Protein AF-A0A3Q4IE26-F1 (afdb_monomer)

Nearest PDB structures (foldseek):
  6w9g-assembly1_C  TM=3.837E-01  e=2.271E-01  Homo sapiens
  1gui-assembly1_A  TM=4.340E-01  e=6.206E-01  Thermotoga maritima
  5vqp-assembly1_A-2  TM=4.344E-01  e=6.899E-01  Homo sapiens
  7sgm-assembly1_A  TM=3.391E-01  e=2.958E-01  Homo sapiens
  5ffo-assembly1_H  TM=2.724E-01  e=6.899E-01  Homo sapiens

Sequence (524 aa):
QTGAGREEFGRITFEFETSCTADCELYFMMDVNRKSTKIVESWEKNKTRQTYTHIMTKNASVSYTWAFQRTNQASDVSRNVARIYSITVSNAVDGVSSSCRVCALGAQPSSSACVPCPPGHYIDASTSQCTECPPNTYLMPHAAPGPDACKSCGPSSKSDKHSLCYSDCHFTYTEGNATLTFDFSSLGPVGSLMNGPSFTSKGTKYFHHFNISICGGKLAVCTDNVTDLSITDSQREKEGPNAITTFICQSTIIPASGRGFHTALSSQSINLADTFVGATVDNNLEGISVTSDLFPKTSKKVPDVNFYYRSLETTSSCESGRSVVVTLRCNPDKSTTGELSVPSQCPAGTCDGCTFQFLWESSGACPTCTERDYHQIEGVCKGRNQDLLYVWNEPKLCMGGVPLPAKKTQTCEGIEFWIHLGAGLGAFTAVLLVSLTCYFWKKNKRLEYKYSRLVMSANKECEMPVADSCAVMEGENEADMDDEVVYTKPSLLGKLKAIASKRNGDNYENVQLNSAHSKTLVWS

Solvent-accessible surface area (backbone atoms only — not comparable to full-atom values): 31933 Å² total; per-residue (Å²): 133,83,80,82,74,77,62,74,46,26,38,42,35,38,30,36,31,29,44,42,83,56,64,29,37,40,35,38,30,38,23,54,71,86,74,50,81,41,79,75,49,73,45,69,41,61,38,73,80,44,75,51,74,50,75,32,74,60,92,68,60,70,49,78,44,78,47,78,45,71,58,96,67,94,81,62,97,63,73,64,42,77,47,74,81,46,78,48,78,42,71,55,99,76,78,64,72,98,66,86,77,76,52,21,58,43,95,51,96,87,46,97,45,74,42,85,61,61,86,31,34,37,34,33,66,89,76,30,40,67,41,76,51,64,88,46,16,24,53,50,87,90,48,63,64,27,74,84,20,43,42,71,48,39,51,69,42,43,41,57,70,23,61,46,42,30,28,86,37,60,46,77,50,74,59,92,95,44,76,46,41,32,53,40,70,57,36,55,59,58,47,73,38,70,46,70,84,44,66,47,101,86,65,52,60,32,29,48,36,36,30,40,21,79,34,68,86,40,67,14,69,26,60,34,65,68,79,66,90,84,65,74,90,85,64,85,86,78,73,75,73,61,59,50,77,27,34,25,27,32,27,37,36,32,66,49,49,98,85,83,45,95,55,64,38,27,37,71,56,41,88,44,18,69,41,57,48,31,42,41,69,61,55,62,57,99,89,50,69,61,68,84,81,52,54,87,85,70,88,79,85,66,82,48,41,31,37,37,30,32,22,79,66,60,45,102,88,23,80,82,16,27,35,35,37,43,35,34,29,59,31,69,92,40,52,46,60,37,51,64,46,52,28,81,91,22,68,83,26,32,82,82,81,32,52,34,44,36,42,37,39,7,22,21,50,17,31,44,29,52,81,86,49,42,46,79,45,81,50,72,62,52,93,47,37,20,42,39,42,64,45,71,42,88,80,66,72,49,39,68,68,62,74,84,64,76,76,43,79,44,83,40,86,64,65,64,63,59,52,54,52,50,52,51,52,53,53,52,52,51,52,49,52,53,52,50,53,52,48,51,52,56,52,49,55,56,48,54,63,54,54,58,63,59,64,71,74,73,80,83,81,88,84,85,87,86,90,83,86,92,84,94,84,92,83,85,84,87,81,92,84,83,88,82,92,84,91,84,90,87,90,90,83,81,92,84,85,86,90,84,89,85,85,91,84,87,82,89,83,88,87,82,90,81,86,80,88,80,82,88,82,87,89,136

Mean predicted aligned error: 19.29 Å

Structure (mmCIF, N/CA/C/O backbone):
data_AF-A0A3Q4IE26-F1
#
_entry.id   AF-A0A3Q4IE26-F1
#
loop_
_atom_site.group_PDB
_atom_site.id
_atom_site.type_symbol
_atom_site.label_atom_id
_atom_site.label_alt_id
_atom_site.label_comp_id
_atom_site.label_asym_id
_atom_site.label_entity_id
_atom_site.label_seq_id
_atom_site.pdbx_PDB_ins_code
_atom_site.Cartn_x
_atom_site.Cartn_y
_atom_site.Cartn_z
_atom_site.occupancy
_atom_site.B_iso_or_equiv
_atom_site.auth_seq_id
_atom_site.auth_comp_id
_atom_site.auth_asym_id
_atom_site.auth_atom_id
_atom_site.pdbx_PDB_model_num
ATOM 1 N N . GLN A 1 1 ? 34.043 -11.323 -68.002 1.00 34.53 1 GLN A N 1
ATOM 2 C CA . GLN A 1 1 ? 34.625 -12.065 -66.867 1.00 34.53 1 GLN A CA 1
ATOM 3 C C . GLN A 1 1 ? 33.826 -11.724 -65.623 1.00 34.53 1 GLN A C 1
ATOM 5 O O . GLN A 1 1 ? 33.561 -10.560 -65.366 1.00 34.53 1 GLN A O 1
ATOM 10 N N . THR A 1 2 ? 33.352 -12.785 -64.984 1.00 40.16 2 THR A N 1
ATOM 11 C CA . THR A 1 2 ? 32.519 -12.929 -63.784 1.00 40.16 2 THR A CA 1
ATOM 12 C C . THR A 1 2 ? 32.720 -11.877 -62.690 1.00 40.16 2 THR A C 1
ATOM 14 O O . THR A 1 2 ? 33.826 -11.711 -62.179 1.00 40.16 2 THR A O 1
ATOM 17 N N . GLY A 1 3 ? 31.622 -11.231 -62.284 1.00 38.12 3 GLY A N 1
ATOM 18 C CA . GLY A 1 3 ? 31.544 -10.482 -61.034 1.00 38.12 3 GLY A CA 1
ATOM 19 C C . GLY A 1 3 ? 31.750 -11.430 -59.857 1.00 38.12 3 GLY A C 1
ATOM 20 O O . GLY A 1 3 ? 31.039 -12.425 -59.726 1.00 38.12 3 GLY A O 1
ATOM 21 N N . ALA A 1 4 ? 32.759 -11.143 -59.039 1.00 42.03 4 ALA A N 1
ATOM 22 C CA . ALA A 1 4 ? 33.041 -11.879 -57.820 1.00 42.03 4 ALA A CA 1
ATOM 23 C C . ALA A 1 4 ? 31.863 -11.707 -56.852 1.00 42.03 4 ALA A C 1
ATOM 25 O O . ALA A 1 4 ? 31.708 -10.657 -56.224 1.00 42.03 4 ALA A O 1
ATOM 26 N N . GLY A 1 5 ? 31.012 -12.729 -56.752 1.00 47.00 5 GLY A N 1
ATOM 27 C CA . GLY A 1 5 ? 30.095 -12.852 -55.629 1.00 47.00 5 GLY A CA 1
ATOM 28 C C . GLY A 1 5 ? 30.935 -12.900 -54.359 1.00 47.00 5 GLY A C 1
ATOM 29 O O . GLY A 1 5 ? 31.788 -13.774 -54.222 1.00 47.00 5 GLY A O 1
ATOM 30 N N . ARG A 1 6 ? 30.760 -11.928 -53.459 1.00 60.75 6 ARG A N 1
ATOM 31 C CA . ARG A 1 6 ? 31.302 -12.043 -52.101 1.00 60.75 6 ARG A CA 1
ATOM 32 C C . ARG A 1 6 ? 30.745 -13.335 -51.510 1.00 60.75 6 ARG A C 1
ATOM 34 O O . ARG A 1 6 ? 29.528 -13.464 -51.419 1.00 60.75 6 ARG A O 1
ATOM 41 N N . GLU A 1 7 ? 31.623 -14.263 -51.142 1.00 71.56 7 GLU A N 1
ATOM 42 C CA . GLU A 1 7 ? 31.220 -15.477 -50.436 1.00 71.56 7 GLU A CA 1
ATOM 43 C C . GLU A 1 7 ? 30.521 -15.091 -49.126 1.00 71.56 7 GLU A C 1
ATOM 45 O O . GLU A 1 7 ? 31.064 -14.365 -48.287 1.00 71.56 7 GLU A O 1
ATOM 50 N N . GLU A 1 8 ? 29.274 -15.535 -48.998 1.00 82.56 8 GLU A N 1
ATOM 51 C CA . GLU A 1 8 ? 28.448 -15.376 -47.810 1.00 82.56 8 GLU A CA 1
ATOM 52 C C . GLU A 1 8 ? 28.707 -16.560 -46.879 1.00 82.56 8 GLU A C 1
ATOM 54 O O . GLU A 1 8 ? 28.316 -17.690 -47.163 1.00 82.56 8 GLU A O 1
ATOM 59 N N . PHE A 1 9 ? 29.361 -16.291 -45.751 1.00 83.75 9 PHE A N 1
ATOM 60 C CA . PHE A 1 9 ? 29.634 -17.297 -44.723 1.00 83.75 9 PHE A CA 1
ATOM 61 C C . PHE A 1 9 ? 28.493 -17.421 -43.711 1.00 83.75 9 PHE A C 1
ATOM 63 O O . PHE A 1 9 ? 28.396 -18.425 -43.018 1.00 83.75 9 PHE A O 1
ATOM 70 N N . GLY A 1 10 ? 27.623 -16.415 -43.626 1.00 85.94 10 GLY A N 1
ATOM 71 C CA . GLY A 1 10 ? 26.480 -16.402 -42.724 1.00 85.94 10 GLY A CA 1
ATOM 72 C C . GLY A 1 10 ? 25.710 -15.101 -42.782 1.00 85.94 10 GLY A C 1
ATOM 73 O O . GLY A 1 10 ? 26.176 -14.108 -43.342 1.00 85.94 10 GLY A O 1
ATOM 74 N N . ARG A 1 11 ? 24.516 -15.100 -42.201 1.00 89.00 11 ARG A N 1
ATOM 75 C CA . ARG A 1 11 ? 23.640 -13.927 -42.206 1.00 89.00 11 ARG A CA 1
ATOM 76 C C . ARG A 1 11 ? 22.827 -13.866 -40.934 1.00 89.00 11 ARG A C 1
ATOM 78 O O . ARG A 1 11 ? 22.213 -14.858 -40.543 1.00 89.00 11 ARG A O 1
ATOM 85 N N . ILE A 1 12 ? 22.791 -12.677 -40.344 1.00 90.00 12 ILE A N 1
ATOM 86 C CA . ILE A 1 12 ? 21.922 -12.331 -39.225 1.00 90.00 12 ILE A CA 1
ATOM 87 C C . ILE A 1 12 ? 20.862 -11.342 -39.699 1.00 90.00 12 ILE A C 1
ATOM 89 O O . ILE A 1 12 ? 21.171 -10.339 -40.337 1.00 90.00 12 ILE A O 1
ATOM 93 N N . THR A 1 13 ? 19.609 -11.644 -39.393 1.00 91.44 13 THR A N 1
ATOM 94 C CA . THR A 1 13 ? 18.447 -10.813 -39.699 1.00 91.44 13 THR A CA 1
ATOM 95 C C . THR A 1 13 ? 17.675 -10.594 -38.416 1.00 91.44 13 THR A C 1
ATOM 97 O O . THR A 1 13 ? 17.375 -11.565 -37.728 1.00 91.44 13 THR A O 1
ATOM 100 N N . PHE A 1 14 ? 17.352 -9.355 -38.071 1.00 92.56 14 PHE A N 1
ATOM 101 C CA . PHE A 1 14 ? 16.514 -9.083 -36.911 1.00 92.56 14 PHE A CA 1
ATOM 102 C C . PHE A 1 14 ? 15.478 -8.010 -37.206 1.00 92.56 14 PHE A C 1
ATOM 104 O O . PHE A 1 14 ? 15.697 -7.098 -38.005 1.00 92.56 14 PHE A O 1
ATOM 111 N N . GLU A 1 15 ? 14.333 -8.150 -36.554 1.00 93.25 15 GLU A N 1
ATOM 112 C CA . GLU A 1 15 ? 13.219 -7.221 -36.651 1.00 93.25 15 GLU A CA 1
ATOM 113 C C . GLU A 1 15 ? 13.096 -6.439 -35.352 1.00 93.25 15 GLU A C 1
ATOM 115 O O . GLU A 1 15 ? 13.061 -7.030 -34.272 1.00 93.25 15 GLU A O 1
ATOM 120 N N . PHE A 1 16 ? 13.025 -5.116 -35.450 1.00 93.25 16 PHE A N 1
ATOM 121 C CA . PHE A 1 16 ? 13.003 -4.256 -34.280 1.00 93.25 16 PHE A CA 1
ATOM 122 C C . PHE A 1 16 ? 12.160 -3.002 -34.488 1.00 93.25 16 PHE A C 1
ATOM 124 O O . PHE A 1 16 ? 11.918 -2.564 -35.612 1.00 93.25 16 PHE A O 1
ATOM 131 N N . GLU A 1 17 ? 11.747 -2.411 -33.375 1.00 93.19 17 GLU A N 1
ATOM 132 C CA . GLU A 1 17 ? 11.251 -1.042 -33.294 1.00 93.19 17 GLU A CA 1
ATOM 133 C C . GLU A 1 17 ? 11.970 -0.315 -32.155 1.00 93.19 17 GLU A C 1
ATOM 135 O O . GLU A 1 17 ? 12.352 -0.923 -31.149 1.00 93.19 17 GLU A O 1
ATOM 140 N N . THR A 1 18 ? 12.140 0.992 -32.296 1.00 88.88 18 THR A N 1
ATOM 141 C CA . THR A 1 18 ? 12.604 1.854 -31.208 1.00 88.88 18 THR A CA 1
ATOM 142 C C . THR A 1 18 ? 11.522 2.877 -30.956 1.00 88.88 18 THR A C 1
ATOM 144 O O . THR A 1 18 ? 11.196 3.648 -31.839 1.00 88.88 18 THR A O 1
ATOM 147 N N . SER A 1 19 ? 10.941 2.892 -29.765 1.00 86.94 19 SER A N 1
ATOM 148 C CA . SER A 1 19 ? 10.005 3.930 -29.344 1.00 86.94 19 SER A CA 1
ATOM 149 C C . SER A 1 19 ? 10.753 4.856 -28.413 1.00 86.94 19 SER A C 1
ATOM 151 O O . SER A 1 19 ? 11.085 4.445 -27.301 1.00 86.94 19 SER A O 1
ATOM 153 N N . CYS A 1 20 ? 11.017 6.081 -28.859 1.00 80.00 20 CYS A N 1
ATOM 154 C CA . CYS A 1 20 ? 11.777 7.044 -28.078 1.00 80.00 20 CYS A CA 1
ATOM 155 C C . CYS A 1 20 ? 11.027 8.358 -27.919 1.00 80.00 20 CYS A C 1
ATOM 157 O O . CYS A 1 20 ? 10.490 8.892 -28.891 1.00 80.00 20 CYS A O 1
ATOM 159 N N . THR A 1 21 ? 10.979 8.828 -26.678 1.00 71.94 21 THR A N 1
ATOM 160 C CA . THR A 1 21 ? 10.440 10.130 -26.266 1.00 71.94 21 THR A CA 1
ATOM 161 C C . THR A 1 21 ? 11.531 11.199 -26.269 1.00 71.94 21 THR A C 1
ATOM 163 O O . THR A 1 21 ? 11.248 12.348 -26.591 1.00 71.94 21 THR A O 1
ATOM 166 N N . ALA A 1 22 ? 12.779 10.802 -26.003 1.00 70.06 22 ALA A N 1
ATOM 167 C CA . ALA A 1 22 ? 13.970 11.649 -26.043 1.00 70.06 22 ALA A CA 1
ATOM 168 C C . ALA A 1 22 ? 14.983 11.140 -27.086 1.00 70.06 22 ALA A C 1
ATOM 170 O O . ALA A 1 22 ? 14.735 10.145 -27.779 1.00 70.06 22 ALA A O 1
ATOM 171 N N . ASP A 1 23 ? 16.135 11.808 -27.195 1.00 77.19 23 ASP A N 1
ATOM 172 C CA . ASP A 1 23 ? 17.239 11.313 -28.016 1.00 77.19 23 ASP A CA 1
ATOM 173 C C . ASP A 1 23 ? 17.704 9.949 -27.481 1.00 77.19 23 ASP A C 1
ATOM 175 O O . ASP A 1 23 ? 18.095 9.778 -26.323 1.00 77.19 23 ASP A O 1
ATOM 179 N N . CYS A 1 24 ? 17.595 8.950 -28.346 1.00 83.50 24 CYS A N 1
ATOM 180 C CA . CYS A 1 24 ? 17.959 7.573 -28.083 1.00 83.50 24 CYS A CA 1
ATOM 181 C C . CYS A 1 24 ? 18.715 7.040 -29.293 1.00 83.50 24 CYS A C 1
ATOM 183 O O . CYS A 1 24 ? 18.466 7.464 -30.429 1.00 83.50 24 CYS A O 1
ATOM 185 N N . GLU A 1 25 ? 19.577 6.065 -29.057 1.00 89.25 25 GLU A N 1
ATOM 186 C CA . GLU A 1 25 ? 20.288 5.392 -30.125 1.00 89.25 25 GLU A CA 1
ATOM 187 C C . GLU A 1 25 ? 20.370 3.894 -29.841 1.00 89.25 25 GLU A C 1
ATOM 189 O O . GLU A 1 25 ? 20.754 3.456 -28.755 1.00 89.25 25 GLU A O 1
ATOM 194 N N . LEU A 1 26 ? 19.963 3.090 -30.821 1.00 90.06 26 LEU A N 1
ATOM 195 C CA . LEU A 1 26 ? 20.179 1.650 -30.819 1.00 90.06 26 LEU A CA 1
ATOM 196 C C . LEU A 1 26 ? 21.419 1.349 -31.655 1.00 90.06 26 LEU A C 1
ATOM 198 O O . LEU A 1 26 ? 21.428 1.613 -32.851 1.00 90.06 26 LEU A O 1
ATOM 202 N N . TYR A 1 27 ? 22.430 0.741 -31.053 1.00 91.56 27 TYR A N 1
ATOM 203 C CA . TYR A 1 27 ? 23.620 0.249 -31.733 1.00 91.56 27 TYR A CA 1
ATOM 204 C C . TYR A 1 27 ? 23.508 -1.249 -31.976 1.00 91.56 27 TYR A C 1
ATOM 206 O O . TYR A 1 27 ? 23.195 -2.018 -31.064 1.00 91.56 27 TYR A O 1
ATOM 214 N N . PHE A 1 28 ? 23.846 -1.675 -33.188 1.00 92.62 28 PHE A N 1
ATOM 215 C CA . PHE A 1 28 ? 24.142 -3.063 -33.500 1.00 92.62 28 PHE A CA 1
ATOM 216 C C . PHE A 1 28 ? 25.647 -3.213 -33.687 1.00 92.62 28 PHE A C 1
ATOM 218 O O . PHE A 1 28 ? 26.255 -2.606 -34.567 1.00 92.62 28 PHE A O 1
ATOM 225 N N . MET A 1 29 ? 26.260 -4.010 -32.823 1.00 89.88 29 MET A N 1
ATOM 226 C CA . MET A 1 29 ? 27.699 -4.214 -32.761 1.00 89.88 29 MET A CA 1
ATOM 227 C C . MET A 1 29 ? 28.040 -5.673 -33.023 1.00 89.88 29 MET A C 1
ATOM 229 O O . MET A 1 29 ? 27.265 -6.579 -32.717 1.00 89.88 29 MET A O 1
ATOM 233 N N . MET A 1 30 ? 29.235 -5.897 -33.555 1.00 87.38 30 MET A N 1
ATOM 234 C CA . MET A 1 30 ? 29.801 -7.226 -33.737 1.00 87.38 30 MET A CA 1
ATOM 235 C C . MET A 1 30 ? 31.218 -7.287 -33.169 1.00 87.38 30 MET A C 1
ATOM 237 O O . MET A 1 30 ? 32.000 -6.355 -33.352 1.00 87.38 30 MET A O 1
ATOM 241 N N . ASP A 1 31 ? 31.569 -8.395 -32.529 1.00 83.31 31 ASP A N 1
ATOM 242 C CA . ASP A 1 31 ? 32.940 -8.722 -32.136 1.00 83.31 31 ASP A CA 1
ATOM 243 C C . ASP A 1 31 ? 33.376 -10.007 -32.838 1.00 83.31 31 ASP A C 1
ATOM 245 O O . ASP A 1 31 ? 32.725 -11.045 -32.720 1.00 83.31 31 ASP A O 1
ATOM 249 N N . VAL A 1 32 ? 34.473 -9.929 -33.589 1.00 81.50 32 VAL A N 1
ATOM 250 C CA . VAL A 1 32 ? 35.039 -11.059 -34.328 1.00 81.50 32 VAL A CA 1
ATOM 251 C C . VAL A 1 32 ? 36.196 -11.647 -33.529 1.00 81.50 32 VAL A C 1
ATOM 253 O O . VAL A 1 32 ? 37.192 -10.973 -33.271 1.00 81.50 32 VAL A O 1
ATOM 256 N N . ASN A 1 33 ? 36.102 -12.932 -33.186 1.00 77.56 33 ASN A N 1
ATOM 257 C CA . ASN A 1 33 ? 37.109 -13.674 -32.421 1.00 77.56 33 ASN A CA 1
ATOM 258 C C . ASN A 1 33 ? 37.447 -13.073 -31.038 1.00 77.56 33 ASN A C 1
ATOM 260 O O . ASN A 1 33 ? 38.544 -13.323 -30.536 1.00 77.56 33 ASN A O 1
ATOM 264 N N . ARG A 1 34 ? 36.528 -12.312 -30.417 1.00 64.94 34 ARG A N 1
ATOM 265 C CA . ARG A 1 34 ? 36.700 -11.673 -29.092 1.00 64.94 34 ARG A CA 1
ATOM 266 C C . ARG A 1 34 ? 37.879 -10.694 -29.014 1.00 64.94 34 ARG A C 1
ATOM 268 O O . ARG A 1 34 ? 38.552 -10.607 -27.987 1.00 64.94 34 ARG A O 1
ATOM 275 N N . LYS A 1 35 ? 38.207 -10.033 -30.126 1.00 64.19 35 LYS A N 1
ATOM 276 C CA . LYS A 1 35 ? 39.397 -9.170 -30.254 1.00 64.19 35 LYS A CA 1
ATOM 277 C C . LYS A 1 35 ? 39.061 -7.724 -30.597 1.00 64.19 35 LYS A C 1
ATOM 279 O O . LYS A 1 35 ? 39.891 -6.856 -30.339 1.00 64.19 35 LYS A O 1
ATOM 284 N N . SER A 1 36 ? 37.902 -7.449 -31.197 1.00 69.12 36 SER A N 1
ATOM 285 C CA . SER A 1 36 ? 37.546 -6.090 -31.615 1.00 69.12 36 SER A CA 1
ATOM 286 C C . SER A 1 36 ? 36.038 -5.934 -31.791 1.00 69.12 36 SER A C 1
ATOM 288 O O . SER A 1 36 ? 35.474 -6.459 -32.755 1.00 69.12 36 SER A O 1
ATOM 290 N N . THR A 1 37 ? 35.412 -5.144 -30.921 1.00 77.31 37 THR A N 1
ATOM 291 C CA . THR A 1 37 ? 34.021 -4.706 -31.076 1.00 77.31 37 THR A CA 1
ATOM 292 C C . THR A 1 37 ? 33.942 -3.596 -32.117 1.00 77.31 37 THR A C 1
ATOM 294 O O . THR A 1 37 ? 34.593 -2.559 -31.986 1.00 77.31 37 THR A O 1
ATOM 297 N N . LYS A 1 38 ? 33.134 -3.796 -33.155 1.00 83.62 38 LYS A N 1
ATOM 298 C CA . LYS A 1 38 ? 32.853 -2.805 -34.192 1.00 83.62 38 LYS A CA 1
ATOM 299 C C . LYS A 1 38 ? 31.357 -2.513 -34.230 1.00 83.62 38 LYS A C 1
ATOM 301 O O . LYS A 1 38 ? 30.551 -3.441 -34.255 1.00 83.62 38 LYS A O 1
ATOM 306 N N . ILE A 1 39 ? 30.996 -1.233 -34.291 1.00 86.19 39 ILE A N 1
ATOM 307 C CA . ILE A 1 39 ? 29.626 -0.807 -34.592 1.00 86.19 39 ILE A CA 1
ATOM 308 C C . ILE A 1 39 ? 29.355 -1.121 -36.065 1.00 86.19 39 ILE A C 1
ATOM 310 O O . ILE A 1 39 ? 30.087 -0.678 -36.954 1.00 86.19 39 ILE A O 1
ATOM 314 N N . VAL A 1 40 ? 28.350 -1.956 -36.302 1.00 90.38 40 VAL A N 1
ATOM 315 C CA . VAL A 1 40 ? 27.900 -2.343 -37.639 1.00 90.38 40 VAL A CA 1
ATOM 316 C C . VAL A 1 40 ? 26.931 -1.302 -38.174 1.00 90.38 40 VAL A C 1
ATOM 318 O O . VAL A 1 40 ? 27.079 -0.880 -39.314 1.00 90.38 40 VAL A O 1
ATOM 321 N N . GLU A 1 41 ? 25.971 -0.904 -37.344 1.00 92.25 41 GLU A N 1
ATOM 322 C CA . GLU A 1 41 ? 24.918 0.046 -37.689 1.00 92.25 41 GLU A CA 1
ATOM 323 C C . GLU A 1 41 ? 24.386 0.711 -36.416 1.00 92.25 41 GLU A C 1
ATOM 325 O O . GLU A 1 41 ? 24.472 0.124 -35.329 1.00 92.25 41 GLU A O 1
ATOM 330 N N . SER A 1 42 ? 23.815 1.907 -36.548 1.00 90.88 42 SER A N 1
ATOM 331 C CA . SER A 1 42 ? 23.073 2.553 -35.470 1.00 90.88 42 SER A CA 1
ATOM 332 C C . SER A 1 42 ? 21.769 3.182 -35.956 1.00 90.88 42 SER A C 1
ATOM 334 O O . SER A 1 42 ? 21.618 3.564 -37.118 1.00 90.88 42 SER A O 1
ATOM 336 N N . TRP A 1 43 ? 20.785 3.246 -35.060 1.00 91.75 43 TRP A N 1
ATOM 337 C CA . TRP A 1 43 ? 19.485 3.850 -35.325 1.00 91.75 43 TRP A CA 1
ATOM 338 C C . TRP A 1 43 ? 19.150 4.866 -34.254 1.00 91.75 43 TRP A C 1
ATOM 340 O O . TRP A 1 43 ? 18.890 4.518 -33.104 1.00 91.75 43 TRP A O 1
ATOM 350 N N . GLU A 1 44 ? 19.095 6.118 -34.679 1.00 88.44 44 GLU A N 1
ATOM 351 C CA . GLU A 1 44 ? 18.693 7.231 -33.836 1.00 88.44 44 GLU A CA 1
ATOM 352 C C . GLU A 1 44 ? 17.171 7.416 -33.837 1.00 88.44 44 GLU A C 1
ATOM 354 O O . GLU A 1 44 ? 16.503 7.268 -34.874 1.00 88.44 44 GLU A O 1
ATOM 359 N N . LYS A 1 45 ? 16.647 7.841 -32.683 1.00 85.19 45 LYS A N 1
ATOM 360 C CA . LYS A 1 45 ? 15.247 8.236 -32.459 1.00 85.19 45 LYS A CA 1
ATOM 361 C C . LYS A 1 45 ? 14.251 7.090 -32.677 1.00 85.19 45 LYS A C 1
ATOM 363 O O . LYS A 1 45 ? 14.590 5.905 -32.686 1.00 85.19 45 LYS A O 1
ATOM 368 N N . ASN A 1 46 ? 12.977 7.458 -32.783 1.00 87.50 46 ASN A N 1
ATOM 369 C CA . ASN A 1 46 ? 11.875 6.528 -32.956 1.00 87.50 46 ASN A CA 1
ATOM 370 C C . ASN A 1 46 ? 11.921 5.885 -34.358 1.00 87.50 46 ASN A C 1
ATOM 372 O O . ASN A 1 46 ? 11.950 6.590 -35.372 1.00 87.50 46 ASN A O 1
ATOM 376 N N . LYS A 1 47 ? 11.936 4.553 -34.417 1.00 89.88 47 LYS A N 1
ATOM 377 C CA . LYS A 1 47 ? 11.863 3.752 -35.640 1.00 89.88 47 LYS A CA 1
ATOM 378 C C . LYS A 1 47 ? 10.657 2.837 -35.551 1.00 89.88 47 LYS A C 1
ATOM 380 O O . LYS A 1 47 ? 10.550 2.025 -34.632 1.00 89.88 47 LYS A O 1
ATOM 385 N N . THR A 1 48 ? 9.788 2.927 -36.553 1.00 90.44 48 THR A N 1
ATOM 386 C CA . THR A 1 48 ? 8.721 1.946 -36.742 1.00 90.44 48 THR A CA 1
ATOM 387 C C . THR A 1 48 ? 9.319 0.569 -36.996 1.00 90.44 48 THR A C 1
ATOM 389 O O . THR A 1 48 ? 10.453 0.453 -37.464 1.00 90.44 48 THR A O 1
ATOM 392 N N . ARG A 1 49 ? 8.528 -0.467 -36.722 1.00 91.75 49 ARG A N 1
ATOM 393 C CA . ARG A 1 49 ? 8.896 -1.866 -36.926 1.00 91.75 49 ARG A CA 1
ATOM 394 C C . ARG A 1 49 ? 9.535 -2.090 -38.304 1.00 91.75 49 ARG A C 1
ATOM 396 O O . ARG A 1 49 ? 8.888 -1.888 -39.330 1.00 91.75 49 ARG A O 1
ATOM 403 N N . GLN A 1 50 ? 10.808 -2.475 -38.308 1.00 90.44 50 GLN A N 1
ATOM 404 C CA . GLN A 1 50 ? 11.615 -2.677 -39.510 1.00 90.44 50 GLN A CA 1
ATOM 405 C C . GLN A 1 50 ? 12.566 -3.862 -39.346 1.00 90.44 50 GLN A C 1
ATOM 407 O O . GLN A 1 50 ? 12.893 -4.278 -38.233 1.00 90.44 50 GLN A O 1
ATOM 412 N N . THR A 1 51 ? 13.034 -4.398 -40.470 1.00 93.69 51 THR A N 1
ATOM 413 C CA . THR A 1 51 ? 13.931 -5.554 -40.511 1.00 93.69 51 THR A CA 1
ATOM 414 C C . THR A 1 51 ? 15.301 -5.136 -41.030 1.00 93.69 51 THR A C 1
ATOM 416 O O . THR A 1 51 ? 15.406 -4.560 -42.111 1.00 93.69 51 THR A O 1
ATOM 419 N N . TYR A 1 52 ? 16.357 -5.454 -40.283 1.00 94.31 52 TYR A N 1
ATOM 420 C CA . TYR A 1 52 ? 17.742 -5.242 -40.699 1.00 94.31 52 TYR A CA 1
ATOM 421 C C . TYR A 1 52 ? 18.445 -6.579 -40.926 1.00 94.31 52 TYR A C 1
ATOM 423 O O . TYR A 1 52 ? 18.245 -7.532 -40.175 1.00 94.31 52 TYR A O 1
ATOM 431 N N . THR A 1 53 ? 19.267 -6.652 -41.974 1.00 92.81 53 THR A N 1
ATOM 432 C CA . THR A 1 53 ? 20.007 -7.862 -42.354 1.00 92.81 53 THR A CA 1
ATOM 433 C C . THR A 1 53 ? 21.481 -7.544 -42.546 1.00 92.81 53 THR A C 1
ATOM 435 O O . THR A 1 53 ? 21.833 -6.680 -43.346 1.00 92.81 53 THR A O 1
ATOM 438 N N . HIS A 1 54 ? 22.347 -8.293 -41.869 1.00 91.56 54 HIS A N 1
ATOM 439 C CA . HIS A 1 54 ? 23.792 -8.175 -41.981 1.00 91.56 54 HIS A CA 1
ATOM 440 C C . HIS A 1 54 ? 24.422 -9.488 -42.459 1.00 91.56 54 HIS A C 1
ATOM 442 O O . HIS A 1 54 ? 24.134 -10.563 -41.928 1.00 91.56 54 HIS A O 1
ATOM 448 N N . ILE A 1 55 ? 25.288 -9.392 -43.471 1.00 89.81 55 ILE A N 1
ATOM 449 C CA . ILE A 1 55 ? 25.931 -10.534 -44.134 1.00 89.81 55 ILE A CA 1
ATOM 450 C C . ILE A 1 55 ? 27.383 -10.658 -43.663 1.00 89.81 55 ILE A C 1
ATOM 452 O O . ILE A 1 55 ? 28.165 -9.709 -43.747 1.00 89.81 55 ILE A O 1
ATOM 456 N N . MET A 1 56 ? 27.758 -11.856 -43.221 1.00 86.62 56 MET A N 1
ATOM 457 C CA . MET A 1 56 ? 29.126 -12.231 -42.885 1.00 86.62 56 MET A CA 1
ATOM 458 C C . MET A 1 56 ? 29.908 -12.621 -44.132 1.00 86.62 56 MET A C 1
ATOM 460 O O . MET A 1 56 ? 29.563 -13.558 -44.845 1.00 86.62 56 MET A O 1
ATOM 464 N N . THR A 1 57 ? 31.015 -11.918 -44.350 1.00 84.62 57 THR A N 1
ATOM 465 C CA . THR A 1 57 ? 31.951 -12.150 -45.462 1.00 84.62 57 THR A CA 1
ATOM 466 C C . THR A 1 57 ? 33.217 -12.890 -45.033 1.00 84.62 57 THR A C 1
ATOM 468 O O . THR A 1 57 ? 34.123 -13.083 -45.838 1.00 84.62 57 THR A O 1
ATOM 471 N N . LYS A 1 58 ? 33.311 -13.284 -43.758 1.00 82.56 58 LYS A N 1
ATOM 472 C CA . LYS A 1 58 ? 34.453 -14.010 -43.197 1.00 82.56 58 LYS A CA 1
ATOM 473 C C . LYS A 1 58 ? 33.965 -15.191 -42.370 1.00 82.56 58 LYS A C 1
ATOM 475 O O . LYS A 1 58 ? 33.048 -15.031 -41.569 1.00 82.56 58 LYS A O 1
ATOM 480 N N . ASN A 1 59 ? 34.634 -16.331 -42.514 1.00 84.00 59 ASN A N 1
ATOM 481 C CA . ASN A 1 59 ? 34.465 -17.476 -41.627 1.00 84.00 59 ASN A CA 1
ATOM 482 C C . ASN A 1 59 ? 35.175 -17.205 -40.290 1.00 84.00 59 ASN A C 1
ATOM 484 O O . ASN A 1 59 ? 36.402 -17.288 -40.208 1.00 84.00 59 ASN A O 1
ATOM 488 N N . ALA A 1 60 ? 34.424 -16.805 -39.266 1.00 81.69 60 ALA A N 1
ATOM 489 C CA . ALA A 1 60 ? 34.950 -16.532 -37.932 1.00 81.69 60 ALA A CA 1
ATOM 490 C C . ALA A 1 60 ? 33.861 -16.694 -36.865 1.00 81.69 60 ALA A C 1
ATOM 492 O O . ALA A 1 60 ? 32.671 -16.607 -37.163 1.00 81.69 60 ALA A O 1
ATOM 493 N N . SER A 1 61 ? 34.272 -16.874 -35.607 1.00 81.38 61 SER A N 1
ATOM 494 C CA . SER A 1 61 ? 33.350 -16.787 -34.473 1.00 81.38 61 SER A CA 1
ATOM 495 C C . SER A 1 61 ? 32.993 -15.321 -34.234 1.00 81.38 61 SER A C 1
ATOM 497 O O . SER A 1 61 ? 33.885 -14.480 -34.092 1.00 81.38 61 SER A O 1
ATOM 499 N N . VAL A 1 62 ? 31.697 -15.011 -34.218 1.00 83.12 62 VAL A N 1
ATOM 500 C CA . VAL A 1 62 ? 31.189 -13.643 -34.081 1.00 83.12 62 VAL A CA 1
ATOM 501 C C . VAL A 1 62 ? 30.211 -13.569 -32.916 1.00 83.12 62 VAL A C 1
ATOM 503 O O . VAL A 1 62 ? 29.334 -14.418 -32.785 1.00 83.12 62 VAL A O 1
ATOM 506 N N . SER A 1 63 ? 30.353 -12.539 -32.084 1.00 83.50 63 SER A N 1
ATOM 507 C CA . SER A 1 63 ? 29.365 -12.158 -31.076 1.00 83.50 63 SER A CA 1
ATOM 508 C C . SER A 1 63 ? 28.633 -10.912 -31.551 1.00 83.50 63 SER A C 1
ATOM 510 O O . SER A 1 63 ? 29.274 -9.907 -31.848 1.00 83.50 63 SER A O 1
ATOM 512 N N . TYR A 1 64 ? 27.306 -10.969 -31.617 1.00 87.00 64 TYR A N 1
ATOM 513 C CA . TYR A 1 64 ? 26.471 -9.813 -31.930 1.00 87.00 64 TYR A CA 1
ATOM 514 C C . TYR A 1 64 ? 25.908 -9.214 -30.646 1.00 87.00 64 TYR A C 1
ATOM 516 O O . TYR A 1 64 ? 25.430 -9.946 -29.780 1.00 87.00 64 TYR A O 1
ATOM 524 N N . THR A 1 65 ? 25.941 -7.891 -30.542 1.00 85.88 65 THR A N 1
ATOM 525 C CA . THR A 1 65 ? 25.478 -7.162 -29.362 1.00 85.88 65 THR A CA 1
ATOM 526 C C . THR A 1 65 ? 24.580 -6.018 -29.800 1.00 85.88 65 THR A C 1
ATOM 528 O O . THR A 1 65 ? 24.979 -5.191 -30.617 1.00 85.88 65 THR A O 1
ATOM 531 N N . TRP A 1 66 ? 23.386 -5.944 -29.222 1.00 91.75 66 TRP A N 1
ATOM 532 C CA . TRP A 1 66 ? 22.521 -4.774 -29.323 1.00 91.75 66 TRP A CA 1
ATOM 533 C C . TRP A 1 66 ? 22.717 -3.929 -28.071 1.00 91.75 66 TRP A C 1
ATOM 535 O O . TRP A 1 66 ? 22.605 -4.445 -26.960 1.00 91.75 66 TRP A O 1
ATOM 545 N N . ALA A 1 67 ? 23.013 -2.646 -28.236 1.00 87.06 67 ALA A N 1
ATOM 546 C CA . ALA A 1 67 ? 23.110 -1.706 -27.127 1.00 87.06 67 ALA A CA 1
ATOM 547 C C . ALA A 1 67 ? 22.148 -0.554 -27.373 1.00 87.06 67 ALA A C 1
ATOM 549 O O . ALA A 1 67 ? 22.255 0.139 -28.375 1.00 87.06 67 ALA A O 1
ATOM 550 N N . PHE A 1 68 ? 21.199 -0.356 -26.467 1.00 87.81 68 PHE A N 1
ATOM 551 C CA . PHE A 1 68 ? 20.287 0.777 -26.523 1.00 87.81 68 PHE A CA 1
ATOM 552 C C . PHE A 1 68 ? 20.748 1.827 -25.519 1.00 87.81 68 PHE A C 1
ATOM 554 O O . PHE A 1 68 ? 20.700 1.596 -24.310 1.00 87.81 68 PHE A O 1
ATOM 561 N N . GLN A 1 69 ? 21.225 2.961 -26.021 1.00 81.94 69 GLN A N 1
ATOM 562 C CA . GLN A 1 69 ? 21.685 4.079 -25.215 1.00 81.94 69 GLN A CA 1
ATOM 563 C C . GLN A 1 69 ? 20.643 5.194 -25.227 1.00 81.94 69 GLN A C 1
ATOM 565 O O . GLN A 1 69 ? 20.110 5.572 -26.268 1.00 81.94 69 GLN A O 1
ATOM 570 N N . ARG A 1 70 ? 20.368 5.740 -24.042 1.00 77.00 70 ARG A N 1
ATOM 571 C CA . ARG A 1 70 ? 19.597 6.973 -23.874 1.00 77.00 70 ARG A CA 1
ATOM 572 C C . ARG A 1 70 ? 20.587 8.123 -23.747 1.00 77.00 70 ARG A C 1
ATOM 574 O O . ARG A 1 70 ? 21.538 8.016 -22.971 1.00 77.00 70 ARG A O 1
ATOM 581 N N . THR A 1 71 ? 20.395 9.201 -24.495 1.00 64.12 71 THR A N 1
ATOM 582 C CA . THR A 1 71 ? 21.253 10.382 -24.376 1.00 64.12 71 THR A CA 1
ATOM 583 C C . THR A 1 71 ? 20.840 11.155 -23.118 1.00 64.12 71 THR A C 1
ATOM 585 O O . THR A 1 71 ? 19.656 11.296 -22.831 1.00 64.12 71 THR A O 1
ATOM 588 N N . ASN A 1 72 ? 21.822 11.566 -22.309 1.00 53.03 72 ASN A N 1
ATOM 589 C CA . ASN A 1 72 ? 21.685 11.992 -20.907 1.00 53.03 72 ASN A CA 1
ATOM 590 C C . ASN A 1 72 ? 20.683 13.142 -20.644 1.00 53.03 72 ASN A C 1
ATOM 592 O O . ASN A 1 72 ? 21.092 14.287 -20.457 1.00 53.03 72 ASN A O 1
ATOM 596 N N . GLN A 1 73 ? 19.397 12.828 -20.496 1.00 50.44 73 GLN A N 1
ATOM 597 C CA . GLN A 1 73 ? 18.473 13.583 -19.647 1.00 50.44 73 GLN A CA 1
ATOM 598 C C . GLN A 1 73 ? 17.787 12.606 -18.691 1.00 50.44 73 GLN A C 1
ATOM 600 O O . GLN A 1 73 ? 16.992 11.754 -19.077 1.00 50.44 73 GLN A O 1
ATOM 605 N N . ALA A 1 74 ? 18.202 12.677 -17.428 1.00 47.03 74 ALA A N 1
ATOM 606 C CA . ALA A 1 74 ? 17.900 11.714 -16.374 1.00 47.03 74 ALA A CA 1
ATOM 607 C C . ALA A 1 74 ? 16.557 11.973 -15.662 1.00 47.03 74 ALA A C 1
ATOM 609 O O . ALA A 1 74 ? 16.411 11.601 -14.501 1.00 47.03 74 ALA A O 1
ATOM 610 N N . SER A 1 75 ? 15.596 12.635 -16.307 1.00 48.69 75 SER A N 1
ATOM 611 C CA . SER A 1 75 ? 14.397 13.147 -15.628 1.00 48.69 75 SER A CA 1
ATOM 612 C C . SER A 1 75 ? 13.079 12.530 -16.076 1.00 48.69 75 SER A C 1
ATOM 614 O O . SER A 1 75 ? 12.038 12.957 -15.587 1.00 48.69 75 SER A O 1
ATOM 616 N N . ASP A 1 76 ? 13.091 11.494 -16.918 1.00 46.31 76 ASP A N 1
ATOM 617 C CA . ASP A 1 76 ? 11.837 10.917 -17.383 1.00 46.31 76 ASP A CA 1
ATOM 618 C C . ASP A 1 76 ? 11.853 9.383 -17.376 1.00 46.31 76 ASP A C 1
ATOM 620 O O . ASP A 1 76 ? 12.571 8.721 -18.130 1.00 46.31 76 ASP A O 1
ATOM 624 N N . VAL A 1 77 ? 10.996 8.795 -16.536 1.00 51.62 77 VAL A N 1
ATOM 625 C CA . VAL A 1 77 ? 10.657 7.356 -16.530 1.00 51.62 77 VAL A CA 1
ATOM 626 C C . VAL A 1 77 ? 9.806 7.007 -17.778 1.00 51.62 77 VAL A C 1
ATOM 628 O O . VAL A 1 77 ? 9.152 5.966 -17.866 1.00 51.62 77 VAL A O 1
ATOM 631 N N . SER A 1 78 ? 9.820 7.854 -18.813 1.00 53.62 78 SER A N 1
ATOM 632 C CA . SER A 1 78 ? 9.088 7.653 -20.054 1.00 53.62 78 SER A CA 1
ATOM 633 C C . SER A 1 78 ? 9.830 6.684 -20.985 1.00 53.62 78 SER A C 1
ATOM 635 O O . SER A 1 78 ? 10.895 6.954 -21.530 1.00 53.62 78 SER A O 1
ATOM 637 N N . ARG A 1 79 ? 9.262 5.476 -21.095 1.00 62.03 79 ARG A N 1
ATOM 638 C CA . ARG A 1 79 ? 8.932 4.710 -22.323 1.00 62.03 79 ARG A CA 1
ATOM 639 C C . ARG A 1 79 ? 9.930 4.666 -23.501 1.00 62.03 79 ARG A C 1
ATOM 641 O O . ARG A 1 79 ? 9.527 4.286 -24.598 1.00 62.03 79 ARG A O 1
ATOM 648 N N . ASN A 1 80 ? 11.211 4.957 -23.289 1.00 69.56 80 ASN A N 1
ATOM 649 C CA . ASN A 1 80 ? 12.280 4.719 -24.256 1.00 69.56 80 ASN A CA 1
ATOM 650 C C . ASN A 1 80 ? 12.584 3.219 -24.281 1.00 69.56 80 ASN A C 1
ATOM 652 O O . ASN A 1 80 ? 13.278 2.696 -23.398 1.00 69.56 80 ASN A O 1
ATOM 656 N N . VAL A 1 81 ? 12.005 2.529 -25.260 1.00 81.44 81 VAL A N 1
ATOM 657 C CA . VAL A 1 81 ? 12.046 1.072 -25.387 1.00 81.44 81 VAL A CA 1
ATOM 658 C C . VAL A 1 81 ? 12.504 0.711 -26.791 1.00 81.44 81 VAL A C 1
ATOM 660 O O . VAL A 1 81 ? 11.887 1.116 -27.773 1.00 81.44 81 VAL A O 1
ATOM 663 N N . ALA A 1 82 ? 13.546 -0.110 -26.878 1.00 85.62 82 ALA A N 1
ATOM 664 C CA . ALA A 1 82 ? 13.846 -0.880 -28.075 1.00 85.62 82 ALA A CA 1
ATOM 665 C C . ALA A 1 82 ? 13.221 -2.271 -27.922 1.00 85.62 82 ALA A C 1
ATOM 667 O O . ALA A 1 82 ? 13.488 -2.962 -26.937 1.00 85.62 82 ALA A O 1
ATOM 668 N N . ARG A 1 83 ? 12.377 -2.681 -28.871 1.00 87.56 83 ARG A N 1
ATOM 669 C CA . ARG A 1 83 ? 11.823 -4.040 -28.918 1.00 87.56 83 ARG A CA 1
ATOM 670 C C . ARG A 1 83 ? 12.437 -4.767 -30.096 1.00 87.56 83 ARG A C 1
ATOM 672 O O . ARG A 1 83 ? 12.370 -4.275 -31.216 1.00 87.56 83 ARG A O 1
ATOM 679 N N . ILE A 1 84 ? 13.009 -5.937 -29.841 1.00 88.12 84 ILE A N 1
ATOM 680 C CA . ILE A 1 84 ? 13.466 -6.855 -30.883 1.00 88.12 84 ILE A CA 1
ATOM 681 C C . ILE A 1 84 ? 12.458 -7.998 -30.923 1.00 88.12 84 ILE A C 1
ATOM 683 O O . ILE A 1 84 ? 12.271 -8.698 -29.931 1.00 88.12 84 ILE A O 1
ATOM 687 N N . TYR A 1 85 ? 11.776 -8.149 -32.052 1.00 82.69 85 TYR A N 1
ATOM 688 C CA . TYR A 1 85 ? 10.712 -9.133 -32.238 1.00 82.69 85 TYR A CA 1
ATOM 689 C C . TYR A 1 85 ? 11.247 -10.498 -32.643 1.00 82.69 85 TYR A C 1
ATOM 691 O O . TYR A 1 85 ? 10.720 -11.526 -32.226 1.00 82.69 85 TYR A O 1
ATOM 699 N N . SER A 1 86 ? 12.282 -10.514 -33.479 1.00 84.75 86 SER A N 1
ATOM 700 C CA . SER A 1 86 ? 12.866 -11.746 -33.990 1.00 84.75 86 SER A CA 1
ATOM 701 C C . SER A 1 86 ? 14.340 -11.552 -34.307 1.00 84.75 86 SER A C 1
ATOM 703 O O . SER A 1 86 ? 14.765 -10.466 -34.701 1.00 84.75 86 SER A O 1
ATOM 705 N N . ILE A 1 87 ? 15.117 -12.619 -34.129 1.00 87.25 87 ILE A N 1
ATOM 706 C CA . ILE A 1 87 ? 16.521 -12.709 -34.525 1.00 87.25 87 ILE A CA 1
ATOM 707 C C . ILE A 1 87 ? 16.677 -14.045 -35.245 1.00 87.25 87 ILE A C 1
ATOM 709 O O . ILE A 1 87 ? 16.391 -15.098 -34.684 1.00 87.25 87 ILE A O 1
ATOM 713 N N . THR A 1 88 ? 17.122 -13.997 -36.492 1.00 85.88 88 THR A N 1
ATOM 714 C CA . THR A 1 88 ? 17.348 -15.159 -37.349 1.00 85.88 88 THR A CA 1
ATOM 715 C C . THR A 1 88 ? 18.809 -15.170 -37.763 1.00 85.88 88 THR A C 1
ATOM 717 O O . THR A 1 88 ? 19.280 -14.221 -38.388 1.00 85.88 88 THR A O 1
ATOM 720 N N . VAL A 1 89 ? 19.528 -16.239 -37.431 1.00 86.62 89 VAL A N 1
ATOM 721 C CA . VAL A 1 89 ? 20.925 -16.446 -37.836 1.00 86.62 89 VAL A CA 1
ATOM 722 C C . VAL A 1 89 ? 20.986 -17.676 -38.736 1.00 86.62 89 VAL A C 1
ATOM 724 O O . VAL A 1 89 ? 20.410 -18.708 -38.411 1.00 86.62 89 VAL A O 1
ATOM 727 N N . SER A 1 90 ? 21.667 -17.564 -39.873 1.00 83.88 90 SER A N 1
ATOM 728 C CA . SER A 1 90 ? 21.803 -18.626 -40.881 1.00 83.88 90 SER A CA 1
ATOM 729 C C . SER A 1 90 ? 23.273 -18.945 -41.171 1.00 83.88 90 SER A C 1
ATOM 731 O O . SER A 1 90 ? 24.143 -18.096 -40.964 1.00 83.88 90 SER A O 1
ATOM 733 N N . ASN A 1 91 ? 23.532 -20.176 -41.634 1.00 80.75 91 ASN A N 1
ATOM 734 C CA . ASN A 1 91 ? 24.861 -20.768 -41.867 1.00 80.75 91 ASN A CA 1
ATOM 735 C C . ASN A 1 91 ? 25.804 -20.737 -40.643 1.00 80.75 91 ASN A C 1
ATOM 737 O O . ASN A 1 91 ? 27.009 -20.544 -40.777 1.00 80.75 91 ASN A O 1
ATOM 741 N N . ALA A 1 92 ? 25.271 -20.949 -39.436 1.00 72.75 92 ALA A N 1
ATOM 742 C CA . ALA A 1 92 ? 26.092 -21.214 -38.253 1.00 72.75 92 ALA A CA 1
ATOM 743 C C . ALA A 1 92 ? 26.512 -22.696 -38.217 1.00 72.75 92 ALA A C 1
ATOM 745 O O . ALA A 1 92 ? 25.678 -23.568 -38.453 1.00 72.75 92 ALA A O 1
ATOM 746 N N . VAL A 1 93 ? 27.784 -22.971 -37.897 1.00 67.12 93 VAL A N 1
ATOM 747 C CA . VAL A 1 93 ? 28.396 -24.317 -37.984 1.00 67.12 93 VAL A CA 1
ATOM 748 C C . VAL A 1 93 ? 27.756 -25.339 -37.027 1.00 67.12 93 VAL A C 1
ATOM 750 O O . VAL A 1 93 ? 27.808 -26.520 -37.324 1.00 67.12 93 VAL A O 1
ATOM 753 N N . ASP A 1 94 ? 27.053 -24.892 -35.978 1.00 63.06 94 ASP A N 1
ATOM 754 C CA . ASP A 1 94 ? 26.297 -25.735 -35.032 1.00 63.06 94 ASP A CA 1
ATOM 755 C C . ASP A 1 94 ? 25.080 -24.970 -34.458 1.00 63.06 94 ASP A C 1
ATOM 757 O O . ASP A 1 94 ? 24.914 -24.817 -33.248 1.00 63.06 94 ASP A O 1
ATOM 761 N N . GLY A 1 95 ? 24.263 -24.374 -35.335 1.00 55.12 95 GLY A N 1
ATOM 762 C CA . GLY A 1 95 ? 23.195 -23.435 -34.965 1.00 55.12 95 GLY A CA 1
ATOM 763 C C . GLY A 1 95 ? 22.004 -24.055 -34.225 1.00 55.12 95 GLY A C 1
ATOM 764 O O . GLY A 1 95 ? 20.932 -24.200 -34.804 1.00 55.12 95 GLY A O 1
ATOM 765 N N . VAL A 1 96 ? 22.160 -24.362 -32.938 1.00 53.84 96 VAL A N 1
ATOM 766 C CA . VAL A 1 96 ? 21.047 -24.665 -32.027 1.00 53.84 96 VAL A CA 1
ATOM 767 C C . VAL A 1 96 ? 20.893 -23.504 -31.045 1.00 53.84 96 VAL A C 1
ATOM 769 O O . VAL A 1 96 ? 21.879 -22.978 -30.529 1.00 53.84 96 VAL A O 1
ATOM 772 N N . SER A 1 97 ? 19.655 -23.085 -30.771 1.00 54.16 97 SER A N 1
ATOM 773 C CA . SER A 1 97 ? 19.387 -22.246 -29.597 1.00 54.16 97 SER A CA 1
ATOM 774 C C . SER A 1 97 ? 19.872 -22.983 -28.344 1.00 54.16 97 SER A C 1
ATOM 776 O O . SER A 1 97 ? 19.662 -24.189 -28.235 1.00 54.16 97 SER A O 1
ATOM 778 N N . SER A 1 98 ? 20.460 -22.283 -27.367 1.00 57.16 98 SER A N 1
ATOM 779 C CA . SER A 1 98 ? 20.827 -22.894 -26.075 1.00 57.16 98 SER A CA 1
ATOM 780 C C . SER A 1 98 ? 19.625 -23.548 -25.378 1.00 57.16 98 SER A C 1
ATOM 782 O O . SER A 1 98 ? 19.787 -24.490 -24.609 1.00 57.16 98 SER A O 1
ATOM 784 N N . SER A 1 99 ? 18.415 -23.058 -25.667 1.00 57.69 99 SER A N 1
ATOM 785 C CA . SER A 1 99 ? 17.135 -23.690 -25.341 1.00 57.69 99 SER A CA 1
ATOM 786 C C . SER A 1 99 ? 16.020 -23.107 -26.219 1.00 57.69 99 SER A C 1
ATOM 788 O O . SER A 1 99 ? 15.979 -21.900 -26.465 1.00 57.69 99 SER A O 1
ATOM 790 N N . CYS A 1 100 ? 15.095 -23.930 -26.709 1.00 65.38 100 CYS A N 1
ATOM 791 C CA . CYS A 1 100 ? 13.853 -23.435 -27.305 1.00 65.38 100 CYS A CA 1
ATOM 792 C C . CYS A 1 100 ? 12.819 -23.278 -26.189 1.00 65.38 100 CYS A C 1
ATOM 794 O O . CYS A 1 100 ? 12.476 -24.254 -25.524 1.00 65.38 100 CYS A O 1
ATOM 796 N N . ARG A 1 101 ? 12.334 -22.053 -25.964 1.00 68.62 101 ARG A N 1
ATOM 797 C CA . ARG A 1 101 ? 11.203 -21.822 -25.058 1.00 68.62 101 ARG A CA 1
ATOM 798 C C . ARG A 1 101 ? 9.906 -22.019 -25.825 1.00 68.62 101 ARG A C 1
ATOM 800 O O . ARG A 1 101 ? 9.766 -21.518 -26.938 1.00 68.62 101 ARG A O 1
ATOM 807 N N . VAL A 1 102 ? 8.970 -22.730 -25.209 1.00 75.50 102 VAL A N 1
ATOM 808 C CA . VAL A 1 102 ? 7.608 -22.864 -25.728 1.00 75.50 102 VAL A CA 1
ATOM 809 C C . VAL A 1 102 ? 6.947 -21.484 -25.722 1.00 75.50 102 VAL A C 1
ATOM 811 O O . VAL A 1 102 ? 7.114 -20.715 -24.773 1.00 75.50 102 VAL A O 1
ATOM 814 N N . CYS A 1 103 ? 6.228 -21.157 -26.790 1.00 78.94 103 CYS A N 1
ATOM 815 C CA . CYS A 1 103 ? 5.485 -19.912 -26.941 1.00 78.94 103 CYS A CA 1
ATOM 816 C C . CYS A 1 103 ? 4.039 -20.219 -27.336 1.00 78.94 103 CYS A C 1
ATOM 818 O O . CYS A 1 103 ? 3.763 -21.297 -27.862 1.00 78.94 103 CYS A O 1
ATOM 820 N N . ALA A 1 104 ? 3.119 -19.284 -27.100 1.00 82.94 104 ALA A N 1
ATOM 821 C CA . ALA A 1 104 ? 1.749 -19.462 -27.558 1.00 82.94 104 ALA A CA 1
ATOM 822 C C . ALA A 1 104 ? 1.663 -19.315 -29.081 1.00 82.94 104 ALA A C 1
ATOM 824 O O . ALA A 1 104 ? 2.224 -18.376 -29.653 1.00 82.94 104 ALA A O 1
ATOM 825 N N . LEU A 1 105 ? 0.953 -20.233 -29.732 1.00 81.06 105 LEU A N 1
ATOM 826 C CA . LEU A 1 105 ? 0.720 -20.186 -31.174 1.00 81.06 105 LEU A CA 1
ATOM 827 C C . LEU A 1 105 ? -0.514 -19.336 -31.493 1.00 81.06 105 LEU A C 1
ATOM 829 O O . LEU A 1 105 ? -1.518 -19.373 -30.780 1.00 81.06 105 LEU A O 1
ATOM 833 N N . GLY A 1 106 ? -0.441 -18.557 -32.574 1.00 70.50 106 GLY A N 1
ATOM 834 C CA . GLY A 1 106 ? -1.587 -17.795 -33.063 1.00 70.50 106 GLY A CA 1
ATOM 835 C C . GLY A 1 106 ? -2.746 -18.706 -33.482 1.00 70.50 106 GLY A C 1
ATOM 836 O O . GLY A 1 106 ? -2.538 -19.792 -34.011 1.00 70.50 106 GLY A O 1
ATOM 837 N N . ALA A 1 107 ? -3.986 -18.237 -33.309 1.00 64.06 107 ALA A N 1
ATOM 838 C CA . ALA A 1 107 ? -5.193 -18.978 -33.701 1.00 64.06 107 ALA A CA 1
ATOM 839 C C . ALA A 1 107 ? -5.321 -19.213 -35.224 1.00 64.06 107 ALA A C 1
ATOM 841 O O . ALA A 1 107 ? -6.215 -19.937 -35.661 1.00 64.06 107 ALA A O 1
ATOM 842 N N . GLN A 1 108 ? -4.457 -18.601 -36.046 1.00 62.72 108 GLN A N 1
ATOM 843 C CA . GLN A 1 108 ? -4.421 -18.855 -37.483 1.00 62.72 108 GLN A CA 1
ATOM 844 C C . GLN A 1 108 ? -3.527 -20.063 -37.811 1.00 62.72 108 GLN A C 1
ATOM 846 O O . GLN A 1 108 ? -2.334 -20.034 -37.516 1.00 62.72 108 GLN A O 1
ATOM 851 N N . PRO A 1 109 ? -4.052 -21.087 -38.508 1.00 54.84 109 PRO A N 1
ATOM 852 C CA . PRO A 1 109 ? -3.325 -22.325 -38.807 1.00 54.84 109 PRO A CA 1
ATOM 853 C C . PRO A 1 109 ? -2.148 -22.160 -39.790 1.00 54.84 109 PRO A C 1
ATOM 855 O O . PRO A 1 109 ? -1.428 -23.121 -40.041 1.00 54.84 109 PRO A O 1
ATOM 858 N N . SER A 1 110 ? -1.941 -20.968 -40.362 1.00 54.41 110 SER A N 1
ATOM 859 C CA . SER A 1 110 ? -0.940 -20.697 -41.403 1.00 54.41 110 SER A CA 1
ATOM 860 C C . SER A 1 110 ? 0.280 -19.895 -40.939 1.00 54.41 110 SER A C 1
ATOM 862 O O . SER A 1 110 ? 1.156 -19.617 -41.756 1.00 54.41 110 SER A O 1
ATOM 864 N N . SER A 1 111 ? 0.374 -19.514 -39.662 1.00 53.31 111 SER A N 1
ATOM 865 C CA . SER A 1 111 ? 1.572 -18.869 -39.123 1.00 53.31 111 SER A CA 1
ATOM 866 C C . SER A 1 111 ? 2.009 -19.552 -37.830 1.00 53.31 111 SER A C 1
ATOM 868 O O . SER A 1 111 ? 1.382 -19.432 -36.784 1.00 53.31 111 SER A O 1
ATOM 870 N N . SER A 1 112 ? 3.146 -20.245 -37.877 1.00 63.62 112 SER A N 1
ATOM 871 C CA . SER A 1 112 ? 3.875 -20.755 -36.706 1.00 63.62 112 SER A CA 1
ATOM 872 C C . SER A 1 112 ? 4.531 -19.616 -35.905 1.00 63.62 112 SER A C 1
ATOM 874 O O . SER A 1 112 ? 5.674 -19.724 -35.463 1.00 63.62 112 SER A O 1
ATOM 876 N N . ALA A 1 113 ? 3.851 -18.474 -35.812 1.00 69.94 113 ALA A N 1
ATOM 877 C CA . ALA A 1 113 ? 4.348 -17.265 -35.187 1.00 69.94 113 ALA A CA 1
ATOM 878 C C . ALA A 1 113 ? 3.935 -17.250 -33.713 1.00 69.94 113 ALA A C 1
ATOM 880 O O . ALA A 1 113 ? 2.758 -17.415 -33.386 1.00 69.94 113 ALA A O 1
ATOM 881 N N . CYS A 1 114 ? 4.913 -17.028 -32.835 1.00 76.94 114 CYS A N 1
ATOM 882 C CA . CYS A 1 114 ? 4.673 -16.831 -31.413 1.00 76.94 114 CYS A CA 1
ATOM 883 C C . CYS A 1 114 ? 3.858 -15.553 -31.188 1.00 76.94 114 CYS A C 1
ATOM 885 O O . CYS A 1 114 ? 4.262 -14.473 -31.628 1.00 76.94 114 CYS A O 1
ATOM 887 N N . VAL A 1 115 ? 2.742 -15.666 -30.471 1.00 82.31 115 VAL A N 1
ATOM 888 C CA . VAL A 1 115 ? 1.910 -14.529 -30.063 1.00 82.31 115 VAL A CA 1
ATOM 889 C C . VAL A 1 115 ? 1.998 -14.315 -28.548 1.00 82.31 115 VAL A C 1
ATOM 891 O O . VAL A 1 115 ? 2.153 -15.280 -27.797 1.00 82.31 115 VAL A O 1
ATOM 894 N N . PRO A 1 116 ? 1.930 -13.063 -28.062 1.00 80.50 116 PRO A N 1
ATOM 895 C CA . PRO A 1 116 ? 1.866 -12.796 -26.630 1.00 80.50 116 PRO A CA 1
ATOM 896 C C . PRO A 1 116 ? 0.511 -13.235 -26.058 1.00 80.50 116 PRO A C 1
ATOM 898 O O . PRO A 1 116 ? -0.532 -12.982 -26.664 1.00 80.50 116 PRO A O 1
ATOM 901 N N . CYS A 1 117 ? 0.523 -13.863 -24.878 1.00 83.12 117 CYS A N 1
ATOM 902 C CA . CYS A 1 117 ? -0.707 -14.204 -24.166 1.00 83.12 117 CYS A CA 1
ATOM 903 C C . CYS A 1 117 ? -1.412 -12.953 -23.618 1.00 83.12 117 CYS A C 1
ATOM 905 O O . CYS A 1 117 ? -0.747 -11.963 -23.290 1.00 83.12 117 CYS A O 1
ATOM 907 N N . PRO A 1 118 ? -2.752 -12.988 -23.495 1.00 85.25 118 PRO A N 1
ATOM 908 C CA . PRO A 1 118 ? -3.485 -11.942 -22.798 1.00 85.25 118 PRO A CA 1
ATOM 909 C C . PRO A 1 118 ? -3.053 -11.858 -21.320 1.00 85.25 118 PRO A C 1
ATOM 911 O O . PRO A 1 118 ? -2.538 -12.836 -20.768 1.00 85.25 118 PRO A O 1
ATOM 914 N N . PRO A 1 119 ? -3.262 -10.706 -20.653 1.00 82.44 119 PRO A N 1
ATOM 915 C CA . PRO A 1 119 ? -2.952 -10.551 -19.235 1.00 82.44 119 PRO A CA 1
ATOM 916 C C . PRO A 1 119 ? -3.607 -11.645 -18.384 1.00 82.44 119 PRO A C 1
ATOM 918 O O . PRO A 1 119 ? -4.736 -12.060 -18.646 1.00 82.44 119 PRO A O 1
ATOM 921 N N . GLY A 1 120 ? -2.880 -12.124 -17.379 1.00 82.44 120 GLY A N 1
ATOM 922 C CA . GLY A 1 120 ? -3.357 -13.161 -16.465 1.00 82.44 120 GLY A CA 1
ATOM 923 C C . GLY A 1 120 ? -3.380 -14.588 -17.020 1.00 82.44 120 GLY A C 1
ATOM 924 O O . GLY A 1 120 ? -3.875 -15.484 -16.343 1.00 82.44 120 GLY A O 1
ATOM 925 N N . HIS A 1 121 ? -2.838 -14.814 -18.223 1.00 87.94 121 HIS A N 1
ATOM 926 C CA . HIS A 1 121 ? -2.698 -16.145 -18.810 1.00 87.94 121 HIS A CA 1
ATOM 927 C C . HIS A 1 121 ? -1.229 -16.568 -18.934 1.00 87.94 121 HIS A C 1
ATOM 929 O O . HIS A 1 121 ? -0.389 -15.802 -19.414 1.00 87.94 121 HIS A O 1
ATOM 935 N N . TYR A 1 122 ? -0.925 -17.804 -18.542 1.00 86.88 122 TYR A N 1
ATOM 936 C CA . TYR A 1 122 ? 0.383 -18.426 -18.739 1.00 86.88 122 TYR A CA 1
ATOM 937 C C . TYR A 1 122 ? 0.387 -19.301 -19.997 1.00 86.88 122 TYR A C 1
ATOM 939 O O . TYR A 1 122 ? -0.656 -19.723 -20.492 1.00 86.88 122 TYR A O 1
ATOM 947 N N . ILE A 1 123 ? 1.578 -19.581 -20.525 1.00 87.00 123 ILE A N 1
ATOM 948 C CA . ILE A 1 123 ? 1.749 -20.488 -21.665 1.00 87.00 123 ILE A CA 1
ATOM 949 C C . ILE A 1 123 ? 1.831 -21.912 -21.121 1.00 87.00 123 ILE A C 1
ATOM 951 O O . ILE A 1 123 ? 2.774 -22.230 -20.397 1.00 87.00 123 ILE A O 1
ATOM 955 N N . ASP A 1 124 ? 0.878 -22.767 -21.477 1.00 86.38 124 ASP A N 1
ATOM 956 C CA . ASP A 1 124 ? 0.949 -24.194 -21.171 1.00 86.38 124 ASP A CA 1
ATOM 957 C C . ASP A 1 124 ? 1.992 -24.859 -22.082 1.00 86.38 124 ASP A C 1
ATOM 959 O O . ASP A 1 124 ? 1.882 -24.850 -23.311 1.00 86.38 124 ASP A O 1
ATOM 963 N N . ALA A 1 125 ? 3.029 -25.429 -21.466 1.00 82.62 125 ALA A N 1
ATOM 964 C CA . ALA A 1 125 ? 4.143 -26.055 -22.167 1.00 82.62 125 ALA A CA 1
ATOM 965 C C . ALA A 1 125 ? 3.726 -27.283 -22.997 1.00 82.62 125 ALA A C 1
ATOM 967 O O . ALA A 1 125 ? 4.410 -27.618 -23.963 1.00 82.62 125 ALA A O 1
ATOM 968 N N . SER A 1 126 ? 2.624 -27.950 -22.636 1.00 83.06 126 SER A N 1
ATOM 969 C CA . SER A 1 126 ? 2.153 -29.165 -23.309 1.00 83.06 126 SER A CA 1
ATOM 970 C C . SER A 1 126 ? 1.302 -28.868 -24.544 1.00 83.06 126 SER A C 1
ATOM 972 O O . SER A 1 126 ? 1.429 -29.545 -25.564 1.00 83.06 126 SER A O 1
ATOM 974 N N . THR A 1 127 ? 0.472 -27.826 -24.480 1.00 85.12 127 THR A N 1
ATOM 975 C CA . THR A 1 127 ? -0.473 -27.464 -25.546 1.00 85.12 127 THR A CA 1
ATOM 976 C C . THR A 1 127 ? -0.011 -26.274 -26.386 1.00 85.12 127 THR A C 1
ATOM 978 O O . THR A 1 127 ? -0.545 -26.058 -27.472 1.00 85.12 127 THR A O 1
ATOM 981 N N . SER A 1 128 ? 0.988 -25.508 -25.925 1.00 83.25 128 SER A N 1
ATOM 982 C CA . SER A 1 128 ? 1.396 -24.225 -26.526 1.00 83.25 128 SER A CA 1
ATOM 983 C C . SER A 1 128 ? 0.229 -23.231 -26.647 1.00 83.25 128 SER A C 1
ATOM 985 O O . SER A 1 128 ? 0.174 -22.424 -27.579 1.00 83.25 128 SER A O 1
ATOM 987 N N . GLN A 1 129 ? -0.721 -23.299 -25.707 1.00 85.69 129 GLN A N 1
ATOM 988 C CA . GLN A 1 129 ? -1.880 -22.409 -25.612 1.00 85.69 129 GLN A CA 1
ATOM 989 C C . GLN A 1 129 ? -1.815 -21.548 -24.346 1.00 85.69 129 GLN A C 1
ATOM 991 O O . GLN A 1 129 ? -1.179 -21.904 -23.353 1.00 85.69 129 GLN A O 1
ATOM 996 N N . CYS A 1 130 ? -2.476 -20.391 -24.390 1.00 87.62 130 CYS A N 1
ATOM 997 C CA . CYS A 1 130 ? -2.606 -19.508 -23.236 1.00 87.62 130 CYS A CA 1
ATOM 998 C C . CYS A 1 130 ? -3.712 -20.029 -22.314 1.00 87.62 130 CYS A C 1
ATOM 1000 O O . CYS A 1 130 ? -4.873 -20.069 -22.714 1.00 87.62 130 CYS A O 1
ATOM 1002 N N . THR A 1 131 ? -3.353 -20.385 -21.085 1.00 88.44 131 THR A N 1
ATOM 1003 C CA . THR A 1 131 ? -4.281 -20.863 -20.055 1.00 88.44 131 THR A CA 1
ATOM 1004 C C . THR A 1 131 ? -4.391 -19.825 -18.947 1.00 88.44 131 THR A C 1
ATOM 1006 O O . THR A 1 131 ? -3.393 -19.216 -18.567 1.00 88.44 131 THR A O 1
ATOM 1009 N N . GLU A 1 132 ? -5.600 -19.597 -18.442 1.00 89.00 132 GLU A N 1
ATOM 1010 C CA . GLU A 1 132 ? -5.845 -18.645 -17.358 1.00 89.00 132 GLU A CA 1
ATOM 1011 C C . GLU A 1 132 ? -5.198 -19.122 -16.050 1.00 89.00 132 GLU A C 1
ATOM 1013 O O . GLU A 1 132 ? -5.220 -20.312 -15.715 1.00 89.00 132 GLU A O 1
ATOM 1018 N N . CYS A 1 133 ? -4.590 -18.193 -15.312 1.00 89.19 133 CYS A N 1
ATOM 1019 C CA . CYS A 1 133 ? -4.043 -18.495 -13.999 1.00 89.19 133 CYS A CA 1
ATOM 1020 C C . CYS A 1 133 ? -5.153 -18.837 -12.982 1.00 89.19 133 CYS A C 1
ATOM 1022 O O . CYS A 1 133 ? -6.252 -18.288 -13.047 1.00 89.19 133 CYS A O 1
ATOM 1024 N N . PRO A 1 134 ? -4.875 -19.690 -11.978 1.00 88.75 134 PRO A N 1
ATOM 1025 C CA . PRO A 1 134 ? -5.817 -19.949 -10.890 1.00 88.75 134 PRO A CA 1
ATOM 1026 C C . PRO A 1 134 ? -6.231 -18.663 -10.139 1.00 88.75 134 PRO A C 1
ATOM 1028 O O . PRO A 1 134 ? -5.455 -17.704 -10.085 1.00 88.75 134 PRO A O 1
ATOM 1031 N N . PRO A 1 135 ? -7.420 -18.615 -9.507 1.00 86.31 135 PRO A N 1
ATOM 1032 C CA . PRO A 1 135 ? -7.851 -17.457 -8.716 1.00 86.31 135 PRO A CA 1
ATOM 1033 C C . PRO A 1 135 ? -6.865 -17.132 -7.582 1.00 86.31 135 PRO A C 1
ATOM 1035 O O . PRO A 1 135 ? -6.234 -18.032 -7.031 1.00 86.31 135 PRO A O 1
ATOM 1038 N N . ASN A 1 136 ? -6.757 -15.848 -7.212 1.00 83.81 136 ASN A N 1
ATOM 1039 C CA . ASN A 1 136 ? -5.829 -15.329 -6.189 1.00 83.81 136 ASN A CA 1
ATOM 1040 C C . ASN A 1 136 ? -4.343 -15.575 -6.497 1.00 83.81 136 ASN A C 1
ATOM 1042 O O . ASN A 1 136 ? -3.524 -15.764 -5.596 1.00 83.81 136 ASN A O 1
ATOM 1046 N N . THR A 1 137 ? -3.987 -15.556 -7.778 1.00 87.31 137 THR A N 1
ATOM 1047 C CA . THR A 1 137 ? -2.597 -15.621 -8.234 1.00 87.31 137 THR A CA 1
ATOM 1048 C C . THR A 1 137 ? -2.269 -14.426 -9.122 1.00 87.31 137 THR A C 1
ATOM 1050 O O . THR A 1 137 ? -3.170 -13.783 -9.661 1.00 87.31 137 THR A O 1
ATOM 1053 N N . TYR A 1 138 ? -0.984 -14.126 -9.274 1.00 86.69 138 TYR A N 1
ATOM 1054 C CA . TYR A 1 138 ? -0.465 -13.126 -10.197 1.00 86.69 138 TYR A CA 1
ATOM 1055 C C . TYR A 1 138 ? 0.646 -13.724 -11.060 1.00 86.69 138 TYR A C 1
ATOM 1057 O O . TYR A 1 138 ? 1.376 -14.624 -10.635 1.00 86.69 138 TYR A O 1
ATOM 1065 N N . LEU A 1 139 ? 0.779 -13.222 -12.285 1.00 85.12 139 LEU A N 1
ATOM 1066 C CA . LEU A 1 139 ? 1.838 -13.646 -13.194 1.00 85.12 139 LEU A CA 1
ATOM 1067 C C . LEU A 1 139 ? 3.162 -12.958 -12.880 1.00 85.12 139 LEU A C 1
ATOM 1069 O O . LEU A 1 139 ? 3.262 -11.732 -12.873 1.00 85.12 139 LEU A O 1
ATOM 1073 N N . MET A 1 140 ? 4.208 -13.760 -12.709 1.00 77.38 140 MET A N 1
ATOM 1074 C CA . MET A 1 140 ? 5.572 -13.256 -12.583 1.00 77.38 140 MET A CA 1
ATOM 1075 C C . MET A 1 140 ? 6.133 -12.830 -13.953 1.00 77.38 140 MET A C 1
ATOM 1077 O O . MET A 1 140 ? 6.143 -13.639 -14.890 1.00 77.38 140 MET A O 1
ATOM 1081 N N . PRO A 1 141 ? 6.679 -11.605 -14.086 1.00 64.69 141 PRO A N 1
ATOM 1082 C CA . PRO A 1 141 ? 7.396 -11.197 -15.289 1.00 64.69 141 PRO A CA 1
ATOM 1083 C C . PRO A 1 141 ? 8.566 -12.151 -15.568 1.00 64.69 141 PRO A C 1
ATOM 1085 O O . PRO A 1 141 ? 9.365 -12.439 -14.680 1.00 64.69 141 PRO A O 1
ATOM 1088 N N . HIS A 1 142 ? 8.676 -12.634 -16.808 1.00 68.12 142 HIS A N 1
ATOM 1089 C CA . HIS A 1 142 ? 9.748 -13.530 -17.277 1.00 68.12 142 HIS A CA 1
ATOM 1090 C C . HIS A 1 142 ? 9.778 -14.947 -16.679 1.00 68.12 142 HIS A C 1
ATOM 1092 O O . HIS A 1 142 ? 10.788 -15.643 -16.833 1.00 68.12 142 HIS A O 1
ATOM 1098 N N . ALA A 1 143 ? 8.695 -15.403 -16.046 1.00 70.19 143 ALA A N 1
ATOM 1099 C CA . ALA A 1 143 ? 8.601 -16.783 -15.585 1.00 70.19 143 ALA A CA 1
ATOM 1100 C C . ALA A 1 143 ? 8.666 -17.799 -16.741 1.00 70.19 143 ALA A C 1
ATOM 1102 O O . ALA A 1 143 ? 8.367 -17.491 -17.900 1.00 70.19 143 ALA A O 1
ATOM 1103 N N . ALA A 1 144 ? 9.096 -19.020 -16.417 1.00 75.94 144 ALA A N 1
ATOM 1104 C CA . ALA A 1 144 ? 9.092 -20.124 -17.367 1.00 75.94 144 ALA A CA 1
ATOM 1105 C C . ALA A 1 144 ? 7.647 -20.483 -17.774 1.00 75.94 144 ALA A C 1
ATOM 1107 O O . ALA A 1 144 ? 6.740 -20.328 -16.956 1.00 75.94 144 ALA A O 1
ATOM 1108 N N . PRO A 1 145 ? 7.418 -20.966 -19.010 1.00 77.94 145 PRO A N 1
ATOM 1109 C CA . PRO A 1 145 ? 6.121 -21.505 -19.412 1.00 77.94 145 PRO A CA 1
ATOM 1110 C C . PRO A 1 145 ? 5.664 -22.613 -18.457 1.00 77.94 145 PRO A C 1
ATOM 1112 O O . PRO A 1 145 ? 6.461 -23.479 -18.094 1.00 77.94 145 PRO A O 1
ATOM 1115 N N . GLY A 1 146 ? 4.389 -22.595 -18.082 1.00 82.88 146 GLY A N 1
ATOM 1116 C CA . GLY A 1 146 ? 3.782 -23.552 -17.164 1.00 82.88 146 GLY A CA 1
ATOM 1117 C C . GLY A 1 146 ? 3.034 -22.899 -15.997 1.00 82.88 146 GLY A C 1
ATOM 1118 O O . GLY A 1 146 ? 3.041 -21.674 -15.851 1.00 82.88 146 GLY A O 1
ATOM 1119 N N . PRO A 1 147 ? 2.387 -23.723 -15.155 1.00 82.69 147 PRO A N 1
ATOM 1120 C CA . PRO A 1 147 ? 1.579 -23.249 -14.031 1.00 82.69 147 PRO A CA 1
ATOM 1121 C C . PRO A 1 147 ? 2.407 -22.505 -12.972 1.00 82.69 147 PRO A C 1
ATOM 1123 O O . PRO A 1 147 ? 1.885 -21.611 -12.312 1.00 82.69 147 PRO A O 1
ATOM 1126 N N . ASP A 1 148 ? 3.708 -22.794 -12.870 1.00 83.50 148 ASP A N 1
ATOM 1127 C CA . ASP A 1 148 ? 4.637 -22.135 -11.939 1.00 83.50 148 ASP A CA 1
ATOM 1128 C C . ASP A 1 148 ? 4.860 -20.641 -12.250 1.00 83.50 148 ASP A C 1
ATOM 1130 O O . ASP A 1 148 ? 5.436 -19.907 -11.444 1.00 83.50 148 ASP A O 1
ATOM 1134 N N . ALA A 1 149 ? 4.398 -20.165 -13.414 1.00 85.94 149 ALA A N 1
ATOM 1135 C CA . ALA A 1 149 ? 4.372 -18.744 -13.741 1.00 85.94 149 ALA A CA 1
ATOM 1136 C C . ALA A 1 149 ? 3.366 -17.951 -12.891 1.00 85.94 149 ALA A C 1
ATOM 1138 O O . ALA A 1 149 ? 3.560 -16.748 -12.683 1.00 85.94 149 ALA A O 1
ATOM 1139 N N . CYS A 1 150 ? 2.311 -18.613 -12.407 1.00 88.31 150 CYS A N 1
ATOM 1140 C CA . CYS A 1 150 ? 1.279 -18.026 -11.564 1.00 88.31 150 CYS A CA 1
ATOM 1141 C C . CYS A 1 150 ? 1.673 -18.205 -10.093 1.00 88.31 150 CYS A C 1
ATOM 1143 O O . CYS A 1 150 ? 1.564 -19.297 -9.534 1.00 88.31 150 CYS A O 1
ATOM 1145 N N . LYS A 1 151 ? 2.111 -17.131 -9.435 1.00 88.31 151 LYS A N 1
ATOM 1146 C CA . LYS A 1 151 ? 2.377 -17.156 -7.993 1.00 88.31 151 LYS A CA 1
ATOM 1147 C C . LYS A 1 151 ? 1.126 -16.799 -7.212 1.00 88.31 151 LYS A C 1
ATOM 1149 O O . LYS A 1 151 ? 0.413 -15.871 -7.578 1.00 88.31 151 LYS A O 1
ATOM 1154 N N . SER A 1 152 ? 0.870 -17.503 -6.114 1.00 89.50 152 SER A N 1
ATOM 1155 C CA . SER A 1 152 ? -0.197 -17.140 -5.178 1.00 89.50 152 SER A CA 1
ATOM 1156 C C . SER A 1 152 ? 0.066 -15.767 -4.566 1.00 89.50 152 SER A C 1
ATOM 1158 O O . SER A 1 152 ? 1.190 -15.481 -4.150 1.00 89.50 152 SER A O 1
ATOM 1160 N N . CYS A 1 153 ? -0.971 -14.935 -4.486 1.00 89.69 153 CYS A N 1
ATOM 1161 C CA . CYS A 1 153 ? -0.913 -13.724 -3.680 1.00 89.69 153 CYS A CA 1
ATOM 1162 C C . CYS A 1 153 ? -0.801 -14.093 -2.184 1.00 89.69 153 CYS A C 1
ATOM 1164 O O . CYS A 1 153 ? -1.218 -15.181 -1.775 1.00 89.69 153 CYS A O 1
ATOM 1166 N N . GLY A 1 154 ? -0.208 -13.219 -1.365 1.00 87.75 154 GLY A N 1
ATOM 1167 C CA . GLY A 1 154 ? 0.018 -13.502 0.054 1.00 87.75 154 GLY A CA 1
ATOM 1168 C C . GLY A 1 154 ? -1.252 -13.478 0.920 1.00 87.75 154 GLY A C 1
ATOM 1169 O O . GLY A 1 154 ? -2.375 -13.390 0.413 1.00 87.75 154 GLY A O 1
ATOM 1170 N N . PRO A 1 155 ? -1.116 -13.562 2.253 1.00 90.69 155 PRO A N 1
ATOM 1171 C CA . PRO A 1 155 ? -2.265 -13.624 3.153 1.00 90.69 155 PRO A CA 1
ATOM 1172 C C . PRO A 1 155 ? -3.152 -12.375 3.031 1.00 90.69 155 PRO A C 1
ATOM 1174 O O . PRO A 1 155 ? -2.653 -11.255 2.896 1.00 90.69 155 PRO A O 1
ATOM 1177 N N . SER A 1 156 ? -4.473 -12.582 3.079 1.00 88.00 156 SER A N 1
ATOM 1178 C CA . SER A 1 156 ? -5.496 -11.523 3.029 1.00 88.00 156 SER A CA 1
ATOM 1179 C C . SER A 1 156 ? -5.355 -10.563 1.840 1.00 88.00 156 SER A C 1
ATOM 1181 O O . SER A 1 156 ? -5.523 -9.349 1.963 1.00 88.00 156 SER A O 1
ATOM 1183 N N . SER A 1 157 ? -5.031 -11.120 0.674 1.00 88.62 157 SER A N 1
ATOM 1184 C CA . SER A 1 157 ? -4.892 -10.388 -0.581 1.00 88.62 157 SER A CA 1
ATOM 1185 C C . SER A 1 157 ? -5.815 -10.952 -1.666 1.00 88.62 157 SER A C 1
ATOM 1187 O O . SER A 1 157 ? -6.242 -12.108 -1.615 1.00 88.62 157 SER A O 1
ATOM 1189 N N . LYS A 1 158 ? -6.136 -10.114 -2.650 1.00 87.62 158 LYS A N 1
ATOM 1190 C CA . LYS A 1 158 ? -6.939 -10.442 -3.831 1.00 87.62 158 LYS A CA 1
ATOM 1191 C C . LYS A 1 158 ? -6.180 -10.055 -5.095 1.00 87.62 158 LYS A C 1
ATOM 1193 O O . LYS A 1 158 ? -5.380 -9.125 -5.079 1.00 87.62 158 LYS A O 1
ATOM 1198 N N . SER A 1 159 ? -6.425 -10.766 -6.190 1.00 86.00 159 SER A N 1
ATOM 1199 C CA . SER A 1 159 ? -5.796 -10.506 -7.491 1.00 86.00 159 SER A CA 1
ATOM 1200 C C . SER A 1 159 ? -6.757 -9.781 -8.438 1.00 86.00 159 SER A C 1
ATOM 1202 O O . SER A 1 159 ? -7.871 -10.267 -8.635 1.00 86.00 159 SER A O 1
ATOM 1204 N N . ASP A 1 160 ? -6.326 -8.692 -9.0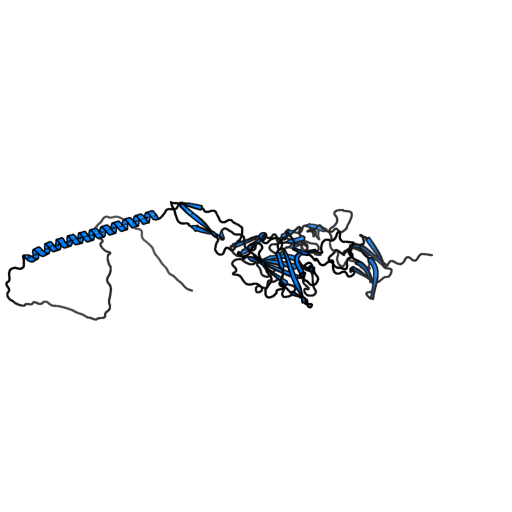88 1.00 81.19 160 ASP A N 1
ATOM 1205 C CA . ASP A 1 160 ? -7.074 -8.076 -10.201 1.00 81.19 160 ASP A CA 1
ATOM 1206 C C . ASP A 1 160 ? -6.558 -8.632 -11.533 1.00 81.19 160 ASP A C 1
ATOM 1208 O O . ASP A 1 160 ? -5.398 -8.411 -11.906 1.00 81.19 160 ASP A O 1
ATOM 1212 N N . LYS A 1 161 ? -7.402 -9.402 -12.235 1.00 77.88 161 LYS A N 1
ATOM 1213 C CA . LYS A 1 161 ? -7.089 -10.026 -13.540 1.00 77.88 161 LYS A CA 1
ATOM 1214 C C . LYS A 1 161 ? -5.736 -10.756 -13.568 1.00 77.88 161 LYS A C 1
ATOM 1216 O O . LYS A 1 161 ? -5.031 -10.731 -14.575 1.00 77.88 161 LYS A O 1
ATOM 1221 N N . HIS A 1 162 ? -5.348 -11.347 -12.438 1.00 80.38 162 HIS A N 1
ATOM 1222 C CA . HIS A 1 162 ? -4.076 -12.051 -12.238 1.00 80.38 162 HIS A CA 1
ATOM 1223 C C . HIS A 1 162 ? -2.821 -11.241 -12.612 1.00 80.38 162 HIS A C 1
ATOM 1225 O O . HIS A 1 162 ? -1.793 -11.803 -12.999 1.00 80.38 162 HIS A O 1
ATOM 1231 N N . SER A 1 163 ? -2.899 -9.910 -12.520 1.00 76.81 163 SER A N 1
ATOM 1232 C CA . SER A 1 163 ? -1.796 -9.009 -12.876 1.00 76.81 163 SER A CA 1
ATOM 1233 C C . SER A 1 163 ? -1.088 -8.442 -11.648 1.00 76.81 163 SER A C 1
ATOM 1235 O O . SER A 1 163 ? 0.135 -8.353 -11.627 1.00 76.81 163 SER A O 1
ATOM 1237 N N . LEU A 1 164 ? -1.854 -8.102 -10.613 1.00 82.69 164 LEU A N 1
ATOM 1238 C CA . LEU A 1 164 ? -1.368 -7.499 -9.380 1.00 82.69 164 LEU A CA 1
ATOM 1239 C C . LEU A 1 164 ? -2.222 -7.946 -8.194 1.00 82.69 164 LEU A C 1
ATOM 1241 O O . LEU A 1 164 ? -3.434 -8.145 -8.323 1.00 82.69 164 LEU A O 1
ATOM 1245 N N . CYS A 1 165 ? -1.570 -8.104 -7.044 1.00 89.12 165 CYS A N 1
ATOM 1246 C CA . CYS A 1 165 ? -2.227 -8.395 -5.776 1.00 89.12 165 CYS A CA 1
ATOM 1247 C C . CYS A 1 165 ? -2.518 -7.086 -5.036 1.00 89.12 165 CYS A C 1
ATOM 1249 O O . CYS A 1 165 ? -1.704 -6.163 -5.049 1.00 89.12 165 CYS A O 1
ATOM 1251 N N . TYR A 1 166 ? -3.667 -7.006 -4.376 1.00 90.56 166 TYR A N 1
ATOM 1252 C CA . TYR A 1 166 ? -4.090 -5.852 -3.590 1.00 90.56 166 TYR A CA 1
ATOM 1253 C C . TYR A 1 166 ? -4.950 -6.287 -2.397 1.00 90.56 166 TYR A C 1
ATOM 1255 O O . TYR A 1 166 ? -5.433 -7.418 -2.348 1.00 90.56 166 TYR A O 1
ATOM 1263 N N . SER A 1 167 ? -5.151 -5.396 -1.425 1.00 91.62 167 SER A N 1
ATOM 1264 C CA . SER A 1 167 ? -6.102 -5.609 -0.328 1.00 91.62 167 SER A CA 1
ATOM 1265 C C . SER A 1 167 ? -7.438 -4.926 -0.622 1.00 91.62 167 SER A C 1
ATOM 1267 O O . SER A 1 167 ? -7.475 -3.795 -1.110 1.00 91.62 167 SER A O 1
ATOM 1269 N N . ASP A 1 168 ? -8.544 -5.590 -0.300 1.00 89.75 168 ASP A N 1
ATOM 1270 C CA . ASP A 1 168 ? -9.914 -5.083 -0.429 1.00 89.75 168 ASP A CA 1
ATOM 1271 C C . ASP A 1 168 ? -10.423 -4.368 0.836 1.00 89.75 168 ASP A C 1
ATOM 1273 O O . ASP A 1 168 ? -11.631 -4.248 1.024 1.00 89.75 168 ASP A O 1
ATOM 1277 N N . CYS A 1 169 ? -9.513 -3.908 1.702 1.00 90.56 169 CYS A N 1
ATOM 1278 C CA . CYS A 1 169 ? -9.778 -3.301 3.013 1.00 90.56 169 CYS A CA 1
ATOM 1279 C C . CYS A 1 169 ? -10.429 -4.213 4.066 1.00 90.56 169 CYS A C 1
ATOM 1281 O O . CYS A 1 169 ? -10.652 -3.750 5.184 1.00 90.56 169 CYS A O 1
ATOM 1283 N N . HIS A 1 170 ? -10.729 -5.475 3.757 1.00 91.62 170 HIS A N 1
ATOM 1284 C CA . HIS A 1 170 ? -11.386 -6.379 4.695 1.00 91.62 170 HIS A CA 1
ATOM 1285 C C . HIS A 1 170 ? -10.381 -7.399 5.211 1.00 91.62 170 HIS A C 1
ATOM 1287 O O . HIS A 1 170 ? -9.771 -8.145 4.447 1.00 91.62 170 HIS A O 1
ATOM 1293 N N . PHE A 1 171 ? -10.209 -7.447 6.527 1.00 93.25 171 PHE A N 1
ATOM 1294 C CA . PHE A 1 171 ? -9.287 -8.381 7.158 1.00 93.25 171 PHE A CA 1
ATOM 1295 C C . PHE A 1 171 ? -10.000 -9.167 8.247 1.00 93.25 171 PHE A C 1
ATOM 1297 O O . PHE A 1 171 ? -10.715 -8.610 9.075 1.00 93.25 171 PHE A O 1
ATOM 1304 N N . THR A 1 172 ? -9.810 -10.480 8.252 1.00 92.44 172 THR A N 1
ATOM 1305 C CA . THR A 1 172 ? -10.410 -11.368 9.247 1.00 92.44 172 THR A CA 1
ATOM 1306 C C . THR A 1 172 ? -9.320 -12.162 9.932 1.00 92.44 172 THR A C 1
ATOM 1308 O O . THR A 1 172 ? -8.524 -12.819 9.263 1.00 92.44 172 THR A O 1
ATOM 1311 N N . TYR A 1 173 ? -9.312 -12.134 11.259 1.00 91.56 173 TYR A N 1
ATOM 1312 C CA . TYR A 1 173 ? -8.352 -12.862 12.072 1.00 91.56 173 TYR A CA 1
ATOM 1313 C C . TYR A 1 173 ? -9.075 -13.659 13.149 1.00 91.56 173 TYR A C 1
ATOM 1315 O O . TYR A 1 173 ? -9.951 -13.149 13.845 1.00 91.56 173 TYR A O 1
ATOM 1323 N N . THR A 1 174 ? -8.721 -14.932 13.269 1.00 89.75 174 THR A N 1
ATOM 1324 C CA . THR A 1 174 ? -9.294 -15.844 14.257 1.00 89.75 174 THR A CA 1
ATOM 1325 C C . THR A 1 174 ? -8.255 -16.164 15.313 1.00 89.75 174 THR A C 1
ATOM 1327 O O . THR A 1 174 ? -7.259 -16.819 15.012 1.00 89.75 174 THR A O 1
ATOM 1330 N N . GLU A 1 175 ? -8.515 -15.755 16.551 1.00 83.94 175 GLU A N 1
ATOM 1331 C CA . GLU A 1 175 ? -7.689 -16.089 17.708 1.00 83.94 175 GLU A CA 1
ATOM 1332 C C . GLU A 1 175 ? -8.508 -16.937 18.686 1.00 83.94 175 GLU A C 1
ATOM 1334 O O . GLU A 1 175 ? -9.459 -16.469 19.321 1.00 83.94 175 GLU A O 1
ATOM 1339 N N . GLY A 1 176 ? -8.182 -18.230 18.766 1.00 83.75 176 GLY A N 1
ATOM 1340 C CA . GLY A 1 176 ? -8.943 -19.196 19.560 1.00 83.75 176 GLY A CA 1
ATOM 1341 C C . GLY A 1 176 ? -10.407 -19.287 19.110 1.00 83.75 176 GLY A C 1
ATOM 1342 O O . GLY A 1 176 ? -10.692 -19.724 18.000 1.00 83.75 176 GLY A O 1
ATOM 1343 N N . ASN A 1 177 ? -11.335 -18.862 19.978 1.00 83.62 177 ASN A N 1
ATOM 1344 C CA . ASN A 1 177 ? -12.788 -18.900 19.734 1.00 83.62 177 ASN A CA 1
ATOM 1345 C C . ASN A 1 177 ? -13.378 -17.547 19.284 1.00 83.62 177 ASN A C 1
ATOM 1347 O O . ASN A 1 177 ? -14.605 -17.404 19.185 1.00 83.62 177 ASN A O 1
ATOM 1351 N N . ALA A 1 178 ? -12.542 -16.528 19.076 1.00 82.62 178 ALA A N 1
ATOM 1352 C CA . ALA A 1 178 ? -12.965 -15.195 18.669 1.00 82.62 178 ALA A CA 1
ATOM 1353 C C . ALA A 1 178 ? -12.496 -14.890 17.243 1.00 82.62 178 ALA A C 1
ATOM 1355 O O . ALA A 1 178 ? -11.312 -14.983 16.928 1.00 82.62 178 ALA A O 1
ATOM 1356 N N . THR A 1 179 ? -13.441 -14.507 16.385 1.00 90.31 179 THR A N 1
ATOM 1357 C CA . THR A 1 179 ? -13.163 -14.000 15.041 1.00 90.31 179 THR A CA 1
ATOM 1358 C C . THR A 1 179 ? -13.282 -12.487 15.076 1.00 90.31 179 THR A C 1
ATOM 1360 O O . THR A 1 179 ? -14.372 -11.955 15.284 1.00 90.31 179 THR A O 1
ATOM 1363 N N . LEU A 1 180 ? -12.164 -11.801 14.883 1.00 90.12 180 LEU A N 1
ATOM 1364 C CA . LEU A 1 180 ? -12.113 -10.360 14.710 1.00 90.12 180 LEU A CA 1
ATOM 1365 C C . LEU A 1 180 ? -12.205 -10.052 13.219 1.00 90.12 180 LEU A C 1
ATOM 1367 O O . LEU A 1 180 ? -11.476 -10.621 12.405 1.00 90.12 180 LEU A O 1
ATOM 1371 N N . THR A 1 181 ? -13.115 -9.158 12.861 1.00 93.12 181 THR A N 1
ATOM 1372 C CA . THR A 1 181 ? -13.281 -8.682 11.488 1.00 93.12 181 THR A CA 1
ATOM 1373 C C . THR A 1 181 ? -13.001 -7.192 11.467 1.00 93.12 181 THR A C 1
ATOM 1375 O O . THR A 1 181 ? -13.507 -6.455 12.307 1.00 93.12 181 THR A O 1
ATOM 1378 N N . PHE A 1 182 ? -12.165 -6.755 10.540 1.00 92.56 182 PHE A N 1
ATOM 1379 C CA . PHE A 1 182 ? -11.710 -5.381 10.408 1.00 92.56 182 PHE A CA 1
ATOM 1380 C C . PHE A 1 182 ? -12.157 -4.847 9.052 1.00 92.56 182 PHE A C 1
ATOM 1382 O O . PHE A 1 182 ? -11.980 -5.520 8.033 1.00 92.56 182 PHE A O 1
ATOM 1389 N N . ASP A 1 183 ? -12.717 -3.641 9.058 1.00 92.38 183 ASP A N 1
ATOM 1390 C CA . ASP A 1 183 ? -13.084 -2.900 7.854 1.00 92.38 183 ASP A CA 1
ATOM 1391 C C . ASP A 1 183 ? -12.305 -1.581 7.811 1.00 92.38 183 ASP A C 1
ATOM 1393 O O . ASP A 1 183 ? -12.658 -0.580 8.442 1.00 92.38 183 ASP A O 1
ATOM 1397 N N . PHE A 1 184 ? -11.225 -1.596 7.035 1.00 91.69 184 PHE A N 1
ATOM 1398 C CA . PHE A 1 184 ? -10.313 -0.469 6.877 1.00 91.69 184 PHE A CA 1
ATOM 1399 C C . PHE A 1 184 ? -10.802 0.571 5.864 1.00 91.69 184 PHE A C 1
ATOM 1401 O O . PHE A 1 184 ? -10.142 1.592 5.674 1.00 91.69 184 PHE A O 1
ATOM 1408 N N . SER A 1 185 ? -11.970 0.373 5.242 1.00 89.06 185 SER A N 1
ATOM 1409 C CA . SER A 1 185 ? -12.538 1.320 4.270 1.00 89.06 185 SER A CA 1
ATOM 1410 C C . SER A 1 185 ? -12.783 2.704 4.887 1.00 89.06 185 SER A C 1
ATOM 1412 O O . SER A 1 185 ? -12.799 3.719 4.189 1.00 89.06 185 SER A O 1
ATOM 1414 N N . SER A 1 186 ? -12.946 2.752 6.211 1.00 85.25 186 SER A N 1
ATOM 1415 C CA . SER A 1 186 ? -13.188 3.966 6.989 1.00 85.25 186 SER A CA 1
ATOM 1416 C C . SER A 1 186 ? -11.953 4.869 7.163 1.00 85.25 186 SER A C 1
ATOM 1418 O O . SER A 1 186 ? -12.123 6.062 7.427 1.00 85.25 186 SER A O 1
ATOM 1420 N N . LEU A 1 187 ? -10.734 4.346 6.951 1.00 84.81 187 LEU A N 1
ATOM 1421 C CA . LEU A 1 187 ? -9.469 5.098 7.046 1.00 84.81 187 LEU A CA 1
ATOM 1422 C C . LEU A 1 187 ? -9.292 6.130 5.919 1.00 84.81 187 LEU A C 1
ATOM 1424 O O . LEU A 1 187 ? -8.500 7.065 6.042 1.00 84.81 187 LEU A O 1
ATOM 1428 N N . GLY A 1 188 ? -10.057 5.989 4.834 1.00 80.19 188 GLY A N 1
ATOM 1429 C CA . GLY A 1 188 ? -9.923 6.787 3.620 1.00 80.19 188 GLY A CA 1
ATOM 1430 C C . GLY A 1 188 ? -8.999 6.140 2.579 1.00 80.19 188 GLY A C 1
ATOM 1431 O O . GLY A 1 188 ? -8.316 5.158 2.857 1.00 80.19 188 GLY A O 1
ATOM 1432 N N . PRO A 1 189 ? -8.985 6.668 1.342 1.00 81.69 189 PRO A N 1
ATOM 1433 C CA . PRO A 1 189 ? -8.297 6.021 0.226 1.00 81.69 189 PRO A CA 1
ATOM 1434 C C . PRO A 1 189 ? -6.769 6.168 0.270 1.00 81.69 189 PRO A C 1
ATOM 1436 O O . PRO A 1 189 ? -6.067 5.302 -0.239 1.00 81.69 189 PRO A O 1
ATOM 1439 N N . VAL A 1 190 ? -6.253 7.273 0.820 1.00 88.19 190 VAL A N 1
ATOM 1440 C CA . VAL A 1 190 ? -4.814 7.565 0.903 1.00 88.19 190 VAL A CA 1
ATOM 1441 C C . VAL A 1 190 ? -4.543 8.315 2.205 1.00 88.19 190 VAL A C 1
ATOM 1443 O O . VAL A 1 190 ? -5.158 9.352 2.454 1.00 88.19 190 VAL A O 1
ATOM 1446 N N . GLY A 1 191 ? -3.621 7.801 3.014 1.00 89.56 191 GLY A N 1
ATOM 1447 C CA . GLY A 1 191 ? -3.050 8.492 4.164 1.00 89.56 191 GLY A CA 1
ATOM 1448 C C . GLY A 1 191 ? -1.822 9.293 3.750 1.00 89.56 191 GLY A C 1
ATOM 1449 O O . GLY A 1 191 ? -1.035 8.842 2.918 1.00 89.56 191 GLY A O 1
ATOM 1450 N N . SER A 1 192 ? -1.649 10.478 4.328 1.00 91.69 192 SER A N 1
ATOM 1451 C CA . SER A 1 192 ? -0.498 11.344 4.066 1.00 91.69 192 SER A CA 1
ATOM 1452 C C . SER A 1 192 ? 0.238 11.668 5.359 1.00 91.69 192 SER A C 1
ATOM 1454 O O . SER A 1 192 ? -0.396 12.053 6.343 1.00 91.69 192 SER A O 1
ATOM 1456 N N . LEU A 1 193 ? 1.565 11.582 5.345 1.00 92.31 193 LEU A N 1
ATOM 1457 C CA . LEU A 1 193 ? 2.422 11.985 6.458 1.00 92.31 193 LEU A CA 1
ATOM 1458 C C . LEU A 1 193 ? 3.507 12.930 5.962 1.00 92.31 193 LEU A C 1
ATOM 1460 O O . LEU A 1 193 ? 4.230 12.613 5.023 1.00 92.31 193 LEU A O 1
ATOM 1464 N N . MET A 1 194 ? 3.665 14.066 6.634 1.00 89.50 194 MET A N 1
ATOM 1465 C CA . MET A 1 194 ? 4.826 14.931 6.463 1.00 89.50 194 MET A CA 1
ATOM 1466 C C . MET A 1 194 ? 5.722 14.812 7.696 1.00 89.50 194 MET A C 1
ATOM 1468 O O . MET A 1 194 ? 5.292 15.128 8.805 1.00 89.50 194 MET A O 1
ATOM 1472 N N . ASN A 1 195 ? 6.962 14.364 7.506 1.00 88.38 195 ASN A N 1
ATOM 1473 C CA . ASN A 1 195 ? 7.922 14.233 8.604 1.00 88.38 195 ASN A CA 1
ATOM 1474 C C . ASN A 1 195 ? 8.366 15.601 9.141 1.00 88.38 195 ASN A C 1
ATOM 1476 O O . ASN A 1 195 ? 8.081 16.652 8.565 1.00 88.38 195 ASN A O 1
ATOM 1480 N N . GLY A 1 196 ? 9.111 15.582 10.249 1.00 84.88 196 GLY A N 1
ATOM 1481 C CA . GLY A 1 196 ? 9.750 16.773 10.803 1.00 84.88 196 GLY A CA 1
ATOM 1482 C C . GLY A 1 196 ? 10.742 17.444 9.835 1.00 84.88 196 GLY A C 1
ATOM 1483 O O . GLY A 1 196 ? 11.189 16.839 8.856 1.00 84.88 196 GLY A O 1
ATOM 1484 N N . PRO A 1 197 ? 11.105 18.711 10.095 1.00 86.75 197 PRO A N 1
ATOM 1485 C CA . PRO A 1 197 ? 11.992 19.465 9.222 1.00 86.75 197 PRO A CA 1
ATOM 1486 C C . PRO A 1 197 ? 13.408 18.890 9.217 1.00 86.75 197 PRO A C 1
ATOM 1488 O O . PRO A 1 197 ? 14.019 18.710 10.267 1.00 86.75 197 PRO A O 1
ATOM 1491 N N . SER A 1 198 ? 13.946 18.689 8.022 1.00 86.19 198 SER A N 1
ATOM 1492 C CA . SER A 1 198 ? 15.337 18.312 7.781 1.00 86.19 198 SER A CA 1
ATOM 1493 C C . SER A 1 198 ? 16.063 19.424 7.027 1.00 86.19 198 SER A C 1
ATOM 1495 O O . SER A 1 198 ? 15.433 20.314 6.453 1.00 86.19 198 SER A O 1
ATOM 1497 N N . PHE A 1 199 ? 17.396 19.413 7.050 1.00 85.00 199 PHE A N 1
ATOM 1498 C CA . PHE A 1 199 ? 18.210 20.457 6.430 1.00 85.00 199 PHE A CA 1
ATOM 1499 C C . PHE A 1 199 ? 19.275 19.844 5.530 1.00 85.00 199 PHE A C 1
ATOM 1501 O O . PHE A 1 199 ? 19.948 18.885 5.901 1.00 85.00 199 PHE A O 1
ATOM 1508 N N . THR A 1 200 ? 19.413 20.384 4.322 1.00 81.88 200 THR A N 1
ATOM 1509 C CA . THR A 1 200 ? 20.521 20.021 3.428 1.00 81.88 200 THR A CA 1
ATOM 1510 C C . THR A 1 200 ? 21.846 20.530 4.003 1.00 81.88 200 THR A C 1
ATOM 1512 O O . THR A 1 200 ? 21.859 21.416 4.858 1.00 81.88 200 THR A O 1
ATOM 1515 N N . SER A 1 201 ? 22.978 20.056 3.477 1.00 79.75 201 SER A N 1
ATOM 1516 C CA . SER A 1 201 ? 24.312 20.566 3.847 1.00 79.75 201 SER A CA 1
ATOM 1517 C C . SER A 1 201 ? 24.477 22.078 3.630 1.00 79.75 201 SER A C 1
ATOM 1519 O O . SER A 1 201 ? 25.311 22.707 4.274 1.00 79.75 201 SER A O 1
ATOM 1521 N N . LYS A 1 202 ? 23.659 22.677 2.754 1.00 82.75 202 LYS A N 1
ATOM 1522 C CA . LYS A 1 202 ? 23.610 24.124 2.493 1.00 82.75 202 LYS A CA 1
ATOM 1523 C C . LYS A 1 202 ? 22.633 24.885 3.401 1.00 82.75 202 LYS A C 1
ATOM 1525 O O . LYS A 1 202 ? 22.439 26.081 3.213 1.00 82.75 202 LYS A O 1
ATOM 1530 N N . GLY A 1 203 ? 21.991 24.211 4.356 1.00 81.56 203 GLY A N 1
ATOM 1531 C CA . GLY A 1 203 ? 21.028 24.807 5.284 1.00 81.56 203 GLY A CA 1
ATOM 1532 C C . GLY A 1 203 ? 19.616 24.990 4.719 1.00 81.56 203 GLY A C 1
ATOM 1533 O O . GLY A 1 203 ? 18.763 25.568 5.390 1.00 81.56 203 GLY A O 1
ATOM 1534 N N . THR A 1 204 ? 19.325 24.496 3.510 1.00 80.38 204 THR A N 1
ATOM 1535 C CA . THR A 1 204 ? 17.958 24.527 2.962 1.00 80.38 204 THR A CA 1
ATOM 1536 C C . THR A 1 204 ? 17.073 23.552 3.728 1.00 80.38 204 THR A C 1
ATOM 1538 O O . THR A 1 204 ? 17.370 22.357 3.754 1.00 80.38 204 THR A O 1
ATOM 1541 N N . LYS A 1 205 ? 15.992 24.065 4.320 1.00 84.12 205 LYS A N 1
ATOM 1542 C CA . LYS A 1 205 ? 14.963 23.279 5.007 1.00 84.12 205 LYS A CA 1
ATOM 1543 C C . LYS A 1 205 ? 14.147 22.468 3.997 1.00 84.12 205 LYS A C 1
ATOM 1545 O O . LYS A 1 205 ? 13.732 23.023 2.985 1.00 84.12 205 LYS A O 1
ATOM 1550 N N . TYR A 1 206 ? 13.877 21.204 4.289 1.00 85.69 206 TYR A N 1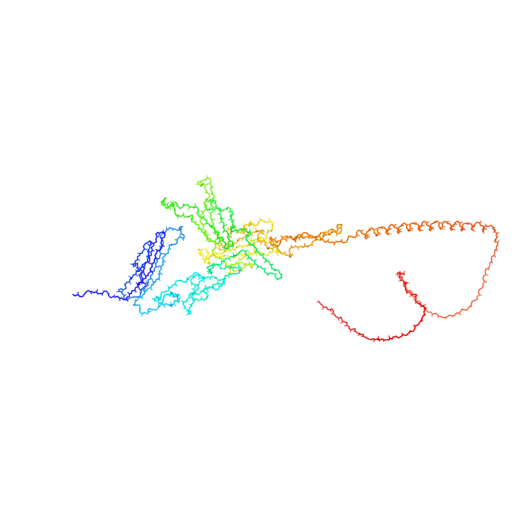
ATOM 1551 C CA . TYR A 1 206 ? 13.001 20.335 3.503 1.00 85.69 206 TYR A CA 1
ATOM 1552 C C . TYR A 1 206 ? 12.227 19.371 4.409 1.00 85.69 206 TYR A C 1
ATOM 1554 O O . TYR A 1 206 ? 12.567 19.184 5.578 1.00 85.69 206 TYR A O 1
ATOM 1562 N N . PHE A 1 207 ? 11.179 18.769 3.860 1.00 87.06 207 PHE A N 1
ATOM 1563 C CA . PHE A 1 207 ? 10.349 17.765 4.513 1.00 87.06 207 PHE A CA 1
ATOM 1564 C C . PHE A 1 207 ? 10.176 16.566 3.589 1.00 87.06 207 PHE A C 1
ATOM 1566 O O . PHE A 1 207 ? 10.108 16.731 2.373 1.00 87.06 207 PHE A O 1
ATOM 1573 N N . HIS A 1 208 ? 10.061 15.372 4.157 1.00 89.69 208 HIS A N 1
ATOM 1574 C CA . HIS A 1 208 ? 9.598 14.212 3.406 1.00 89.69 208 HIS A CA 1
ATOM 1575 C C . HIS A 1 208 ? 8.093 14.074 3.573 1.00 89.69 208 HIS A C 1
ATOM 1577 O O . HIS A 1 208 ? 7.592 14.105 4.697 1.00 89.69 208 HIS A O 1
ATOM 1583 N N . HIS A 1 209 ? 7.397 13.949 2.452 1.00 91.25 209 HIS A N 1
ATOM 1584 C CA . HIS A 1 209 ? 5.964 13.748 2.387 1.00 91.25 209 HIS A CA 1
ATOM 1585 C C . HIS A 1 209 ? 5.686 12.365 1.803 1.00 91.25 209 HIS A C 1
ATOM 1587 O O . HIS A 1 209 ? 6.113 12.061 0.693 1.00 91.25 209 HIS A O 1
ATOM 1593 N N . PHE A 1 210 ? 5.004 11.522 2.566 1.00 93.44 210 PHE A N 1
ATOM 1594 C CA . PHE A 1 210 ? 4.662 10.157 2.193 1.00 93.44 210 PHE A CA 1
ATOM 1595 C C . PHE A 1 210 ? 3.175 10.083 1.903 1.00 93.44 210 PHE A C 1
ATOM 1597 O O . PHE A 1 210 ? 2.375 10.511 2.733 1.00 93.44 210 PHE A O 1
ATOM 1604 N N . ASN A 1 211 ? 2.816 9.492 0.768 1.00 93.94 211 ASN A N 1
ATOM 1605 C CA . ASN A 1 211 ? 1.445 9.104 0.470 1.00 93.94 211 ASN A CA 1
ATOM 1606 C C . ASN A 1 211 ? 1.355 7.578 0.510 1.00 93.94 211 ASN A C 1
ATOM 1608 O O . ASN A 1 211 ? 2.120 6.889 -0.166 1.00 93.94 211 ASN A O 1
ATOM 1612 N N . ILE A 1 212 ? 0.424 7.065 1.311 1.00 93.75 212 ILE A N 1
ATOM 1613 C CA . ILE A 1 212 ? 0.250 5.643 1.605 1.00 93.75 212 ILE A CA 1
ATOM 1614 C C . ILE A 1 212 ? -1.177 5.240 1.253 1.00 93.75 212 ILE A C 1
ATOM 1616 O O . ILE A 1 212 ? -2.134 5.724 1.853 1.00 93.75 212 ILE A O 1
ATOM 1620 N N . SER A 1 213 ? -1.322 4.326 0.303 1.00 93.25 213 SER A N 1
ATOM 1621 C CA . SER A 1 213 ? -2.579 3.647 0.007 1.00 93.25 213 SER A CA 1
ATOM 1622 C C . SER A 1 213 ? -2.506 2.206 0.491 1.00 93.25 213 SER A C 1
ATOM 1624 O O . SER A 1 213 ? -1.598 1.467 0.113 1.00 93.25 213 SER A O 1
ATOM 1626 N N . ILE A 1 214 ? -3.458 1.817 1.341 1.00 90.75 214 ILE A N 1
ATOM 1627 C CA . ILE A 1 214 ? -3.530 0.458 1.895 1.00 90.75 214 ILE A CA 1
ATOM 1628 C C . ILE A 1 214 ? -4.448 -0.441 1.058 1.00 90.75 214 ILE A C 1
ATOM 1630 O O . ILE A 1 214 ? -4.239 -1.649 0.962 1.00 90.75 214 ILE A O 1
ATOM 1634 N N . CYS A 1 215 ? -5.462 0.145 0.423 1.00 87.06 215 CYS A N 1
ATOM 1635 C CA . CYS A 1 215 ? -6.486 -0.595 -0.300 1.00 87.06 215 CYS A CA 1
ATOM 1636 C C . CYS A 1 215 ? -6.396 -0.376 -1.811 1.00 87.06 215 CYS A C 1
ATOM 1638 O O . CYS A 1 215 ? -6.236 0.747 -2.286 1.00 87.06 215 CYS A O 1
ATOM 1640 N N . GLY A 1 216 ? -6.599 -1.440 -2.591 1.00 72.88 216 GLY A N 1
ATOM 1641 C CA . GLY A 1 216 ? -6.399 -1.457 -4.049 1.00 72.88 216 GLY A CA 1
ATOM 1642 C C . GLY A 1 216 ? -7.389 -0.658 -4.903 1.00 72.88 216 GLY A C 1
ATOM 1643 O O . GLY A 1 216 ? -7.414 -0.843 -6.113 1.00 72.88 216 GLY A O 1
ATOM 1644 N N . GLY A 1 217 ? -8.215 0.214 -4.316 1.00 73.75 217 GLY A N 1
ATOM 1645 C CA . GLY A 1 217 ? -9.154 1.056 -5.065 1.00 73.75 217 GLY A CA 1
ATOM 1646 C C . GLY A 1 217 ? -8.509 2.305 -5.676 1.00 73.75 217 GLY A C 1
ATOM 1647 O O . GLY A 1 217 ? -8.816 2.672 -6.809 1.00 73.75 217 GLY A O 1
ATOM 1648 N N . LYS A 1 218 ? -7.610 2.973 -4.940 1.00 81.69 218 LYS A N 1
ATOM 1649 C CA . LYS A 1 218 ? -6.933 4.200 -5.387 1.00 81.69 218 LYS A CA 1
ATOM 1650 C C . LYS A 1 218 ? -5.478 4.182 -4.940 1.00 81.69 218 LYS A C 1
ATOM 1652 O O . LYS A 1 218 ? -5.205 4.216 -3.746 1.00 81.69 218 LYS A O 1
ATOM 1657 N N . LEU A 1 219 ? -4.557 4.166 -5.897 1.00 87.88 219 LEU A N 1
ATOM 1658 C CA . LEU A 1 219 ? -3.122 4.237 -5.625 1.00 87.88 219 LEU A CA 1
ATOM 1659 C C . LEU A 1 219 ? -2.715 5.624 -5.103 1.00 87.88 219 LEU A C 1
ATOM 1661 O O . LEU A 1 219 ? -3.363 6.636 -5.394 1.00 87.88 219 LEU A O 1
ATOM 1665 N N . ALA A 1 220 ? -1.631 5.661 -4.333 1.00 90.50 220 ALA A N 1
ATOM 1666 C CA . ALA A 1 220 ? -0.990 6.891 -3.903 1.00 90.50 220 ALA A CA 1
ATOM 1667 C C . ALA A 1 220 ? -0.310 7.572 -5.099 1.00 90.50 220 ALA A C 1
ATOM 1669 O O . ALA A 1 220 ? 0.267 6.914 -5.964 1.00 90.50 220 ALA A O 1
ATOM 1670 N N . VAL A 1 221 ? -0.391 8.903 -5.148 1.00 89.06 221 VAL A N 1
ATOM 1671 C CA . VAL A 1 221 ? 0.207 9.710 -6.218 1.00 89.06 221 VAL A CA 1
ATOM 1672 C C . VAL A 1 221 ? 1.192 10.694 -5.609 1.00 89.06 221 VAL A C 1
ATOM 1674 O O . VAL A 1 221 ? 0.819 11.459 -4.719 1.00 89.06 221 VAL A O 1
ATOM 1677 N N . CYS A 1 222 ? 2.428 10.693 -6.096 1.00 85.94 222 CYS A N 1
ATOM 1678 C CA . CYS A 1 222 ? 3.442 11.691 -5.764 1.00 85.94 222 CYS A CA 1
ATOM 1679 C C . CYS A 1 222 ? 3.785 12.481 -7.024 1.00 85.94 222 CYS A C 1
ATOM 1681 O O . CYS A 1 222 ? 4.045 11.888 -8.068 1.00 85.94 222 CYS A O 1
ATOM 1683 N N . THR A 1 223 ? 3.722 13.809 -6.938 1.00 81.62 223 THR A N 1
ATOM 1684 C CA . THR A 1 223 ? 3.901 14.719 -8.076 1.00 81.62 223 THR A CA 1
ATOM 1685 C C . THR A 1 223 ? 5.111 15.616 -7.872 1.00 81.62 223 THR A C 1
ATOM 1687 O O . THR A 1 223 ? 5.250 16.241 -6.813 1.00 81.62 223 THR A O 1
ATOM 1690 N N . ASP A 1 224 ? 5.922 15.759 -8.913 1.00 78.50 224 ASP A N 1
ATOM 1691 C CA . ASP A 1 224 ? 7.001 16.735 -8.964 1.00 78.50 224 ASP A CA 1
ATOM 1692 C C . ASP A 1 224 ? 6.504 18.048 -9.586 1.00 78.50 224 ASP A C 1
ATOM 1694 O O . ASP A 1 224 ? 5.911 18.073 -10.662 1.00 78.50 224 ASP A O 1
ATOM 1698 N N . ASN A 1 225 ? 6.761 19.155 -8.889 1.00 70.44 225 ASN A N 1
ATOM 1699 C CA . ASN A 1 225 ? 6.360 20.513 -9.273 1.00 70.44 225 ASN A CA 1
ATOM 1700 C C . ASN A 1 225 ? 7.566 21.389 -9.655 1.00 70.44 225 ASN A C 1
ATOM 1702 O O . ASN A 1 225 ? 7.446 22.611 -9.747 1.00 70.44 225 ASN A O 1
ATOM 1706 N N . VAL A 1 226 ? 8.748 20.794 -9.831 1.00 66.25 226 VAL A N 1
ATOM 1707 C CA . VAL A 1 226 ? 9.930 21.511 -10.316 1.00 66.25 226 VAL A CA 1
ATOM 1708 C C . VAL A 1 226 ? 9.892 21.507 -11.839 1.00 66.25 226 VAL A C 1
ATOM 1710 O O . VAL A 1 226 ? 10.096 20.474 -12.466 1.00 66.25 226 VAL A O 1
ATOM 1713 N N . THR A 1 227 ? 9.640 22.670 -12.436 1.00 54.16 227 THR A N 1
ATOM 1714 C CA . THR A 1 227 ? 9.863 22.879 -13.869 1.00 54.16 227 THR A CA 1
ATOM 1715 C C . THR A 1 227 ? 11.360 22.854 -14.132 1.00 54.16 227 THR A C 1
ATOM 1717 O O . THR A 1 227 ? 12.088 23.735 -13.666 1.00 54.16 227 THR A O 1
ATOM 1720 N N . ASP A 1 228 ? 11.819 21.853 -14.871 1.00 43.03 228 ASP A N 1
ATOM 1721 C CA . ASP A 1 228 ? 13.172 21.822 -15.404 1.00 43.03 228 ASP A CA 1
ATOM 1722 C C . ASP A 1 228 ? 13.339 23.025 -16.356 1.00 43.03 228 ASP A C 1
ATOM 1724 O O . ASP A 1 228 ? 12.694 23.109 -17.401 1.00 43.03 228 ASP A O 1
ATOM 1728 N N . LEU A 1 229 ? 14.161 24.011 -15.977 1.00 42.25 229 LEU A N 1
ATOM 1729 C CA . LEU A 1 229 ? 14.413 25.234 -16.764 1.00 42.25 229 LEU A CA 1
ATOM 1730 C C . LEU A 1 229 ? 15.145 24.956 -18.095 1.00 42.25 229 LEU A C 1
ATOM 1732 O O . LEU A 1 229 ? 15.497 25.891 -18.812 1.00 42.25 229 LEU A O 1
ATOM 1736 N N . SER A 1 230 ? 15.392 23.688 -18.429 1.00 44.06 230 SER A N 1
ATOM 1737 C CA . SER A 1 230 ? 16.013 23.254 -19.680 1.00 44.06 230 SER A CA 1
ATOM 1738 C C . SER A 1 230 ? 15.028 23.084 -20.849 1.00 44.06 230 SER A C 1
ATOM 1740 O O . SER A 1 230 ? 15.475 22.943 -21.989 1.00 44.06 230 SER A O 1
ATOM 1742 N N . ILE A 1 231 ? 13.709 23.150 -20.617 1.00 45.78 231 ILE A N 1
ATOM 1743 C CA . ILE A 1 231 ? 12.695 22.918 -21.657 1.00 45.78 231 ILE A CA 1
ATOM 1744 C C . ILE A 1 231 ? 12.120 24.254 -22.145 1.00 45.78 231 ILE A C 1
ATOM 1746 O O . ILE A 1 231 ? 11.355 24.929 -21.458 1.00 45.78 231 ILE A O 1
ATOM 1750 N N . THR A 1 232 ? 12.509 24.649 -23.358 1.00 38.34 232 THR A N 1
ATOM 1751 C CA . THR A 1 232 ? 11.950 25.816 -24.059 1.00 38.34 232 THR A CA 1
ATOM 1752 C C . THR A 1 232 ? 10.426 25.701 -24.232 1.00 38.34 232 THR A C 1
ATOM 1754 O O . THR A 1 232 ? 9.911 24.629 -24.536 1.00 38.34 232 THR A O 1
ATOM 1757 N N . ASP A 1 233 ? 9.719 26.824 -24.068 1.00 39.16 233 ASP A N 1
ATOM 1758 C CA . ASP A 1 233 ? 8.255 27.016 -23.939 1.00 39.16 233 ASP A CA 1
ATOM 1759 C C . ASP A 1 233 ? 7.330 26.452 -25.054 1.00 39.16 233 ASP A C 1
ATOM 1761 O O . ASP A 1 233 ? 6.140 26.758 -25.081 1.00 39.16 233 ASP A O 1
ATOM 1765 N N . SER A 1 234 ? 7.813 25.616 -25.976 1.00 39.69 234 SER A N 1
ATOM 1766 C CA . SER A 1 234 ? 7.058 25.178 -27.164 1.00 39.69 234 SER A CA 1
ATOM 1767 C C . SER A 1 234 ? 6.249 23.875 -27.017 1.00 39.69 234 SER A C 1
ATOM 1769 O O . SER A 1 234 ? 5.539 23.511 -27.951 1.00 39.69 234 SER A O 1
ATOM 1771 N N . GLN A 1 235 ? 6.293 23.185 -25.869 1.00 45.06 235 GLN A N 1
ATOM 1772 C CA . GLN A 1 235 ? 5.592 21.897 -25.657 1.00 45.06 235 GLN A CA 1
ATOM 1773 C C . GLN A 1 235 ? 4.539 21.899 -24.528 1.00 45.06 235 GLN A C 1
ATOM 1775 O O . GLN A 1 235 ? 4.062 20.847 -24.111 1.00 45.06 235 GLN A O 1
ATOM 1780 N N . ARG A 1 236 ? 4.107 23.073 -24.052 1.00 44.34 236 ARG A N 1
ATOM 1781 C CA . ARG A 1 236 ? 3.246 23.212 -22.856 1.00 44.34 236 ARG A CA 1
ATOM 1782 C C . ARG A 1 236 ? 1.790 22.729 -22.960 1.00 44.34 236 ARG A C 1
ATOM 1784 O O . ARG A 1 236 ? 1.054 22.889 -21.994 1.00 44.34 236 ARG A O 1
ATOM 1791 N N . GLU A 1 237 ? 1.348 22.122 -24.060 1.00 35.78 237 GLU A N 1
ATOM 1792 C CA . GLU A 1 237 ? -0.074 21.761 -24.221 1.00 35.78 237 GLU A CA 1
ATOM 1793 C C . GLU A 1 237 ? -0.409 20.262 -24.102 1.00 35.78 237 GLU A C 1
ATOM 1795 O O . GLU A 1 237 ? -1.583 19.912 -24.219 1.00 35.78 237 GLU A O 1
ATOM 1800 N N . LYS A 1 238 ? 0.550 19.353 -23.842 1.00 36.94 238 LYS A N 1
ATOM 1801 C CA . LYS A 1 238 ? 0.236 17.903 -23.750 1.00 36.94 238 LYS A CA 1
ATOM 1802 C C . LYS A 1 238 ? 0.885 17.088 -22.627 1.00 36.94 238 LYS A C 1
ATOM 1804 O O . LYS A 1 238 ? 0.560 15.907 -22.513 1.00 36.94 238 LYS A O 1
ATOM 1809 N N . GLU A 1 239 ? 1.730 17.671 -21.785 1.00 41.84 239 GLU A N 1
ATOM 1810 C CA . GLU A 1 239 ? 2.378 16.939 -20.689 1.00 41.84 239 GLU A CA 1
ATOM 1811 C C . GLU A 1 239 ? 1.745 17.304 -19.345 1.00 41.84 239 GLU A C 1
ATOM 1813 O O . GLU A 1 239 ? 1.789 18.448 -18.893 1.00 41.84 239 GLU A O 1
ATOM 1818 N N . GLY A 1 240 ? 1.092 16.318 -18.726 1.00 45.28 240 GLY A N 1
ATOM 1819 C CA . GLY A 1 240 ? 0.689 16.406 -17.326 1.00 45.28 240 GLY A CA 1
ATOM 1820 C C . GLY A 1 240 ? 1.918 16.429 -16.403 1.00 45.28 240 GLY A C 1
ATOM 1821 O O . GLY A 1 240 ? 3.011 16.073 -16.835 1.00 45.28 240 GLY A O 1
ATOM 1822 N N . PRO A 1 241 ? 1.761 16.836 -15.133 1.00 53.25 241 PRO A N 1
ATOM 1823 C CA . PRO A 1 241 ? 2.864 16.874 -14.171 1.00 53.25 241 PRO A CA 1
ATOM 1824 C C . PRO A 1 241 ? 3.526 15.493 -14.020 1.00 53.25 241 PRO A C 1
ATOM 1826 O O . PRO A 1 241 ? 2.816 14.486 -13.977 1.00 53.25 241 PRO A O 1
ATOM 1829 N N . ASN A 1 242 ? 4.861 15.448 -13.904 1.00 66.12 242 ASN A N 1
ATOM 1830 C CA . ASN A 1 242 ? 5.639 14.230 -13.635 1.00 66.12 242 ASN A CA 1
ATOM 1831 C C . ASN A 1 242 ? 5.160 13.596 -12.321 1.00 66.12 242 ASN A C 1
ATOM 1833 O O . ASN A 1 242 ? 5.515 14.041 -11.228 1.00 66.12 242 ASN A O 1
ATOM 1837 N N . ALA A 1 243 ? 4.290 12.593 -12.435 1.00 73.38 243 ALA A N 1
ATOM 1838 C CA . ALA A 1 243 ? 3.583 11.982 -11.321 1.00 73.38 243 ALA A CA 1
ATOM 1839 C C . ALA A 1 243 ? 3.820 10.472 -11.296 1.00 73.38 243 ALA A C 1
ATOM 1841 O O . ALA A 1 243 ? 3.626 9.783 -12.298 1.00 73.38 243 ALA A O 1
ATOM 1842 N N . ILE A 1 244 ? 4.199 9.954 -10.132 1.00 83.44 244 ILE A N 1
ATOM 1843 C CA . ILE A 1 244 ? 4.364 8.524 -9.875 1.00 83.44 244 ILE A CA 1
ATOM 1844 C C . ILE A 1 244 ? 3.127 8.018 -9.137 1.00 83.44 244 ILE A C 1
ATOM 1846 O O . ILE A 1 244 ? 2.697 8.625 -8.156 1.00 83.44 244 ILE A O 1
ATOM 1850 N N . THR A 1 245 ? 2.568 6.902 -9.608 1.00 86.75 245 THR A N 1
ATOM 1851 C CA . THR A 1 245 ? 1.382 6.250 -9.038 1.00 86.75 245 THR A CA 1
ATOM 1852 C C . THR A 1 245 ? 1.731 4.853 -8.522 1.00 86.75 245 THR A C 1
ATOM 1854 O O . THR A 1 245 ? 1.949 3.949 -9.328 1.00 86.75 245 THR A O 1
ATOM 1857 N N . THR A 1 246 ? 1.789 4.659 -7.203 1.00 90.44 246 THR A N 1
ATOM 1858 C CA . THR A 1 246 ? 2.181 3.385 -6.555 1.00 90.44 246 THR A CA 1
ATOM 1859 C C . THR A 1 246 ? 1.376 3.164 -5.267 1.00 90.44 246 THR A C 1
ATOM 1861 O O . THR A 1 246 ? 0.532 3.990 -4.925 1.00 90.44 246 THR A O 1
ATOM 1864 N N . PHE A 1 247 ? 1.569 2.057 -4.536 1.00 92.31 247 PHE A N 1
ATOM 1865 C CA . PHE A 1 247 ? 0.915 1.903 -3.225 1.00 92.31 247 PHE A CA 1
ATOM 1866 C C . PHE A 1 247 ? 1.466 2.911 -2.223 1.00 92.31 247 PHE A C 1
ATOM 1868 O O . PHE A 1 247 ? 0.706 3.552 -1.499 1.00 92.31 247 PHE A O 1
ATOM 1875 N N . ILE A 1 248 ? 2.792 3.059 -2.198 1.00 94.62 248 ILE A N 1
ATOM 1876 C CA . ILE A 1 248 ? 3.484 3.951 -1.275 1.00 94.62 248 ILE A CA 1
ATOM 1877 C C . ILE A 1 248 ? 4.560 4.717 -2.034 1.00 94.62 248 ILE A C 1
ATOM 1879 O O . ILE A 1 248 ? 5.438 4.129 -2.677 1.00 94.62 248 ILE A O 1
ATOM 1883 N N . CYS A 1 249 ? 4.502 6.040 -1.934 1.00 91.94 249 CYS A N 1
ATOM 1884 C CA . CYS A 1 249 ? 5.466 6.934 -2.555 1.00 91.94 249 CYS A CA 1
ATOM 1885 C C . CYS A 1 249 ? 5.896 8.038 -1.589 1.00 91.94 249 CYS A C 1
ATOM 1887 O O . CYS A 1 249 ? 5.194 8.367 -0.628 1.00 91.94 249 CYS A O 1
ATOM 1889 N N . GLN A 1 250 ? 7.065 8.606 -1.861 1.00 90.25 250 GLN A N 1
ATOM 1890 C CA . GLN A 1 250 ? 7.655 9.699 -1.100 1.00 90.25 250 GLN A CA 1
ATOM 1891 C C . GLN A 1 250 ? 7.977 10.858 -2.039 1.00 90.25 250 GLN A C 1
ATOM 1893 O O . GLN A 1 250 ? 8.513 10.636 -3.119 1.00 90.25 250 GLN A O 1
ATOM 1898 N N . SER A 1 251 ? 7.714 12.089 -1.616 1.00 87.50 251 SER A N 1
ATOM 1899 C CA . SER A 1 251 ? 8.223 13.302 -2.256 1.00 87.50 251 SER A CA 1
ATOM 1900 C C . SER A 1 251 ? 8.971 14.177 -1.252 1.00 87.50 251 SER A C 1
ATOM 1902 O O . SER A 1 251 ? 8.726 14.135 -0.042 1.00 87.50 251 SER A O 1
ATOM 1904 N N . THR A 1 252 ? 9.915 14.979 -1.741 1.00 84.56 252 THR A N 1
ATOM 1905 C CA . THR A 1 252 ? 10.633 15.961 -0.925 1.00 84.56 252 THR A CA 1
ATOM 1906 C C . THR A 1 252 ? 10.027 17.340 -1.143 1.00 84.56 252 THR A C 1
ATOM 1908 O O . THR A 1 252 ? 10.073 17.894 -2.241 1.00 84.56 252 THR A O 1
ATOM 1911 N N . ILE A 1 253 ? 9.470 17.911 -0.075 1.00 85.19 253 ILE A N 1
ATOM 1912 C CA . ILE A 1 253 ? 8.831 19.224 -0.079 1.00 85.19 253 ILE A CA 1
ATOM 1913 C C . ILE A 1 253 ? 9.800 20.269 0.472 1.00 85.19 253 ILE A C 1
ATOM 1915 O O . ILE A 1 253 ? 10.198 20.223 1.638 1.00 85.19 253 ILE A O 1
ATOM 1919 N N . ILE A 1 254 ? 10.152 21.251 -0.352 1.00 83.06 254 ILE A N 1
ATOM 1920 C CA . ILE A 1 254 ? 10.930 22.423 0.048 1.00 83.06 254 ILE A CA 1
ATOM 1921 C C . ILE A 1 254 ? 9.943 23.584 0.233 1.00 83.06 254 ILE A C 1
ATOM 1923 O O . ILE A 1 254 ? 9.323 24.025 -0.739 1.00 83.06 254 ILE A O 1
ATOM 1927 N N . PRO A 1 255 ? 9.752 24.094 1.462 1.00 81.56 255 PRO A N 1
ATOM 1928 C CA . PRO A 1 255 ? 8.817 25.179 1.712 1.00 81.56 255 PRO A CA 1
ATOM 1929 C C . PRO A 1 255 ? 9.279 26.467 1.024 1.00 81.56 255 PRO A C 1
ATOM 1931 O O . PRO A 1 255 ? 10.478 26.755 0.950 1.00 81.56 255 PRO A O 1
ATOM 1934 N N . ALA A 1 256 ? 8.315 27.284 0.600 1.00 71.19 256 ALA A N 1
ATOM 1935 C CA . ALA A 1 256 ? 8.560 28.641 0.127 1.00 71.19 256 ALA A CA 1
ATOM 1936 C C . ALA A 1 256 ? 9.169 29.481 1.260 1.00 71.19 256 ALA A C 1
ATOM 1938 O O . ALA A 1 256 ? 8.473 30.016 2.120 1.00 71.19 256 ALA A O 1
ATOM 1939 N N . SER A 1 257 ? 10.496 29.555 1.308 1.00 64.06 257 SER A N 1
ATOM 1940 C CA . SER A 1 257 ? 11.195 30.482 2.194 1.00 64.06 257 SER A CA 1
ATOM 1941 C C . SER A 1 257 ? 11.247 31.838 1.497 1.00 64.06 257 SER A C 1
ATOM 1943 O O . SER A 1 257 ? 11.528 31.889 0.301 1.00 64.06 257 SER A O 1
ATOM 1945 N N . GLY A 1 258 ? 11.014 32.935 2.229 1.00 56.50 258 GLY A N 1
ATOM 1946 C CA . GLY A 1 258 ? 10.895 34.313 1.709 1.00 56.50 258 GLY A CA 1
ATOM 1947 C C . GLY A 1 258 ? 12.121 34.901 0.982 1.00 56.50 258 GLY A C 1
ATOM 1948 O O . GLY A 1 258 ? 12.219 36.113 0.833 1.00 56.50 258 GLY A O 1
ATOM 1949 N N . ARG A 1 259 ? 13.066 34.066 0.539 1.00 53.78 259 ARG A N 1
ATOM 1950 C CA . ARG A 1 259 ? 14.231 34.388 -0.293 1.00 53.78 259 ARG A CA 1
ATOM 1951 C C . ARG A 1 259 ? 14.179 33.631 -1.635 1.00 53.78 259 ARG A C 1
ATOM 1953 O O . ARG A 1 259 ? 15.129 32.933 -1.970 1.00 53.78 259 ARG A O 1
ATOM 1960 N N . GLY A 1 260 ? 13.079 33.751 -2.388 1.00 54.91 260 GLY A N 1
ATOM 1961 C CA . GLY A 1 260 ? 13.081 33.457 -3.834 1.00 54.91 260 GLY A CA 1
ATOM 1962 C C . GLY A 1 260 ? 12.075 32.439 -4.389 1.00 54.91 260 GLY A C 1
ATOM 1963 O O . GLY A 1 260 ? 11.999 32.322 -5.606 1.00 54.91 260 GLY A O 1
ATOM 1964 N N . PHE A 1 261 ? 11.274 31.746 -3.570 1.00 55.34 261 PHE A N 1
ATOM 1965 C CA . PHE A 1 261 ? 10.206 30.855 -4.063 1.00 55.34 261 PHE A CA 1
ATOM 1966 C C . PHE A 1 261 ? 8.826 31.353 -3.613 1.00 55.34 261 PHE A C 1
ATOM 1968 O O . PHE A 1 261 ? 8.627 31.608 -2.428 1.00 55.34 261 PHE A O 1
ATOM 1975 N N . HIS A 1 262 ? 7.877 31.489 -4.548 1.00 56.69 262 HIS A N 1
ATOM 1976 C CA . HIS A 1 262 ? 6.499 31.928 -4.262 1.00 56.69 262 HIS A CA 1
ATOM 1977 C C . HIS A 1 262 ? 5.571 30.781 -3.819 1.00 56.69 262 HIS A C 1
ATOM 1979 O O . HIS A 1 262 ? 4.551 31.032 -3.183 1.00 56.69 262 HIS A O 1
ATOM 1985 N N . THR A 1 263 ? 5.927 29.528 -4.118 1.00 65.94 263 THR A N 1
ATOM 1986 C CA . THR A 1 263 ? 5.163 28.313 -3.788 1.00 65.94 263 THR A CA 1
ATOM 1987 C C . THR A 1 263 ? 6.098 27.220 -3.271 1.00 65.94 263 THR A C 1
ATOM 1989 O O . THR A 1 263 ? 7.285 27.211 -3.600 1.00 65.94 263 THR A O 1
ATOM 1992 N N . ALA A 1 264 ? 5.589 26.308 -2.436 1.00 70.88 264 ALA A N 1
ATOM 1993 C CA . ALA A 1 264 ? 6.364 25.150 -1.992 1.00 70.88 264 ALA A CA 1
ATOM 1994 C C . ALA A 1 264 ? 6.704 24.256 -3.196 1.00 70.88 264 ALA A C 1
ATOM 1996 O O . ALA A 1 264 ? 5.845 23.992 -4.039 1.00 70.88 264 ALA A O 1
ATOM 1997 N N . LEU A 1 265 ? 7.955 23.812 -3.278 1.00 77.56 265 LEU A N 1
ATOM 1998 C CA . LEU A 1 265 ? 8.431 22.936 -4.344 1.00 77.56 265 LEU A CA 1
ATOM 1999 C C . LEU A 1 265 ? 8.318 21.483 -3.892 1.00 77.56 265 LEU A C 1
ATOM 2001 O O . LEU A 1 265 ? 8.749 21.153 -2.791 1.00 77.56 265 LEU A O 1
ATOM 2005 N N . SER A 1 266 ? 7.773 20.629 -4.753 1.00 77.25 266 SER A N 1
ATOM 2006 C CA . SER A 1 266 ? 7.803 19.171 -4.602 1.00 77.25 266 SER A CA 1
ATOM 2007 C C . SER A 1 266 ? 8.773 18.617 -5.634 1.00 77.25 266 SER A C 1
ATOM 2009 O O . SER A 1 266 ? 8.654 18.947 -6.813 1.00 77.25 266 SER A O 1
ATOM 2011 N N . SER A 1 267 ? 9.761 17.850 -5.197 1.00 74.81 267 SER A N 1
ATOM 2012 C CA . SER A 1 267 ? 10.782 17.258 -6.060 1.00 74.81 267 SER A CA 1
ATOM 2013 C C . SER A 1 267 ? 11.154 15.871 -5.552 1.00 74.81 267 SER A C 1
ATOM 2015 O O . SER A 1 267 ? 10.932 15.568 -4.377 1.00 74.81 267 SER A O 1
ATOM 2017 N N . GLN A 1 268 ? 11.796 15.073 -6.408 1.00 73.00 268 GLN A N 1
ATOM 2018 C CA . GLN A 1 268 ? 12.285 13.737 -6.076 1.00 73.00 268 GLN A CA 1
ATOM 2019 C C . GLN A 1 268 ? 11.146 12.813 -5.640 1.00 73.00 268 GLN A C 1
ATOM 2021 O O . GLN A 1 268 ? 11.178 12.255 -4.543 1.00 73.00 268 GLN A O 1
ATOM 2026 N N . SER A 1 269 ? 10.129 12.668 -6.487 1.00 82.88 269 SER A N 1
ATOM 2027 C CA . SER A 1 269 ? 9.130 11.621 -6.301 1.00 82.88 269 SER A CA 1
ATOM 2028 C C . SER A 1 269 ? 9.807 10.251 -6.411 1.00 82.88 269 SER A C 1
ATOM 2030 O O . SER A 1 269 ? 10.441 9.928 -7.413 1.00 82.88 269 SER A O 1
ATOM 2032 N N . ILE A 1 270 ? 9.705 9.452 -5.352 1.00 84.19 270 ILE A N 1
ATOM 2033 C CA . ILE A 1 270 ? 10.369 8.159 -5.199 1.00 84.19 270 ILE A CA 1
ATOM 2034 C C . ILE A 1 270 ? 9.313 7.073 -4.981 1.00 84.19 270 ILE A C 1
ATOM 2036 O O . ILE A 1 270 ? 8.433 7.204 -4.125 1.00 84.19 270 ILE A O 1
ATOM 2040 N N . ASN A 1 271 ? 9.439 5.970 -5.722 1.00 87.81 271 ASN A N 1
ATOM 2041 C CA . ASN A 1 271 ? 8.708 4.735 -5.458 1.00 87.81 271 ASN A CA 1
ATOM 2042 C C . ASN A 1 271 ? 9.308 4.037 -4.224 1.00 87.81 271 ASN A C 1
ATOM 2044 O O . ASN A 1 271 ? 10.482 3.654 -4.218 1.00 87.81 271 ASN A O 1
ATOM 2048 N N . LEU A 1 272 ? 8.511 3.896 -3.163 1.00 89.81 272 LEU A N 1
ATOM 2049 C CA . LEU A 1 272 ? 8.901 3.110 -1.991 1.00 89.81 272 LEU A CA 1
ATOM 2050 C C . LEU A 1 272 ? 8.363 1.687 -2.074 1.00 89.81 272 LEU A C 1
ATOM 2052 O O . LEU A 1 272 ? 9.086 0.748 -1.741 1.00 89.81 272 LEU A O 1
ATOM 2056 N N . ALA A 1 273 ? 7.119 1.529 -2.527 1.00 91.38 273 ALA A N 1
ATOM 2057 C CA . ALA A 1 273 ? 6.546 0.226 -2.805 1.00 91.38 273 ALA A CA 1
ATOM 2058 C C . ALA A 1 273 ? 5.433 0.274 -3.859 1.00 91.38 273 ALA A C 1
ATOM 2060 O O . ALA A 1 273 ? 4.490 1.069 -3.772 1.00 91.38 273 ALA A O 1
ATOM 2061 N N . ASP A 1 274 ? 5.517 -0.648 -4.813 1.00 89.38 274 ASP A N 1
ATOM 2062 C CA . ASP A 1 274 ? 4.569 -0.859 -5.909 1.00 89.38 274 ASP A CA 1
ATOM 2063 C C . ASP A 1 274 ? 3.933 -2.256 -5.892 1.00 89.38 274 ASP A C 1
ATOM 2065 O O . ASP A 1 274 ? 2.943 -2.483 -6.586 1.00 89.38 274 ASP A O 1
ATOM 2069 N N . THR A 1 275 ? 4.442 -3.164 -5.057 1.00 89.56 275 THR A N 1
ATOM 2070 C CA . THR A 1 275 ? 3.951 -4.534 -4.928 1.00 89.56 275 THR A CA 1
ATOM 2071 C C . THR A 1 275 ? 3.421 -4.776 -3.518 1.00 89.56 275 THR A C 1
ATOM 2073 O O . THR A 1 275 ? 4.139 -4.589 -2.532 1.00 89.56 275 THR A O 1
ATOM 2076 N N . PHE A 1 276 ? 2.169 -5.223 -3.408 1.00 92.25 276 PHE A N 1
ATOM 2077 C CA . PHE A 1 276 ? 1.592 -5.682 -2.145 1.00 92.25 276 PHE A CA 1
ATOM 2078 C C . PHE A 1 276 ? 1.952 -7.150 -1.902 1.00 92.25 276 PHE A C 1
ATOM 2080 O O . PHE A 1 276 ? 1.690 -8.004 -2.748 1.00 92.25 276 PHE A O 1
ATOM 2087 N N . VAL A 1 277 ? 2.548 -7.435 -0.745 1.00 92.06 277 VAL A N 1
ATOM 2088 C CA . VAL A 1 277 ? 2.972 -8.788 -0.359 1.00 92.06 277 VAL A CA 1
ATOM 2089 C C . VAL A 1 277 ? 1.847 -9.499 0.391 1.00 92.06 277 VAL A C 1
ATOM 2091 O O . VAL A 1 277 ? 1.531 -10.641 0.080 1.00 92.06 277 VAL A O 1
ATOM 2094 N N . GLY A 1 278 ? 1.208 -8.827 1.351 1.00 92.81 278 GLY A N 1
ATOM 2095 C CA . GLY A 1 278 ? 0.101 -9.390 2.125 1.00 92.81 278 GLY A CA 1
ATOM 2096 C C . GLY A 1 278 ? -0.154 -8.643 3.431 1.00 92.81 278 GLY A C 1
ATOM 2097 O O . GLY A 1 278 ? 0.600 -7.742 3.804 1.00 92.81 278 GLY A O 1
ATOM 2098 N N . ALA A 1 279 ? -1.218 -9.031 4.132 1.00 94.06 279 ALA A N 1
ATOM 2099 C CA . ALA A 1 279 ? -1.564 -8.508 5.449 1.00 94.06 279 ALA A CA 1
ATOM 2100 C C . ALA A 1 279 ? -1.651 -9.640 6.481 1.00 94.06 279 ALA A C 1
ATOM 2102 O O . ALA A 1 279 ? -2.284 -10.667 6.236 1.00 94.06 279 ALA A O 1
ATOM 2103 N N . THR A 1 280 ? -1.016 -9.457 7.637 1.00 93.38 280 THR A N 1
ATOM 2104 C CA . THR A 1 280 ? -1.040 -10.420 8.751 1.00 93.38 280 THR A CA 1
ATOM 2105 C C . THR A 1 280 ? -0.854 -9.706 10.091 1.00 93.38 280 THR A C 1
ATOM 2107 O O . THR A 1 280 ? -0.366 -8.581 10.144 1.00 93.38 280 THR A O 1
ATOM 2110 N N . VAL A 1 281 ? -1.240 -10.359 11.186 1.00 91.62 281 VAL A N 1
ATOM 2111 C CA . VAL A 1 281 ? -0.907 -9.926 12.555 1.00 91.62 281 VAL A CA 1
ATOM 2112 C C . VAL A 1 281 ? 0.530 -10.293 12.945 1.00 91.62 281 VAL A C 1
ATOM 2114 O O . VAL A 1 281 ? 1.066 -9.762 13.915 1.00 91.62 281 VAL A O 1
ATOM 2117 N N . ASP A 1 282 ? 1.165 -11.198 12.195 1.00 90.00 282 ASP A N 1
ATOM 2118 C CA . ASP A 1 282 ? 2.539 -11.612 12.453 1.00 90.00 282 ASP A CA 1
ATOM 2119 C C . ASP A 1 282 ? 3.524 -10.473 12.175 1.00 90.00 282 ASP A C 1
ATOM 2121 O O . ASP A 1 282 ? 3.325 -9.631 11.293 1.00 90.00 282 ASP A O 1
ATOM 2125 N N . ASN A 1 283 ? 4.637 -10.484 12.907 1.00 88.81 283 ASN A N 1
ATOM 2126 C CA . ASN A 1 283 ? 5.705 -9.493 12.772 1.00 88.81 283 ASN A CA 1
ATOM 2127 C C . ASN A 1 283 ? 6.697 -9.817 11.649 1.00 88.81 283 ASN A C 1
ATOM 2129 O O . ASN A 1 283 ? 7.676 -9.097 11.496 1.00 88.81 283 ASN A O 1
ATOM 2133 N N . ASN A 1 284 ? 6.526 -10.911 10.908 1.00 91.12 284 ASN A N 1
ATOM 2134 C CA . ASN A 1 284 ? 7.427 -11.263 9.818 1.00 91.12 284 ASN A CA 1
ATOM 2135 C C . ASN A 1 284 ? 6.655 -11.898 8.664 1.00 91.12 284 ASN A C 1
ATOM 2137 O O . ASN A 1 284 ? 5.892 -12.838 8.880 1.00 91.12 284 ASN A O 1
ATOM 2141 N N . LEU A 1 285 ? 6.910 -11.429 7.445 1.00 90.56 285 LEU A N 1
ATOM 2142 C CA . LEU A 1 285 ? 6.356 -11.998 6.220 1.00 90.56 285 LEU A CA 1
ATOM 2143 C C . LEU A 1 285 ? 7.400 -11.925 5.098 1.00 90.56 285 LEU A C 1
ATOM 2145 O O . LEU A 1 285 ? 7.946 -10.862 4.821 1.00 90.56 285 LEU A O 1
ATOM 2149 N N . GLU A 1 286 ? 7.703 -13.063 4.464 1.00 83.38 286 GLU A N 1
ATOM 2150 C CA . GLU A 1 286 ? 8.658 -13.170 3.341 1.00 83.38 286 GLU A CA 1
ATOM 2151 C C . GLU A 1 286 ? 10.014 -12.453 3.555 1.00 83.38 286 GLU A C 1
ATOM 2153 O O . GLU A 1 286 ? 10.563 -11.814 2.647 1.00 83.38 286 GLU A O 1
ATOM 2158 N N . GLY A 1 287 ? 10.558 -12.550 4.773 1.00 83.19 287 GLY A N 1
ATOM 2159 C CA . GLY A 1 287 ? 11.842 -11.949 5.154 1.00 83.19 287 GLY A CA 1
ATOM 2160 C C . GLY A 1 287 ? 11.782 -10.453 5.482 1.00 83.19 287 GLY A C 1
ATOM 2161 O O . GLY A 1 287 ? 12.829 -9.851 5.700 1.00 83.19 287 GLY A O 1
ATOM 2162 N N . ILE A 1 288 ? 10.588 -9.853 5.515 1.00 88.19 288 ILE A N 1
ATOM 2163 C CA . ILE A 1 288 ? 10.356 -8.489 5.999 1.00 88.19 288 ILE A CA 1
ATOM 2164 C C . ILE A 1 288 ? 9.880 -8.588 7.448 1.00 88.19 288 ILE A C 1
ATOM 2166 O O . ILE A 1 288 ? 8.783 -9.083 7.701 1.00 88.19 288 ILE A O 1
ATOM 2170 N N . SER A 1 289 ? 10.687 -8.106 8.392 1.00 85.56 289 SER A N 1
ATOM 2171 C CA . SER A 1 289 ? 10.370 -8.141 9.822 1.00 85.56 289 SER A CA 1
ATOM 2172 C C . SER A 1 289 ? 10.031 -6.761 10.384 1.00 85.56 289 SER A C 1
ATOM 2174 O O . SER A 1 289 ? 10.762 -5.796 10.157 1.00 85.56 289 SER A O 1
ATOM 2176 N N . VAL A 1 290 ? 8.978 -6.691 11.192 1.00 81.19 290 VAL A N 1
ATOM 2177 C CA . VAL A 1 290 ? 8.605 -5.535 12.010 1.00 81.19 290 VAL A CA 1
ATOM 2178 C C . VAL A 1 290 ? 9.406 -5.553 13.302 1.00 81.19 290 VAL A C 1
ATOM 2180 O O . VAL A 1 290 ? 9.360 -6.514 14.075 1.00 81.19 290 VAL A O 1
ATOM 2183 N N . THR A 1 291 ? 10.112 -4.461 13.576 1.00 77.00 291 THR A N 1
ATOM 2184 C CA . THR A 1 291 ? 10.870 -4.323 14.820 1.00 77.00 291 THR A CA 1
ATOM 2185 C C . THR A 1 291 ? 9.911 -3.881 15.921 1.00 77.00 291 THR A C 1
ATOM 2187 O O . THR A 1 291 ? 9.569 -2.706 16.036 1.00 77.00 291 THR A O 1
ATOM 2190 N N . SER A 1 292 ? 9.473 -4.824 16.757 1.00 64.62 292 SER A N 1
ATOM 2191 C CA . SER A 1 292 ? 8.403 -4.626 17.751 1.00 64.62 292 SER A CA 1
ATOM 2192 C C . SER A 1 292 ? 8.670 -3.578 18.845 1.00 64.62 292 SER A C 1
ATOM 2194 O O . SER A 1 292 ? 7.782 -3.314 19.655 1.00 64.62 292 SER A O 1
ATOM 2196 N N . ASP A 1 293 ? 9.875 -3.006 18.900 1.00 70.00 293 ASP A N 1
ATOM 2197 C CA . ASP A 1 293 ? 10.295 -2.013 19.899 1.00 70.00 293 ASP A CA 1
ATOM 2198 C C . ASP A 1 293 ? 10.379 -0.580 19.337 1.00 70.00 293 ASP A C 1
ATOM 2200 O O . ASP A 1 293 ? 10.733 0.352 20.060 1.00 70.00 293 ASP A O 1
ATOM 2204 N N . LEU A 1 294 ? 10.048 -0.382 18.054 1.00 77.94 294 LEU A N 1
ATOM 2205 C CA . LEU A 1 294 ? 10.071 0.937 17.407 1.00 77.94 294 LEU A CA 1
ATOM 2206 C C . LEU A 1 294 ? 8.855 1.809 17.743 1.00 77.94 294 LEU A C 1
ATOM 2208 O O . LEU A 1 294 ? 8.945 3.036 17.677 1.00 77.94 294 LEU A O 1
ATOM 2212 N N . PHE A 1 295 ? 7.742 1.187 18.134 1.00 82.50 295 PHE A N 1
ATOM 2213 C CA . PHE A 1 295 ? 6.507 1.870 18.507 1.00 82.50 295 PHE A CA 1
ATOM 2214 C C . PHE A 1 295 ? 6.111 1.545 19.955 1.00 82.50 295 PHE A C 1
ATOM 2216 O O . PHE A 1 295 ? 6.364 0.431 20.424 1.00 82.50 295 PHE A O 1
ATOM 2223 N N . PRO A 1 296 ? 5.463 2.479 20.681 1.00 80.25 296 PRO A N 1
ATOM 2224 C CA . PRO A 1 296 ? 4.983 2.221 22.036 1.00 80.25 296 PRO A CA 1
ATOM 2225 C C . PRO A 1 296 ? 4.042 1.013 22.057 1.00 80.25 296 PRO A C 1
ATOM 2227 O O . PRO A 1 296 ? 3.150 0.913 21.217 1.00 80.25 296 PRO A O 1
ATOM 2230 N N . LYS A 1 297 ? 4.218 0.092 23.008 1.00 72.81 297 LYS A N 1
ATOM 2231 C CA . LYS A 1 297 ? 3.323 -1.064 23.168 1.00 72.81 297 LYS A CA 1
ATOM 2232 C C . LYS A 1 297 ? 2.064 -0.622 23.919 1.00 72.81 297 LYS A C 1
ATOM 2234 O O . LYS A 1 297 ? 2.161 -0.174 25.058 1.00 72.81 297 LYS A O 1
ATOM 2239 N N . THR A 1 298 ? 0.891 -0.758 23.308 1.00 65.50 298 THR A N 1
ATOM 2240 C CA . THR A 1 298 ? -0.411 -0.597 23.977 1.00 65.50 298 THR A CA 1
ATOM 2241 C C . THR A 1 298 ? -0.892 -1.945 24.532 1.00 65.50 298 THR A C 1
ATOM 2243 O O . THR A 1 298 ? -0.437 -3.008 24.101 1.00 65.50 298 THR A O 1
ATOM 2246 N N . SER A 1 299 ? -1.770 -1.939 25.547 1.00 60.81 299 SER A N 1
ATOM 2247 C CA . SER A 1 299 ? -2.287 -3.186 26.130 1.00 60.81 299 SER A CA 1
ATOM 2248 C C . SER A 1 299 ? -3.078 -3.969 25.073 1.00 60.81 299 SER A C 1
ATOM 2250 O O . SER A 1 299 ? -4.130 -3.512 24.624 1.00 60.81 299 SER A O 1
ATOM 2252 N N . LYS A 1 300 ? -2.562 -5.136 24.678 1.00 64.06 300 LYS A N 1
ATOM 2253 C CA . LYS A 1 300 ? -3.012 -5.959 23.544 1.00 64.06 300 LYS A CA 1
ATOM 2254 C C . LYS A 1 300 ? -4.376 -6.636 23.764 1.00 64.06 300 LYS A C 1
ATOM 2256 O O . LYS A 1 300 ? -4.442 -7.852 23.896 1.00 64.06 300 LYS A O 1
ATOM 2261 N N . LYS A 1 301 ? -5.472 -5.877 23.827 1.00 78.00 301 LYS A N 1
ATOM 2262 C CA . LYS A 1 301 ? -6.822 -6.465 23.696 1.00 78.00 301 LYS A CA 1
ATOM 2263 C C . LYS A 1 301 ? -7.217 -6.678 22.230 1.00 78.00 301 LYS A C 1
ATOM 2265 O O . LYS A 1 301 ? -7.983 -7.586 21.943 1.00 78.00 301 LYS A O 1
ATOM 2270 N N . VAL A 1 302 ? -6.677 -5.862 21.325 1.00 87.00 302 VAL A N 1
ATOM 2271 C CA . VAL A 1 302 ? -6.835 -5.976 19.869 1.00 87.00 302 VAL A CA 1
ATOM 2272 C C . VAL A 1 302 ? -5.432 -6.077 19.258 1.00 87.00 302 VAL A C 1
ATOM 2274 O O . VAL A 1 302 ? -4.570 -5.288 19.659 1.00 87.00 302 VAL A O 1
ATOM 2277 N N . PRO A 1 303 ? -5.162 -7.040 18.358 1.00 89.81 303 PRO A N 1
ATOM 2278 C CA . PRO A 1 303 ? -3.868 -7.158 17.694 1.00 89.81 303 PRO A CA 1
ATOM 2279 C C . PRO A 1 303 ? -3.674 -6.054 16.647 1.00 89.81 303 PRO A C 1
ATOM 2281 O O . PRO A 1 303 ? -4.627 -5.634 15.991 1.00 89.81 303 PRO A O 1
ATOM 2284 N N . ASP A 1 30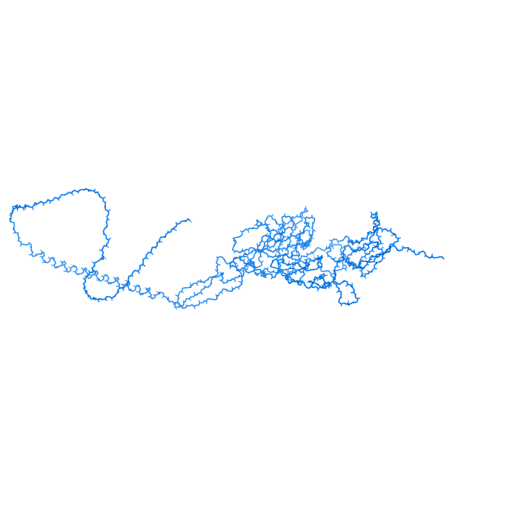4 ? -2.427 -5.619 16.475 1.00 91.88 304 ASP A N 1
ATOM 2285 C CA . ASP A 1 304 ? -2.046 -4.746 15.365 1.00 91.88 304 ASP A CA 1
ATOM 2286 C C . ASP A 1 304 ? -2.033 -5.560 14.057 1.00 91.88 304 ASP A C 1
ATOM 2288 O O . ASP A 1 304 ? -1.631 -6.727 14.047 1.00 91.88 304 ASP A O 1
ATOM 2292 N N . VAL A 1 305 ? -2.457 -4.951 12.948 1.00 93.12 305 VAL A N 1
ATOM 2293 C CA . VAL A 1 305 ? -2.470 -5.595 11.624 1.00 93.12 305 VAL A CA 1
ATOM 2294 C C . VAL A 1 305 ? -1.385 -4.971 10.754 1.00 93.12 305 VAL A C 1
ATOM 2296 O O . VAL A 1 305 ? -1.402 -3.770 10.493 1.00 93.12 305 VAL A O 1
ATOM 2299 N N . ASN A 1 306 ? -0.440 -5.784 10.290 1.00 94.19 306 ASN A N 1
ATOM 2300 C CA . ASN A 1 306 ? 0.704 -5.349 9.497 1.00 94.19 306 ASN A CA 1
ATOM 2301 C C . ASN A 1 306 ? 0.450 -5.592 8.008 1.00 94.19 306 ASN A C 1
ATOM 2303 O O . ASN A 1 306 ? 0.225 -6.727 7.584 1.00 94.19 306 ASN A O 1
ATOM 2307 N N . PHE A 1 307 ? 0.538 -4.530 7.209 1.00 94.81 307 PHE A N 1
ATOM 2308 C CA . PHE A 1 307 ? 0.506 -4.592 5.751 1.00 94.81 307 PHE A CA 1
ATOM 2309 C C . PHE A 1 307 ? 1.924 -4.507 5.200 1.00 94.81 307 PHE A C 1
ATOM 2311 O O . PHE A 1 307 ? 2.633 -3.529 5.446 1.00 94.81 307 PHE A O 1
ATOM 2318 N N . TYR A 1 308 ? 2.313 -5.517 4.429 1.00 94.88 308 TYR A N 1
ATOM 2319 C CA . TYR A 1 308 ? 3.649 -5.651 3.869 1.00 94.88 308 TYR A CA 1
ATOM 2320 C C . TYR A 1 308 ? 3.650 -5.289 2.389 1.00 94.88 308 TYR A C 1
ATOM 2322 O O . TYR A 1 308 ? 2.878 -5.835 1.596 1.00 94.88 308 TYR A O 1
ATOM 2330 N N . TYR A 1 309 ? 4.570 -4.407 2.014 1.00 93.94 309 TYR A N 1
ATOM 2331 C CA . TYR A 1 309 ? 4.803 -3.994 0.639 1.00 93.94 309 TYR A CA 1
ATOM 2332 C C . TYR A 1 309 ? 6.288 -4.087 0.292 1.00 93.94 309 TYR A C 1
ATOM 2334 O O . TYR A 1 309 ? 7.164 -3.999 1.159 1.00 93.94 309 TYR A O 1
ATOM 2342 N N . ARG A 1 310 ? 6.580 -4.241 -0.997 1.00 92.50 310 ARG A N 1
ATOM 2343 C CA . ARG A 1 310 ? 7.943 -4.323 -1.527 1.00 92.50 310 ARG A CA 1
ATOM 2344 C C . ARG A 1 310 ? 8.037 -3.568 -2.853 1.00 92.50 310 ARG A C 1
ATOM 2346 O O . ARG A 1 310 ? 7.062 -3.489 -3.595 1.00 92.50 310 ARG A O 1
ATOM 2353 N N . SER A 1 311 ? 9.214 -3.023 -3.135 1.00 90.88 311 SER A N 1
ATOM 2354 C CA . SER A 1 311 ? 9.638 -2.582 -4.465 1.00 90.88 311 SER A CA 1
ATOM 2355 C C . SER A 1 311 ? 10.908 -3.336 -4.837 1.00 90.88 311 SER A C 1
ATOM 2357 O O . SER A 1 311 ? 11.822 -3.453 -4.022 1.00 90.88 311 SER A O 1
ATOM 2359 N N . LEU A 1 312 ? 10.964 -3.845 -6.068 1.00 84.81 312 LEU A N 1
ATOM 2360 C CA . LEU A 1 312 ? 12.131 -4.549 -6.610 1.00 84.81 312 LEU A CA 1
ATOM 2361 C C . LEU A 1 312 ? 13.167 -3.591 -7.224 1.00 84.81 312 LEU A C 1
ATOM 2363 O O . LEU A 1 312 ? 14.168 -4.040 -7.779 1.00 84.81 312 LEU A O 1
ATOM 2367 N N . GLU A 1 313 ? 12.934 -2.278 -7.147 1.00 80.25 313 GLU A N 1
ATOM 2368 C CA . GLU A 1 313 ? 13.860 -1.268 -7.650 1.00 80.25 313 GLU A CA 1
ATOM 2369 C C . GLU A 1 313 ? 15.133 -1.239 -6.794 1.00 80.25 313 GLU A C 1
ATOM 2371 O O . GLU A 1 313 ? 15.151 -0.761 -5.657 1.00 80.25 313 GLU A O 1
ATOM 2376 N N . THR A 1 314 ? 16.216 -1.781 -7.347 1.00 80.44 314 THR A N 1
ATOM 2377 C CA . THR A 1 314 ? 17.515 -1.843 -6.678 1.00 80.44 314 THR A CA 1
ATOM 2378 C C . THR A 1 314 ? 18.158 -0.463 -6.627 1.00 80.44 314 THR A C 1
ATOM 2380 O O . THR A 1 314 ? 18.210 0.242 -7.635 1.00 80.44 314 THR A O 1
ATOM 2383 N N . THR A 1 315 ? 18.726 -0.100 -5.481 1.00 76.62 315 THR A N 1
ATOM 2384 C CA . THR A 1 315 ? 19.492 1.144 -5.313 1.00 76.62 315 THR A CA 1
ATOM 2385 C C . THR A 1 315 ? 20.912 0.826 -4.864 1.00 76.62 315 THR A C 1
ATOM 2387 O O . THR A 1 315 ? 21.179 -0.278 -4.401 1.00 76.62 315 THR A O 1
ATOM 2390 N N . SER A 1 316 ? 21.827 1.797 -4.939 1.00 77.25 316 SER A N 1
ATOM 2391 C CA . SER A 1 316 ? 23.217 1.626 -4.479 1.00 77.25 316 SER A CA 1
ATOM 2392 C C . SER A 1 316 ? 23.343 1.177 -3.018 1.00 77.25 316 SER A C 1
ATOM 2394 O O . SER A 1 316 ? 24.389 0.675 -2.627 1.00 77.25 316 SER A O 1
ATOM 2396 N N . SER A 1 317 ? 22.303 1.399 -2.211 1.00 79.38 317 SER A N 1
ATOM 2397 C CA . SER A 1 317 ? 22.257 1.030 -0.793 1.00 79.38 317 SER A CA 1
ATOM 2398 C C . SER A 1 317 ? 21.406 -0.212 -0.519 1.00 79.38 317 SER A C 1
ATOM 2400 O O . SER A 1 317 ? 21.617 -0.862 0.498 1.00 79.38 317 SER A O 1
ATOM 2402 N N . CYS A 1 318 ? 20.467 -0.554 -1.408 1.00 86.06 318 CYS A N 1
ATOM 2403 C CA . CYS A 1 318 ? 19.527 -1.659 -1.226 1.00 86.06 318 CYS A CA 1
ATOM 2404 C C . CYS A 1 318 ? 19.511 -2.542 -2.481 1.00 86.06 318 CYS A C 1
ATOM 2406 O O . CYS A 1 318 ? 18.777 -2.273 -3.436 1.00 86.06 318 CYS A O 1
ATOM 2408 N N . GLU A 1 319 ? 20.328 -3.598 -2.474 1.00 83.44 319 GLU A N 1
ATOM 2409 C CA . GLU A 1 319 ? 20.479 -4.533 -3.602 1.00 83.44 319 GLU A CA 1
ATOM 2410 C C . GLU A 1 319 ? 19.235 -5.403 -3.831 1.00 83.44 319 GLU A C 1
ATOM 2412 O O . GLU A 1 319 ? 18.961 -5.808 -4.954 1.00 83.44 319 GLU A O 1
ATOM 2417 N N . SER A 1 320 ? 18.459 -5.670 -2.778 1.00 81.06 320 SER A N 1
ATOM 2418 C CA . SER A 1 320 ? 17.212 -6.447 -2.821 1.00 81.06 320 SER A CA 1
ATOM 2419 C C . SER A 1 320 ? 15.957 -5.586 -3.016 1.00 81.06 320 SER A C 1
ATOM 2421 O O . SER A 1 320 ? 14.840 -6.104 -2.959 1.00 81.06 320 SER A O 1
ATOM 2423 N N . GLY A 1 321 ? 16.135 -4.283 -3.248 1.00 88.12 321 GLY A N 1
ATOM 2424 C CA . GLY A 1 321 ? 15.054 -3.307 -3.312 1.00 88.12 321 GLY A CA 1
ATOM 2425 C C . GLY A 1 321 ? 14.622 -2.795 -1.936 1.00 88.12 321 GLY A C 1
ATOM 2426 O O . GLY A 1 321 ? 15.322 -2.965 -0.936 1.00 88.12 321 GLY A O 1
ATOM 2427 N N . ARG A 1 322 ? 13.476 -2.115 -1.887 1.00 91.75 322 ARG A N 1
ATOM 2428 C CA . ARG A 1 322 ? 12.932 -1.513 -0.660 1.00 91.75 322 ARG A CA 1
ATOM 2429 C C . ARG A 1 322 ? 11.752 -2.315 -0.138 1.00 91.75 322 ARG A C 1
ATOM 2431 O O . ARG A 1 322 ? 11.014 -2.937 -0.901 1.00 91.75 322 ARG A O 1
ATOM 2438 N N . SER A 1 323 ? 11.549 -2.268 1.171 1.00 94.38 323 SER A N 1
ATOM 2439 C CA . SER A 1 323 ? 10.375 -2.841 1.822 1.00 94.38 323 SER A CA 1
ATOM 2440 C C . SER A 1 323 ? 9.700 -1.805 2.703 1.00 94.38 323 SER A C 1
ATOM 2442 O O . SER A 1 323 ? 10.352 -0.933 3.278 1.00 94.38 323 SER A O 1
ATOM 2444 N N . VAL A 1 324 ? 8.377 -1.880 2.778 1.00 94.50 324 VAL A N 1
ATOM 2445 C CA . VAL A 1 324 ? 7.577 -0.975 3.595 1.00 94.50 324 VAL A CA 1
ATOM 2446 C C . VAL A 1 324 ? 6.587 -1.793 4.400 1.00 94.50 324 VAL A C 1
ATOM 2448 O O . VAL A 1 324 ? 5.896 -2.650 3.847 1.00 94.50 324 VAL A O 1
ATOM 2451 N N . VAL A 1 325 ? 6.496 -1.504 5.694 1.00 94.94 325 VAL A N 1
ATOM 2452 C CA . VAL A 1 325 ? 5.471 -2.066 6.567 1.00 94.94 325 VAL A CA 1
ATOM 2453 C C . VAL A 1 325 ? 4.612 -0.953 7.137 1.00 94.94 325 VAL A C 1
ATOM 2455 O O . VAL A 1 325 ? 5.120 0.014 7.707 1.00 94.94 325 VAL A O 1
ATOM 2458 N N . VAL A 1 326 ? 3.301 -1.098 6.977 1.00 94.56 326 VAL A N 1
ATOM 2459 C CA . VAL A 1 326 ? 2.307 -0.202 7.565 1.00 94.56 326 VAL A CA 1
ATOM 2460 C C . VAL A 1 326 ? 1.549 -0.980 8.633 1.00 94.56 326 VAL A C 1
ATOM 2462 O O . VAL A 1 326 ? 0.789 -1.895 8.322 1.00 94.56 326 VAL A O 1
ATOM 2465 N N . THR A 1 327 ? 1.779 -0.629 9.892 1.00 93.94 327 THR A N 1
ATOM 2466 C CA . THR A 1 327 ? 1.128 -1.232 11.055 1.00 93.94 327 THR A CA 1
ATOM 2467 C C . THR A 1 327 ? -0.125 -0.437 11.397 1.00 93.94 327 THR A C 1
ATOM 2469 O O . THR A 1 327 ? -0.043 0.723 11.802 1.00 93.94 327 THR A O 1
ATOM 2472 N N . LEU A 1 328 ? -1.291 -1.056 11.237 1.00 93.38 328 LEU A N 1
ATOM 2473 C CA . LEU A 1 328 ? -2.572 -0.503 11.660 1.00 93.38 328 LEU A CA 1
ATOM 2474 C C . LEU A 1 328 ? -2.833 -0.851 13.122 1.00 93.38 328 LEU A C 1
ATOM 2476 O O . LEU A 1 328 ? -2.793 -2.023 13.502 1.00 93.38 328 LEU A O 1
ATOM 2480 N N . ARG A 1 329 ? -3.153 0.167 13.921 1.00 92.56 329 ARG A N 1
ATOM 2481 C CA . ARG A 1 329 ? -3.449 0.022 15.345 1.00 92.56 329 ARG A CA 1
ATOM 2482 C C . ARG A 1 329 ? -4.791 0.638 15.704 1.00 92.56 329 ARG A C 1
ATOM 2484 O O . ARG A 1 329 ? -5.037 1.821 15.461 1.00 92.56 329 ARG A O 1
ATOM 2491 N N . CYS A 1 330 ? -5.628 -0.163 16.355 1.00 92.12 330 CYS A N 1
ATOM 2492 C CA . CYS A 1 330 ? -6.899 0.289 16.907 1.00 92.12 330 CYS A CA 1
ATOM 2493 C C . CYS A 1 330 ? -6.673 1.274 18.059 1.00 92.12 330 CYS A C 1
ATOM 2495 O O . CYS A 1 330 ? -6.087 0.926 19.087 1.00 92.12 330 CYS A O 1
ATOM 2497 N N . ASN A 1 331 ? -7.184 2.493 17.899 1.00 91.19 331 ASN A N 1
ATOM 2498 C CA . ASN A 1 331 ? -7.274 3.478 18.966 1.00 91.19 331 ASN A CA 1
ATOM 2499 C C . ASN A 1 331 ? -8.627 4.216 18.882 1.00 91.19 331 ASN A C 1
ATOM 2501 O O . ASN A 1 331 ? -8.790 5.072 18.008 1.00 91.19 331 ASN A O 1
ATOM 2505 N N . PRO A 1 332 ? -9.599 3.909 19.764 1.00 88.62 332 PRO A N 1
ATOM 2506 C CA . PRO A 1 332 ? -10.944 4.480 19.693 1.00 88.62 332 PRO A CA 1
ATOM 2507 C C . PRO A 1 332 ? -10.991 5.988 19.983 1.00 88.62 332 PRO A C 1
ATOM 2509 O O . PRO A 1 332 ? -11.947 6.643 19.575 1.00 88.62 332 PRO A O 1
ATOM 2512 N N . ASP A 1 333 ? -9.966 6.549 20.632 1.00 89.25 333 ASP A N 1
ATOM 2513 C CA . ASP A 1 333 ? -9.898 7.978 20.964 1.00 89.25 333 ASP A CA 1
ATOM 2514 C C . ASP A 1 333 ? -9.460 8.844 19.765 1.00 89.25 333 ASP A C 1
ATOM 2516 O O . ASP A 1 333 ? -9.576 10.072 19.791 1.00 89.25 333 ASP A O 1
ATOM 2520 N N . LYS A 1 334 ? -8.940 8.218 18.700 1.00 90.75 334 LYS A N 1
ATOM 2521 C CA . LYS A 1 334 ? -8.513 8.888 17.463 1.00 90.75 334 LYS A CA 1
ATOM 2522 C C . LYS A 1 334 ? -9.666 9.001 16.458 1.00 90.75 334 LYS A C 1
ATOM 2524 O O . LYS A 1 334 ? -10.659 8.274 16.509 1.00 90.75 334 LYS A O 1
ATOM 2529 N N . SER A 1 335 ? -9.523 9.906 15.488 1.00 90.81 335 SER A N 1
ATOM 2530 C CA . SER A 1 335 ? -10.481 10.045 14.383 1.00 90.81 335 SER A CA 1
ATOM 2531 C C . SER A 1 335 ? -10.564 8.771 13.529 1.00 90.81 335 SER A C 1
ATOM 2533 O O . SER A 1 335 ? -9.667 7.926 13.557 1.00 90.81 335 SER A O 1
ATOM 2535 N N . THR A 1 336 ? -11.629 8.650 12.730 1.00 85.75 336 THR A N 1
ATOM 2536 C CA . THR A 1 336 ? -11.855 7.496 11.839 1.00 85.75 336 THR A CA 1
ATOM 2537 C C . THR A 1 336 ? -10.807 7.367 10.740 1.00 85.75 336 THR A C 1
ATOM 2539 O O . THR A 1 336 ? -10.505 6.258 10.332 1.00 85.75 336 THR A O 1
ATOM 2542 N N . THR A 1 337 ? -10.220 8.478 10.286 1.00 87.06 337 THR A N 1
ATOM 2543 C CA . THR A 1 337 ? -9.056 8.470 9.385 1.00 87.06 337 THR A CA 1
ATOM 2544 C C . THR A 1 337 ? -7.757 8.201 10.138 1.00 87.06 337 THR A C 1
ATOM 2546 O O . THR A 1 337 ? -6.803 7.701 9.560 1.00 87.06 337 THR A O 1
ATOM 2549 N N . GLY A 1 338 ? -7.711 8.525 11.433 1.00 89.69 338 GLY A N 1
ATOM 2550 C CA . GLY A 1 338 ? -6.543 8.340 12.284 1.00 89.69 338 GLY A CA 1
ATOM 2551 C C . GLY A 1 338 ? -5.400 9.316 12.027 1.00 89.69 338 GLY A C 1
ATOM 2552 O O . GLY A 1 338 ? -5.557 10.341 11.362 1.00 89.69 338 GLY A O 1
ATOM 2553 N N . GLU A 1 339 ? -4.249 8.965 12.590 1.00 91.94 339 GLU A N 1
ATOM 2554 C CA . GLU A 1 339 ? -2.982 9.681 12.482 1.00 91.94 339 GLU A CA 1
ATOM 2555 C C . GLU A 1 339 ? -1.874 8.699 12.087 1.00 91.94 339 GLU A C 1
ATOM 2557 O O . GLU A 1 339 ? -1.739 7.620 12.670 1.00 91.94 339 GLU A O 1
ATOM 2562 N N . LEU A 1 340 ? -1.093 9.078 11.078 1.00 92.88 340 LEU A N 1
ATOM 2563 C CA . LEU A 1 340 ? 0.051 8.315 10.597 1.00 92.88 340 LEU A CA 1
ATOM 2564 C C . LEU A 1 340 ? 1.323 8.847 11.262 1.00 92.88 340 LEU A C 1
ATOM 2566 O O . LEU A 1 340 ? 1.501 10.056 11.391 1.00 92.88 340 LEU A O 1
ATOM 2570 N N . SER A 1 341 ? 2.217 7.958 11.678 1.00 92.44 341 SER A N 1
ATOM 2571 C CA . SER A 1 341 ? 3.446 8.316 12.384 1.00 92.44 341 SER A CA 1
ATOM 2572 C C . SER A 1 341 ? 4.610 7.404 12.004 1.00 92.44 341 SER A C 1
ATOM 2574 O O . SER A 1 341 ? 4.429 6.288 11.511 1.00 92.44 341 SER A O 1
ATOM 2576 N N . VAL A 1 342 ? 5.824 7.900 12.233 1.00 91.94 342 VAL A N 1
ATOM 2577 C CA . VAL A 1 342 ? 7.082 7.158 12.072 1.00 91.94 342 VAL A CA 1
ATOM 2578 C C . VAL A 1 342 ? 7.712 6.877 13.438 1.00 91.94 342 VAL A C 1
ATOM 2580 O O . VAL A 1 342 ? 7.417 7.593 14.400 1.00 91.94 342 VAL A O 1
ATOM 2583 N N . PRO A 1 343 ? 8.591 5.866 13.554 1.00 89.88 343 PRO A N 1
ATOM 2584 C CA . PRO A 1 343 ? 9.294 5.573 14.795 1.00 89.88 343 PRO A CA 1
ATOM 2585 C C . PRO A 1 343 ? 10.074 6.779 15.320 1.00 89.88 343 PRO A C 1
ATOM 2587 O O . PRO A 1 343 ? 10.790 7.444 14.571 1.00 89.88 343 PRO A O 1
ATOM 2590 N N . SER A 1 344 ? 10.031 7.011 16.632 1.00 86.50 344 SER A N 1
ATOM 2591 C CA . SER A 1 344 ? 10.786 8.102 17.271 1.00 86.50 344 SER A CA 1
ATOM 2592 C C . SER A 1 344 ? 12.302 7.948 17.115 1.00 86.50 344 SER A C 1
ATOM 2594 O O . SER A 1 344 ? 13.020 8.939 17.010 1.00 86.50 344 SER A O 1
ATOM 2596 N N . GLN A 1 345 ? 12.784 6.705 17.054 1.00 86.81 345 GLN A N 1
ATOM 2597 C CA . GLN A 1 345 ? 14.192 6.374 16.821 1.00 86.81 345 GLN A CA 1
ATOM 2598 C C . GLN A 1 345 ? 14.629 6.671 15.378 1.00 86.81 345 GLN A C 1
ATOM 2600 O O . GLN A 1 345 ? 15.811 6.897 15.131 1.00 86.81 345 GLN A O 1
ATOM 2605 N N . CYS A 1 346 ? 13.683 6.683 14.431 1.00 87.62 346 CYS A N 1
ATOM 2606 C CA . CYS A 1 346 ? 13.946 6.775 12.997 1.00 87.62 346 CYS A CA 1
ATOM 2607 C C . CYS A 1 346 ? 12.998 7.800 12.349 1.00 87.62 346 CYS A C 1
ATOM 2609 O O . CYS A 1 346 ? 12.041 7.428 11.667 1.00 87.62 346 CYS A O 1
ATOM 2611 N N . PRO A 1 347 ? 13.268 9.111 12.523 1.00 85.31 347 PRO A N 1
ATOM 2612 C CA . PRO A 1 347 ? 12.385 10.193 12.075 1.00 85.31 347 PRO A CA 1
ATOM 2613 C C . PRO A 1 347 ? 12.301 10.332 10.549 1.00 85.31 347 PRO A C 1
ATOM 2615 O O . PRO A 1 347 ? 11.467 11.079 10.046 1.00 85.31 347 PRO A O 1
ATOM 2618 N N . ALA A 1 348 ? 13.153 9.628 9.799 1.00 84.56 348 ALA A N 1
ATOM 2619 C CA . ALA A 1 348 ? 13.059 9.504 8.346 1.00 84.56 348 ALA A CA 1
ATOM 2620 C C . ALA A 1 348 ? 12.046 8.427 7.898 1.00 84.56 348 ALA A C 1
ATOM 2622 O O . ALA A 1 348 ? 11.809 8.280 6.704 1.00 84.56 348 ALA A O 1
ATOM 2623 N N . GLY A 1 349 ? 11.460 7.669 8.834 1.00 85.25 349 GLY A N 1
ATOM 2624 C CA . GLY A 1 349 ? 10.608 6.506 8.557 1.00 85.25 349 GLY A CA 1
ATOM 2625 C C . GLY A 1 349 ? 11.379 5.205 8.319 1.00 85.25 349 GLY A C 1
ATOM 2626 O O . GLY A 1 349 ? 10.771 4.145 8.231 1.00 85.25 349 GLY A O 1
ATOM 2627 N N . THR A 1 350 ? 12.710 5.269 8.263 1.00 90.19 350 THR A N 1
ATOM 2628 C CA . THR A 1 350 ? 13.613 4.128 8.078 1.00 90.19 350 THR A CA 1
ATOM 2629 C C . THR A 1 350 ? 14.884 4.319 8.905 1.00 90.19 350 THR A C 1
ATOM 2631 O O . THR A 1 350 ? 15.306 5.454 9.144 1.00 90.19 350 THR A O 1
ATOM 2634 N N . CYS A 1 351 ? 15.470 3.212 9.362 1.00 87.44 351 CYS A N 1
ATOM 2635 C CA . CYS A 1 351 ? 16.707 3.197 10.148 1.00 87.44 351 CYS A CA 1
ATOM 2636 C C . CYS A 1 351 ? 17.919 2.726 9.324 1.00 87.44 351 CYS A C 1
ATOM 2638 O O . CYS A 1 351 ? 19.046 3.126 9.599 1.00 87.44 351 CYS A O 1
ATOM 2640 N N . ASP A 1 352 ? 17.684 1.873 8.325 1.00 87.12 352 ASP A N 1
ATOM 2641 C CA . ASP A 1 352 ? 18.685 1.259 7.445 1.00 87.12 352 ASP A CA 1
ATOM 2642 C C . ASP A 1 352 ? 18.673 1.854 6.022 1.00 87.12 352 ASP A C 1
ATOM 2644 O O . ASP A 1 352 ? 19.593 1.617 5.245 1.00 87.12 352 ASP A O 1
ATOM 2648 N N . GLY A 1 353 ? 17.647 2.641 5.675 1.00 86.12 353 GLY A N 1
ATOM 2649 C CA . GLY A 1 353 ? 17.445 3.214 4.341 1.00 86.12 353 GLY A CA 1
ATOM 2650 C C . GLY A 1 353 ? 16.703 2.295 3.361 1.00 86.12 353 GLY A C 1
ATOM 2651 O O . GLY A 1 353 ? 16.362 2.740 2.262 1.00 86.12 353 GLY A O 1
ATOM 2652 N N . CYS A 1 354 ? 16.428 1.046 3.749 1.00 89.88 354 CYS A N 1
ATOM 2653 C CA . CYS A 1 354 ? 15.824 0.022 2.891 1.00 89.88 354 CYS A CA 1
ATOM 2654 C C . CYS A 1 354 ? 14.453 -0.436 3.393 1.00 89.88 354 CYS A C 1
ATOM 2656 O O . CYS A 1 354 ? 13.572 -0.738 2.584 1.00 89.88 354 CYS A O 1
ATOM 2658 N N . THR A 1 355 ? 14.261 -0.460 4.712 1.00 92.00 355 THR A N 1
ATOM 2659 C CA . THR A 1 355 ? 13.034 -0.898 5.375 1.00 92.00 355 THR A CA 1
ATOM 2660 C C . THR A 1 355 ? 12.347 0.303 6.006 1.00 92.00 355 THR A C 1
ATOM 2662 O O . THR A 1 355 ? 12.871 0.920 6.938 1.00 92.00 355 THR A O 1
ATOM 2665 N N . PHE A 1 356 ? 11.166 0.649 5.505 1.00 93.38 356 PHE A N 1
ATOM 2666 C CA . PHE A 1 356 ? 10.347 1.734 6.037 1.00 93.38 356 PHE A CA 1
ATOM 2667 C C . PHE A 1 356 ? 9.244 1.168 6.923 1.00 93.38 356 PHE A C 1
ATOM 2669 O O . PHE A 1 356 ? 8.607 0.177 6.568 1.00 93.38 356 PHE A O 1
ATOM 2676 N N . GLN A 1 357 ? 9.008 1.793 8.073 1.00 93.44 357 GLN A N 1
ATOM 2677 C CA . GLN A 1 357 ? 7.982 1.364 9.019 1.00 93.44 357 GLN A CA 1
ATOM 2678 C C . GLN A 1 357 ? 7.104 2.551 9.399 1.00 93.44 357 GLN A C 1
ATOM 2680 O O . GLN A 1 357 ? 7.603 3.596 9.818 1.00 93.44 357 GLN A O 1
ATOM 2685 N N . PHE A 1 358 ? 5.793 2.374 9.272 1.00 94.00 358 PHE A N 1
ATOM 2686 C CA . PHE A 1 358 ? 4.792 3.379 9.606 1.00 94.00 358 PHE A CA 1
ATOM 2687 C C . PHE A 1 358 ? 3.774 2.796 10.580 1.00 94.00 358 PHE A C 1
ATOM 2689 O O . PHE A 1 358 ? 3.351 1.654 10.422 1.00 94.00 358 PHE A O 1
ATOM 2696 N N . LEU A 1 359 ? 3.352 3.596 11.555 1.00 93.38 359 LEU A N 1
ATOM 2697 C CA . LEU A 1 359 ? 2.251 3.271 12.455 1.00 93.38 359 LEU A CA 1
ATOM 2698 C C . LEU A 1 359 ? 1.071 4.176 12.128 1.00 93.38 359 LEU A C 1
ATOM 2700 O O . LEU A 1 359 ? 1.191 5.400 12.182 1.00 93.38 359 LEU A O 1
ATOM 2704 N N . TRP A 1 360 ? -0.068 3.569 11.827 1.00 94.00 360 TRP A N 1
ATOM 2705 C CA . TRP A 1 360 ? -1.315 4.271 11.577 1.00 94.00 360 TRP A CA 1
ATOM 2706 C C . TRP A 1 360 ? -2.299 3.949 12.702 1.00 94.00 360 TRP A C 1
ATOM 2708 O O . TRP A 1 360 ? -2.865 2.856 12.771 1.00 94.00 360 TRP A O 1
ATOM 2718 N N . GLU A 1 361 ? -2.483 4.907 13.610 1.00 92.62 361 GLU A N 1
ATOM 2719 C CA . GLU A 1 361 ? -3.395 4.769 14.746 1.00 92.62 361 GLU A CA 1
ATOM 2720 C C . GLU A 1 361 ? -4.743 5.399 14.416 1.00 92.62 361 GLU A C 1
ATOM 2722 O O . GLU A 1 361 ? -4.825 6.583 14.086 1.00 92.62 361 GLU A O 1
ATOM 2727 N N . SER A 1 362 ? -5.819 4.624 14.518 1.00 92.94 362 SER A N 1
ATOM 2728 C CA . SER A 1 362 ? -7.154 5.098 14.160 1.00 92.94 362 SER A CA 1
ATOM 2729 C C . SER A 1 362 ? -8.258 4.335 14.879 1.00 92.94 362 SER A C 1
ATOM 2731 O O . SER A 1 362 ? -8.100 3.156 15.200 1.00 92.94 362 SER A O 1
ATOM 2733 N N . SER A 1 363 ? -9.423 4.967 15.036 1.00 91.50 363 SER A N 1
ATOM 2734 C CA . SER A 1 363 ? -10.646 4.249 15.400 1.00 91.50 363 SER A CA 1
ATOM 2735 C C . SER A 1 363 ? -11.176 3.394 14.239 1.00 91.50 363 SER A C 1
ATOM 2737 O O . SER A 1 363 ? -11.800 2.366 14.483 1.00 91.50 363 SER A O 1
ATOM 2739 N N . GLY A 1 364 ? -10.856 3.738 12.984 1.00 91.31 364 GLY A N 1
ATOM 2740 C CA . GLY A 1 364 ? -11.161 2.923 11.799 1.00 91.31 364 GLY A CA 1
ATOM 2741 C C . GLY A 1 364 ? -10.317 1.647 11.674 1.00 91.31 364 GLY A C 1
ATOM 2742 O O . GLY A 1 364 ? -10.667 0.744 10.924 1.00 91.31 364 GLY A O 1
ATOM 2743 N N . ALA A 1 365 ? -9.224 1.540 12.436 1.00 92.38 365 ALA A N 1
ATOM 2744 C CA . ALA A 1 365 ? -8.402 0.331 12.523 1.00 92.38 365 ALA A CA 1
ATOM 2745 C C . ALA A 1 365 ? -8.898 -0.658 13.599 1.00 92.38 365 ALA A C 1
ATOM 2747 O O . ALA A 1 365 ? -8.262 -1.684 13.842 1.00 92.38 365 ALA A O 1
ATOM 2748 N N . CYS A 1 366 ? -10.010 -0.351 14.273 1.00 92.62 366 CYS A N 1
ATOM 2749 C CA . CYS A 1 366 ? -10.635 -1.236 15.248 1.00 92.62 366 CYS A CA 1
ATOM 2750 C C . CYS A 1 366 ? -11.519 -2.299 14.579 1.00 92.62 366 CYS A C 1
ATOM 2752 O O . CYS A 1 366 ? -12.068 -2.056 13.503 1.00 92.62 366 CYS A O 1
ATOM 2754 N N . PRO A 1 367 ? -11.690 -3.472 15.212 1.00 93.12 367 PRO A N 1
ATOM 2755 C CA . PRO A 1 367 ? -12.591 -4.497 14.708 1.00 93.12 367 PRO A CA 1
ATOM 2756 C C . PRO A 1 367 ? -14.045 -4.008 14.714 1.00 93.12 367 PRO A C 1
ATOM 2758 O O . PRO A 1 367 ? -14.427 -3.121 15.486 1.00 93.12 367 PRO A O 1
ATOM 2761 N N . THR A 1 368 ? -14.875 -4.611 13.868 1.00 92.62 368 THR A N 1
ATOM 2762 C CA . THR A 1 368 ? -16.312 -4.337 13.844 1.00 92.62 368 THR A CA 1
ATOM 2763 C C . THR A 1 368 ? -16.989 -4.906 15.087 1.00 92.62 368 THR A C 1
ATOM 2765 O O . THR A 1 368 ? -16.635 -5.989 15.556 1.00 92.62 368 THR A O 1
ATOM 2768 N N . CYS A 1 369 ? -17.945 -4.162 15.655 1.00 91.44 369 CYS A N 1
ATOM 2769 C CA . CYS A 1 369 ? -18.622 -4.606 16.869 1.00 91.44 369 CYS A CA 1
ATOM 2770 C C . CYS A 1 369 ? -19.528 -5.812 16.597 1.00 91.44 369 CYS A C 1
ATOM 2772 O O . CYS A 1 369 ? -20.262 -5.859 15.604 1.00 91.44 369 CYS A O 1
ATOM 2774 N N . THR A 1 370 ? -19.528 -6.742 17.546 1.00 90.19 370 THR A N 1
ATOM 2775 C CA . THR A 1 370 ? -20.330 -7.966 17.576 1.00 90.19 370 THR A CA 1
ATOM 2776 C C . THR A 1 370 ? -21.221 -8.009 18.820 1.00 90.19 370 THR A C 1
ATOM 2778 O O . THR A 1 370 ? -21.114 -7.180 19.723 1.00 90.19 370 THR A O 1
ATOM 2781 N N . GLU A 1 371 ? -22.096 -9.012 18.917 1.00 87.88 371 GLU A N 1
ATOM 2782 C CA . GLU A 1 371 ? -22.941 -9.223 20.104 1.00 87.88 371 GLU A CA 1
ATOM 2783 C C . GLU A 1 371 ? -22.151 -9.519 21.386 1.00 87.88 371 GLU A C 1
ATOM 2785 O O . GLU A 1 371 ? -22.688 -9.404 22.482 1.00 87.88 371 GLU A O 1
ATOM 2790 N N . ARG A 1 372 ? -20.865 -9.875 21.266 1.00 86.25 372 ARG A N 1
ATOM 2791 C CA . ARG A 1 372 ? -19.976 -10.118 22.411 1.00 86.25 372 ARG A CA 1
ATOM 2792 C C . ARG A 1 372 ? -19.470 -8.822 23.046 1.00 86.25 372 ARG A C 1
ATOM 2794 O O . ARG A 1 372 ? -18.951 -8.856 24.160 1.00 86.25 372 ARG A O 1
ATOM 2801 N N . ASP A 1 373 ? -19.617 -7.697 22.349 1.00 87.88 373 ASP A N 1
ATOM 2802 C CA . ASP A 1 373 ? -19.038 -6.410 22.736 1.00 87.88 373 ASP A CA 1
ATOM 2803 C C . ASP A 1 373 ? -19.990 -5.540 23.568 1.00 87.88 373 ASP A C 1
ATOM 2805 O O . ASP A 1 373 ? -19.580 -4.492 24.069 1.00 87.88 373 ASP A O 1
ATOM 2809 N N . TYR A 1 374 ? -21.241 -5.967 23.763 1.00 90.94 374 TYR A N 1
ATOM 2810 C CA . TYR A 1 374 ? -22.198 -5.319 24.659 1.00 90.94 374 TYR A CA 1
ATOM 2811 C C . TYR A 1 374 ? -22.802 -6.319 25.648 1.00 90.94 374 TYR A C 1
ATOM 2813 O O . TYR A 1 374 ? -22.892 -7.515 25.381 1.00 90.94 374 TYR A O 1
ATOM 2821 N N . HIS A 1 375 ? -23.248 -5.819 26.795 1.00 90.69 375 HIS A N 1
ATOM 2822 C CA . HIS A 1 375 ? -23.968 -6.597 27.798 1.00 90.69 375 HIS A CA 1
ATOM 2823 C C . HIS A 1 375 ? -25.306 -5.937 28.134 1.00 90.69 375 HIS A C 1
ATOM 2825 O O . HIS A 1 375 ? -25.535 -4.749 27.888 1.00 90.69 375 HIS A O 1
ATOM 2831 N N . GLN A 1 376 ? -26.220 -6.739 28.670 1.00 90.31 376 GLN A N 1
ATOM 2832 C CA . GLN A 1 376 ? -27.531 -6.283 29.110 1.00 90.31 376 GLN A CA 1
ATOM 2833 C C . GLN A 1 376 ? -27.461 -5.838 30.572 1.00 90.31 376 GLN A C 1
ATOM 2835 O O . GLN A 1 376 ? -26.902 -6.538 31.414 1.00 90.31 376 GLN A O 1
ATOM 2840 N N . ILE A 1 377 ? -28.069 -4.693 30.868 1.00 89.69 377 ILE A N 1
ATOM 2841 C CA . ILE A 1 377 ? -28.261 -4.161 32.212 1.00 89.69 377 ILE A CA 1
ATOM 2842 C C . ILE A 1 377 ? -29.759 -4.058 32.482 1.00 89.69 377 ILE A C 1
ATOM 2844 O O . ILE A 1 377 ? -30.539 -3.541 31.678 1.00 89.69 377 ILE A O 1
ATOM 2848 N N . GLU A 1 378 ? -30.159 -4.556 33.642 1.00 87.69 378 GLU A N 1
ATOM 2849 C CA . GLU A 1 378 ? -31.537 -4.538 34.104 1.00 87.69 378 GLU A CA 1
ATOM 2850 C C . GLU A 1 378 ? -31.845 -3.237 34.857 1.00 87.69 378 GLU A C 1
ATOM 2852 O O . GLU A 1 378 ? -31.172 -2.878 35.823 1.00 87.69 378 GLU A O 1
ATOM 2857 N N . GLY A 1 379 ? -32.872 -2.511 34.415 1.00 82.88 379 GLY A N 1
ATOM 2858 C CA . GLY A 1 379 ? -33.373 -1.316 35.087 1.00 82.88 379 GLY A CA 1
ATOM 2859 C C . GLY A 1 379 ? -34.213 -1.631 36.329 1.00 82.88 379 GLY A C 1
ATOM 2860 O O . GLY A 1 379 ? -34.535 -2.780 36.625 1.00 82.88 379 GLY A O 1
ATOM 2861 N N . VAL A 1 380 ? -34.610 -0.584 37.057 1.00 81.81 380 VAL A N 1
ATOM 2862 C CA . VAL A 1 380 ? -35.478 -0.706 38.242 1.00 81.81 380 VAL A CA 1
ATOM 2863 C C . VAL A 1 380 ? -36.929 -0.958 37.818 1.00 81.81 380 VAL A C 1
ATOM 2865 O O . VAL A 1 380 ? -37.433 -0.296 36.911 1.00 81.81 380 VAL A O 1
ATOM 2868 N N . CYS A 1 381 ? -37.621 -1.864 38.512 1.00 81.00 381 CYS A N 1
ATOM 2869 C CA . CYS A 1 381 ? -39.047 -2.121 38.312 1.00 81.00 381 CYS A CA 1
ATOM 2870 C C . CYS A 1 381 ? -39.897 -0.929 38.791 1.00 81.00 381 CYS A C 1
ATOM 2872 O O . CYS A 1 381 ? -39.974 -0.668 39.992 1.00 81.00 381 CYS A O 1
ATOM 2874 N N . LYS A 1 382 ? -40.546 -0.205 37.870 1.00 76.75 382 LYS A N 1
ATOM 2875 C CA . LYS A 1 382 ? -41.466 0.905 38.180 1.00 76.75 382 LYS A CA 1
ATOM 2876 C C . LYS A 1 382 ? -42.836 0.627 37.568 1.00 76.75 382 LYS A C 1
ATOM 2878 O O . LYS A 1 382 ? -42.965 0.503 36.355 1.00 76.75 382 LYS A O 1
ATOM 2883 N N . GLY A 1 383 ? -43.874 0.535 38.402 1.00 71.75 383 GLY A N 1
ATOM 2884 C CA . GLY A 1 383 ? -45.254 0.366 37.928 1.00 71.75 383 GLY A CA 1
ATOM 2885 C C . GLY A 1 383 ? -45.474 -0.890 37.071 1.00 71.75 383 GLY A C 1
ATOM 2886 O O . GLY A 1 383 ? -46.101 -0.796 36.022 1.00 71.75 383 GLY A O 1
ATOM 2887 N N . ARG A 1 384 ? -44.941 -2.046 37.504 1.00 75.81 384 ARG A N 1
ATOM 2888 C CA . ARG A 1 384 ? -44.922 -3.345 36.787 1.00 75.81 384 ARG A CA 1
ATOM 2889 C C . ARG A 1 384 ? -44.097 -3.411 35.502 1.00 75.81 384 ARG A C 1
ATOM 2891 O O . ARG A 1 384 ? -44.057 -4.473 34.891 1.00 75.81 384 ARG A O 1
ATOM 2898 N N . ASN A 1 385 ? -43.400 -2.346 35.123 1.00 81.19 385 ASN A N 1
ATOM 2899 C CA . ASN A 1 385 ? -42.536 -2.337 33.949 1.00 81.19 385 ASN A CA 1
ATOM 2900 C C . ASN A 1 385 ? -41.068 -2.180 34.366 1.00 81.19 385 ASN A C 1
ATOM 2902 O O . ASN A 1 385 ? -40.720 -1.314 35.172 1.00 81.19 385 ASN A O 1
ATOM 2906 N N . GLN A 1 386 ? -40.213 -3.037 33.818 1.00 83.31 386 GLN A N 1
ATOM 2907 C CA . GLN A 1 386 ? -38.766 -3.027 33.961 1.00 83.31 386 GLN A CA 1
ATOM 2908 C C . GLN A 1 386 ? -38.143 -2.802 32.594 1.00 83.31 386 GLN A C 1
ATOM 2910 O O . GLN A 1 386 ? -38.480 -3.454 31.608 1.00 83.31 386 GLN A O 1
ATOM 2915 N N . ASP A 1 387 ? -37.214 -1.866 32.546 1.00 85.31 387 ASP A N 1
ATOM 2916 C CA . ASP A 1 387 ? -36.525 -1.511 31.323 1.00 85.31 387 ASP A CA 1
ATOM 2917 C C . ASP A 1 387 ? -35.200 -2.269 31.221 1.00 85.31 387 ASP A C 1
ATOM 2919 O O . ASP A 1 387 ? -34.344 -2.143 32.090 1.00 85.31 387 ASP A O 1
ATOM 2923 N N . LEU A 1 388 ? -35.025 -3.040 30.154 1.00 86.31 388 LEU A N 1
ATOM 2924 C CA . LEU A 1 388 ? -33.782 -3.707 29.785 1.00 86.31 388 LEU A CA 1
ATOM 2925 C C . LEU A 1 388 ? -32.990 -2.785 28.857 1.00 86.31 388 LEU A C 1
ATOM 2927 O O . LEU A 1 388 ? -33.451 -2.418 27.768 1.00 86.31 388 LEU A O 1
ATOM 2931 N N . LEU A 1 389 ? -31.804 -2.398 29.314 1.00 88.19 389 LEU A N 1
ATOM 2932 C CA . LEU A 1 389 ? -30.870 -1.531 28.607 1.00 88.19 389 LEU A CA 1
ATOM 2933 C C . LEU A 1 389 ? -29.683 -2.368 28.134 1.00 88.19 389 LEU A C 1
ATOM 2935 O O . LEU A 1 389 ? -29.269 -3.303 28.809 1.00 88.19 389 LEU A O 1
ATOM 2939 N N . TYR A 1 390 ? -29.121 -2.027 26.982 1.00 90.19 390 TYR A N 1
ATOM 2940 C CA . TYR A 1 390 ? -27.888 -2.632 26.485 1.00 90.19 390 TYR A CA 1
ATOM 2941 C C . TYR A 1 390 ? -26.786 -1.582 26.547 1.00 90.19 390 TYR A C 1
ATOM 2943 O O . TYR A 1 390 ? -27.032 -0.426 26.204 1.00 90.19 390 TYR A O 1
ATOM 2951 N N . VAL A 1 391 ? -25.596 -1.961 27.010 1.00 90.75 391 VAL A N 1
ATOM 2952 C CA . VAL A 1 391 ? -24.447 -1.059 27.168 1.00 90.75 391 VAL A CA 1
ATOM 2953 C C . VAL A 1 391 ? -23.190 -1.743 26.635 1.00 90.75 391 VAL A C 1
ATOM 2955 O O . VAL A 1 391 ? -23.008 -2.947 26.806 1.00 90.75 391 VAL A O 1
ATOM 2958 N N . TRP A 1 392 ? -22.334 -0.981 25.952 1.00 90.81 392 TRP A N 1
ATOM 2959 C CA . TRP A 1 392 ? -21.045 -1.471 25.457 1.00 90.81 392 TRP A CA 1
ATOM 2960 C C . TRP A 1 392 ? -20.119 -1.869 26.611 1.00 90.81 392 TRP A C 1
ATOM 2962 O O . TRP A 1 392 ? -20.140 -1.258 27.678 1.00 90.81 392 TRP A O 1
ATOM 2972 N N . ASN A 1 393 ? -19.274 -2.869 26.382 1.00 88.88 393 ASN A N 1
ATOM 2973 C CA . ASN A 1 393 ? -18.240 -3.260 27.332 1.00 88.88 393 ASN A CA 1
ATOM 2974 C C . ASN A 1 393 ? -17.161 -2.169 27.421 1.00 88.88 393 ASN A C 1
ATOM 2976 O O . ASN A 1 393 ? -16.729 -1.632 26.400 1.00 88.88 393 ASN A O 1
ATOM 2980 N N . GLU A 1 394 ? -16.699 -1.859 28.633 1.00 85.56 394 GLU A N 1
ATOM 2981 C CA . GLU A 1 394 ? -15.624 -0.887 28.850 1.00 85.56 394 GLU A CA 1
ATOM 2982 C C . GLU A 1 394 ? -14.248 -1.585 28.937 1.00 85.56 394 GLU A C 1
ATOM 2984 O O . GLU A 1 394 ? -14.088 -2.554 29.688 1.00 85.56 394 GLU A O 1
ATOM 2989 N N . PRO A 1 395 ? -13.216 -1.117 28.204 1.00 86.25 395 PRO A N 1
ATOM 2990 C CA . PRO A 1 395 ? -13.243 -0.063 27.189 1.00 86.25 395 PRO A CA 1
ATOM 2991 C C . PRO A 1 395 ? -13.843 -0.552 25.859 1.00 86.25 395 PRO A C 1
ATOM 2993 O O . PRO A 1 395 ? -13.615 -1.693 25.451 1.00 86.25 395 PRO A O 1
ATOM 2996 N N . LYS A 1 396 ? -14.547 0.339 25.151 1.00 87.12 396 LYS A N 1
ATOM 2997 C CA . LYS A 1 396 ? -15.110 0.051 23.826 1.00 87.12 396 LYS A CA 1
ATOM 2998 C C . LYS A 1 396 ? -13.992 0.021 22.778 1.00 87.12 396 LYS A C 1
ATOM 3000 O O . LYS A 1 396 ? -13.506 1.066 22.360 1.00 87.12 396 LYS A O 1
ATOM 3005 N N . LEU A 1 397 ? -13.602 -1.178 22.349 1.00 87.81 397 LEU A N 1
ATOM 3006 C CA . LEU A 1 397 ? -12.507 -1.420 21.395 1.00 87.81 397 LEU A CA 1
ATOM 3007 C C . LEU A 1 397 ? -13.005 -1.910 20.027 1.00 87.81 397 LEU A C 1
ATOM 3009 O O . LEU A 1 397 ? -12.337 -2.693 19.359 1.00 87.81 397 LEU A O 1
ATOM 3013 N N . CYS A 1 398 ? -14.192 -1.471 19.620 1.00 89.56 398 CYS A N 1
ATOM 3014 C CA . CYS A 1 398 ? -14.798 -1.827 18.343 1.00 89.56 398 CYS A CA 1
ATOM 3015 C C . CYS A 1 398 ? -15.539 -0.623 17.750 1.00 89.56 398 CYS A C 1
ATOM 3017 O O . CYS A 1 398 ? -16.021 0.247 18.488 1.00 89.56 398 CYS A O 1
ATOM 3019 N N . MET A 1 399 ? -15.640 -0.571 16.422 1.00 88.38 399 MET A N 1
ATOM 3020 C CA . MET A 1 399 ? -16.301 0.513 15.689 1.00 88.38 399 MET A CA 1
ATOM 3021 C C . MET A 1 399 ? -17.184 -0.044 14.569 1.00 88.38 399 MET A C 1
ATOM 3023 O O . MET A 1 399 ? -16.810 -0.988 13.884 1.00 88.38 399 MET A O 1
ATOM 3027 N N . GLY A 1 400 ? -18.368 0.538 14.364 1.00 85.94 400 GLY A N 1
ATOM 3028 C CA . GLY A 1 400 ? -19.329 0.029 13.377 1.00 85.94 400 GLY A CA 1
ATOM 3029 C C . GLY A 1 400 ? -19.888 -1.353 13.744 1.00 85.94 400 GLY A C 1
ATOM 3030 O O . GLY A 1 400 ? -19.959 -1.699 14.920 1.00 85.94 400 GLY A O 1
ATOM 3031 N N . GLY A 1 401 ? -20.298 -2.139 12.747 1.00 86.50 401 GLY A N 1
ATOM 3032 C CA . GLY A 1 401 ? -20.872 -3.473 12.959 1.00 86.50 401 GLY A CA 1
ATOM 3033 C C . GLY A 1 401 ? -22.316 -3.434 13.465 1.00 86.50 401 GLY A C 1
ATOM 3034 O O . GLY A 1 401 ? -23.146 -2.687 12.938 1.00 86.50 401 GLY A O 1
ATOM 3035 N N . VAL A 1 402 ? -22.634 -4.261 14.466 1.00 88.38 402 VAL A N 1
ATOM 3036 C CA . VAL A 1 402 ? -24.001 -4.339 15.004 1.00 88.38 402 VAL A CA 1
ATOM 3037 C C . VAL A 1 402 ? -24.368 -3.068 15.785 1.00 88.38 402 VAL A C 1
ATOM 3039 O O . VAL A 1 402 ? -23.592 -2.619 16.632 1.00 88.38 402 VAL A O 1
ATOM 3042 N N . PRO A 1 403 ? -25.545 -2.460 15.541 1.00 87.00 403 PRO A N 1
ATOM 3043 C CA . PRO A 1 403 ? -26.007 -1.344 16.351 1.00 87.00 403 PRO A CA 1
ATOM 3044 C C . PRO A 1 403 ? -26.390 -1.828 17.752 1.00 87.00 403 PRO A C 1
ATOM 3046 O O . PRO A 1 403 ? -26.833 -2.963 17.937 1.00 87.00 403 PRO A O 1
ATOM 3049 N N . LEU A 1 404 ? -26.270 -0.937 18.737 1.00 87.50 404 LEU A N 1
ATOM 3050 C CA . LEU A 1 404 ? -26.711 -1.231 20.097 1.00 87.50 404 LEU A CA 1
ATOM 3051 C C . LEU A 1 404 ? -28.232 -1.494 20.083 1.00 87.50 404 LEU A C 1
ATOM 3053 O O . LEU A 1 404 ? -28.974 -0.655 19.557 1.00 87.50 404 LEU A O 1
ATOM 3057 N N . PRO A 1 405 ? -28.715 -2.632 20.616 1.00 87.50 405 PRO A N 1
ATOM 3058 C CA . PRO A 1 405 ? -30.130 -2.965 20.533 1.00 87.50 405 PRO A CA 1
ATOM 3059 C C . PRO A 1 405 ? -31.018 -1.930 21.229 1.00 87.50 405 PRO A C 1
ATOM 3061 O O . PRO A 1 405 ? -30.657 -1.356 22.259 1.00 87.50 405 PRO A O 1
ATOM 3064 N N . ALA A 1 406 ? -32.216 -1.714 20.678 1.00 84.81 406 ALA A N 1
ATOM 3065 C CA . ALA A 1 406 ? -33.192 -0.813 21.275 1.00 84.81 406 ALA A CA 1
ATOM 3066 C C . ALA A 1 406 ? -33.632 -1.306 22.663 1.00 84.81 406 ALA A C 1
ATOM 3068 O O . ALA A 1 406 ? -33.743 -2.509 22.916 1.00 84.81 406 ALA A O 1
ATOM 3069 N N . LYS A 1 407 ? -33.926 -0.346 23.543 1.00 83.81 407 LYS A N 1
ATOM 3070 C CA . LYS A 1 407 ? -34.478 -0.579 24.879 1.00 83.81 407 LYS A CA 1
ATOM 3071 C C . LYS A 1 407 ? -35.705 -1.493 24.801 1.00 83.81 407 LYS A C 1
ATOM 3073 O O . LYS A 1 407 ? -36.639 -1.209 24.051 1.00 83.81 407 LYS A O 1
ATOM 3078 N N . LYS A 1 408 ? -35.721 -2.553 25.611 1.00 84.50 408 LYS A N 1
ATOM 3079 C CA . LYS A 1 408 ? -36.873 -3.458 25.743 1.00 84.50 408 LYS A CA 1
ATOM 3080 C C . LYS A 1 408 ? -37.538 -3.242 27.095 1.00 84.50 408 LYS A C 1
ATOM 3082 O O . LYS A 1 408 ? -36.848 -3.142 28.098 1.00 84.50 408 LYS A O 1
ATOM 3087 N N . THR A 1 409 ? -38.865 -3.200 27.136 1.00 83.69 409 THR A N 1
ATOM 3088 C CA . THR A 1 409 ? -39.616 -3.132 28.398 1.00 83.69 409 THR A CA 1
ATOM 3089 C C . THR A 1 409 ? -40.236 -4.497 28.676 1.00 83.69 409 THR A C 1
ATOM 3091 O O . THR A 1 409 ? -40.961 -5.034 27.840 1.00 83.69 409 THR A O 1
ATOM 3094 N N . GLN A 1 410 ? -39.923 -5.067 29.835 1.00 83.00 410 GLN A N 1
ATOM 3095 C CA . GLN A 1 410 ? -40.442 -6.340 30.324 1.00 83.00 410 GLN A CA 1
ATOM 3096 C C . GLN A 1 410 ? -41.310 -6.110 31.564 1.00 83.00 410 GLN A C 1
ATOM 3098 O O . GLN A 1 410 ? -41.106 -5.158 32.312 1.00 83.00 410 GLN A O 1
ATOM 3103 N N . THR A 1 411 ? -42.300 -6.969 31.790 1.00 81.62 411 THR A N 1
ATOM 3104 C CA . THR A 1 411 ? -43.138 -6.899 32.989 1.00 81.62 411 THR A CA 1
ATOM 3105 C C . THR A 1 411 ? -42.401 -7.465 34.200 1.00 81.62 411 THR A C 1
ATOM 3107 O O . THR A 1 411 ? -41.897 -8.584 34.134 1.00 81.62 411 THR A O 1
ATOM 3110 N N . CYS A 1 412 ? -42.385 -6.730 35.306 1.00 77.25 412 CYS A N 1
ATOM 3111 C CA . CYS A 1 412 ? -41.708 -7.089 36.550 1.00 77.25 412 CYS A CA 1
ATOM 3112 C C . CYS A 1 412 ? -42.673 -7.057 37.742 1.00 77.25 412 CYS A C 1
ATOM 3114 O O . CYS A 1 412 ? -43.666 -6.323 37.746 1.00 77.25 412 CYS A O 1
ATOM 3116 N N . GLU A 1 413 ? -42.366 -7.829 38.782 1.00 71.25 413 GLU A N 1
ATOM 3117 C CA . GLU A 1 413 ? -43.130 -7.851 40.029 1.00 71.25 413 GLU A CA 1
ATOM 3118 C C . GLU A 1 413 ? -42.367 -7.068 41.109 1.00 71.25 413 GLU A C 1
ATOM 3120 O O . GLU A 1 413 ? -41.270 -7.438 41.521 1.00 71.25 413 GLU A O 1
ATOM 3125 N N . GLY A 1 414 ? -42.912 -5.919 41.519 1.00 64.00 414 GLY A N 1
ATOM 3126 C CA . GLY A 1 414 ? -42.280 -5.046 42.508 1.00 64.00 414 GLY A CA 1
ATOM 3127 C C . GLY A 1 414 ? -42.377 -5.616 43.928 1.00 64.00 414 GLY A C 1
ATOM 3128 O O . GLY A 1 414 ? -43.452 -6.007 44.377 1.00 64.00 414 GLY A O 1
ATOM 3129 N N . ILE A 1 415 ? -41.266 -5.597 44.669 1.00 68.12 415 ILE A N 1
ATOM 3130 C CA . ILE A 1 415 ? -41.164 -6.104 46.055 1.00 68.12 415 ILE A CA 1
ATOM 3131 C C . ILE A 1 415 ? -41.885 -5.182 47.072 1.00 68.12 415 ILE A C 1
ATOM 3133 O O . ILE A 1 415 ? -42.041 -5.538 48.239 1.00 68.12 415 ILE A O 1
ATOM 3137 N N . GLU A 1 416 ? -42.391 -4.016 46.648 1.00 66.94 416 GLU A N 1
ATOM 3138 C CA . GLU A 1 416 ? -43.092 -3.043 47.508 1.00 66.94 416 GLU A CA 1
ATOM 3139 C C . GLU A 1 416 ? -44.228 -3.665 48.333 1.00 66.94 416 GLU A C 1
ATOM 3141 O O . GLU A 1 416 ? -44.393 -3.323 49.505 1.00 66.94 416 GLU A O 1
ATOM 3146 N N . PHE A 1 417 ? -44.961 -4.635 47.775 1.00 70.06 417 PHE A N 1
ATOM 3147 C CA . PHE A 1 417 ? -46.018 -5.339 48.506 1.00 70.06 417 PHE A CA 1
ATOM 3148 C C . PHE A 1 417 ? -45.480 -6.078 49.743 1.00 70.06 417 PHE A C 1
ATOM 3150 O O . PHE A 1 417 ? -46.042 -5.963 50.833 1.00 70.06 417 PHE A O 1
ATOM 3157 N N . TRP A 1 418 ? -44.353 -6.781 49.604 1.00 75.31 418 TRP A N 1
ATOM 3158 C CA . TRP A 1 418 ? -43.725 -7.530 50.695 1.00 75.31 418 TRP A CA 1
ATOM 3159 C C . TRP A 1 418 ? -43.131 -6.611 51.767 1.00 75.31 418 TRP A C 1
ATOM 3161 O O . TRP A 1 418 ? -43.186 -6.938 52.953 1.00 75.31 418 TRP A O 1
ATOM 3171 N N . ILE A 1 419 ? -42.630 -5.435 51.375 1.00 78.12 419 ILE A N 1
ATOM 3172 C CA . ILE A 1 419 ? -42.103 -4.426 52.307 1.00 78.12 419 ILE A CA 1
ATOM 3173 C C . ILE A 1 419 ? -43.234 -3.814 53.142 1.00 78.12 419 ILE A C 1
ATOM 3175 O O . ILE A 1 419 ? -43.118 -3.738 54.367 1.00 78.12 419 ILE A O 1
ATOM 3179 N N . HIS A 1 420 ? -44.352 -3.431 52.517 1.00 77.62 420 HIS A N 1
ATOM 3180 C CA . HIS A 1 420 ? -45.513 -2.905 53.241 1.00 77.62 420 HIS A CA 1
ATOM 3181 C C . HIS A 1 420 ? -46.142 -3.950 54.170 1.00 77.62 420 HIS A C 1
ATOM 3183 O O . HIS A 1 420 ? -46.487 -3.628 55.310 1.00 77.62 420 HIS A O 1
ATOM 3189 N N . LEU A 1 421 ? -46.233 -5.207 53.722 1.00 83.94 421 LEU A N 1
ATOM 3190 C CA . LEU A 1 421 ? -46.723 -6.317 54.539 1.00 83.94 421 LEU A CA 1
ATOM 3191 C C . LEU A 1 421 ? -45.811 -6.563 55.755 1.00 83.94 421 LEU A C 1
ATOM 3193 O O . LEU A 1 421 ? -46.300 -6.685 56.878 1.00 83.94 421 LEU A O 1
ATOM 3197 N N . GLY A 1 422 ? -44.488 -6.578 55.550 1.00 84.31 422 GLY A N 1
ATOM 3198 C CA . GLY A 1 422 ? -43.498 -6.765 56.613 1.00 84.31 422 GLY A CA 1
ATOM 3199 C C . GLY A 1 422 ? -43.495 -5.632 57.643 1.00 84.31 422 GLY A C 1
ATOM 3200 O O . GLY A 1 422 ? -43.501 -5.892 58.847 1.00 84.31 422 GLY A O 1
ATOM 3201 N N . ALA A 1 423 ? -43.565 -4.375 57.191 1.00 88.19 423 ALA A N 1
ATOM 3202 C CA . ALA A 1 423 ? -43.647 -3.211 58.075 1.00 88.19 423 ALA A CA 1
ATOM 3203 C C . ALA A 1 423 ? -44.948 -3.199 58.898 1.00 88.19 423 ALA A C 1
ATOM 3205 O O . ALA A 1 423 ? -44.921 -2.912 60.097 1.00 88.19 423 ALA A O 1
ATOM 3206 N N . GLY A 1 424 ? -46.078 -3.572 58.283 1.00 89.00 424 GLY A N 1
ATOM 3207 C CA . GLY A 1 424 ? -47.364 -3.698 58.972 1.00 89.00 424 GLY A CA 1
ATOM 3208 C C . GLY A 1 424 ? -47.349 -4.778 60.058 1.00 89.00 424 GLY A C 1
ATOM 3209 O O . GLY A 1 424 ? -47.782 -4.527 61.185 1.00 89.00 424 GLY A O 1
ATOM 3210 N N . LEU A 1 425 ? -46.787 -5.956 59.758 1.00 92.00 425 LEU A N 1
ATOM 3211 C CA . LEU A 1 425 ? -46.644 -7.045 60.732 1.00 92.00 425 LEU A CA 1
ATOM 3212 C C . LEU A 1 425 ? -45.706 -6.659 61.889 1.00 92.00 425 LEU A C 1
ATOM 3214 O O . LEU A 1 425 ? -45.990 -6.950 63.054 1.00 92.00 425 LEU A O 1
ATOM 3218 N N . GLY A 1 426 ? -44.605 -5.969 61.582 1.00 91.94 426 GLY A N 1
ATOM 3219 C CA . GLY A 1 426 ? -43.659 -5.459 62.576 1.00 91.94 426 GLY A CA 1
ATOM 3220 C C . GLY A 1 426 ? -44.291 -4.443 63.531 1.00 91.94 426 GLY A C 1
ATOM 3221 O O . GLY A 1 426 ? -44.155 -4.560 64.748 1.00 91.94 426 GLY A O 1
ATOM 3222 N N . ALA A 1 427 ? -45.056 -3.482 63.007 1.00 93.12 427 ALA A N 1
ATOM 3223 C CA . ALA A 1 427 ? -45.754 -2.502 63.837 1.00 93.12 427 ALA A CA 1
ATOM 3224 C C . ALA A 1 427 ? -46.825 -3.159 64.725 1.00 93.12 427 ALA A C 1
ATOM 3226 O O . ALA A 1 427 ? -46.919 -2.862 65.918 1.00 93.12 427 ALA A O 1
ATOM 3227 N N . PHE A 1 428 ? -47.599 -4.097 64.172 1.00 92.50 428 PHE A N 1
ATOM 3228 C CA . PHE A 1 428 ? -48.641 -4.808 64.915 1.00 92.50 428 PHE A CA 1
ATOM 3229 C C . PHE A 1 428 ? -48.070 -5.646 66.068 1.00 92.50 428 PHE A C 1
AT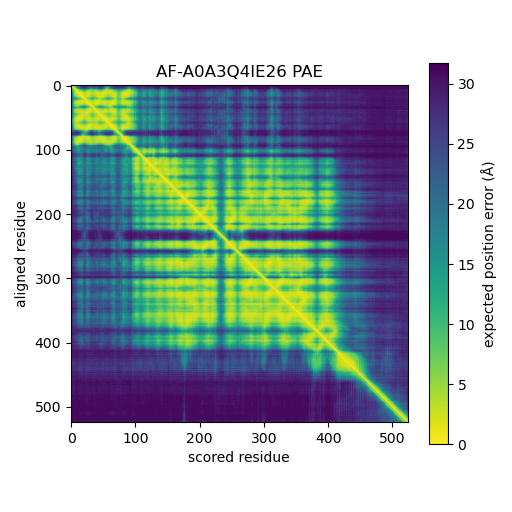OM 3231 O O . PHE A 1 428 ? -48.579 -5.601 67.190 1.00 92.50 428 PHE A O 1
ATOM 3238 N N . THR A 1 429 ? -46.977 -6.372 65.822 1.00 92.50 429 THR A N 1
ATOM 3239 C CA . THR A 1 429 ? -46.313 -7.178 66.856 1.00 92.50 429 THR A CA 1
ATOM 3240 C C . THR A 1 429 ? -45.709 -6.316 67.965 1.00 92.50 429 THR A C 1
ATOM 3242 O O . THR A 1 429 ? -45.856 -6.658 69.140 1.00 92.50 429 THR A O 1
ATOM 3245 N N . ALA A 1 430 ? -45.118 -5.162 67.637 1.00 94.06 430 ALA A N 1
ATOM 3246 C CA . ALA A 1 430 ? -44.603 -4.224 68.634 1.00 94.06 430 ALA A CA 1
ATOM 3247 C C . ALA A 1 430 ? -45.716 -3.688 69.555 1.00 94.06 430 ALA A C 1
ATOM 3249 O O . ALA A 1 430 ? -45.570 -3.703 70.779 1.00 94.06 430 ALA A O 1
ATOM 3250 N N . VAL A 1 431 ? -46.861 -3.287 68.990 1.00 94.44 431 VAL A N 1
ATOM 3251 C CA . VAL A 1 431 ? -48.020 -2.819 69.772 1.00 94.44 431 VAL A CA 1
ATOM 3252 C C . VAL A 1 431 ? -48.568 -3.931 70.670 1.00 94.44 431 VAL A C 1
ATOM 3254 O O . VAL A 1 431 ? -48.860 -3.687 71.843 1.00 94.44 431 VAL A O 1
ATOM 3257 N N . LEU A 1 432 ? -48.653 -5.167 70.166 1.00 93.25 432 LEU A N 1
ATOM 3258 C CA . LEU A 1 432 ? -49.069 -6.319 70.967 1.00 93.25 432 LEU A CA 1
ATOM 3259 C C . LEU A 1 432 ? -48.133 -6.568 72.154 1.00 93.25 432 LEU A C 1
ATOM 3261 O O . LEU A 1 432 ? -48.618 -6.744 73.273 1.00 93.25 432 LEU A O 1
ATOM 3265 N N . LEU A 1 433 ? -46.815 -6.526 71.953 1.00 93.25 433 LEU A N 1
ATOM 3266 C CA . LEU A 1 433 ? -45.838 -6.708 73.030 1.00 93.25 433 LEU A CA 1
ATOM 3267 C C . LEU A 1 433 ? -45.932 -5.600 74.089 1.00 93.25 433 LEU A C 1
ATOM 3269 O O . LEU A 1 433 ? -45.910 -5.894 75.288 1.00 93.25 433 LEU A O 1
ATOM 3273 N N . VAL A 1 434 ? -46.124 -4.343 73.679 1.00 93.38 434 VAL A N 1
ATOM 3274 C CA . VAL A 1 434 ? -46.352 -3.226 74.614 1.00 93.38 434 VAL A CA 1
ATOM 3275 C C . VAL A 1 434 ? -47.661 -3.424 75.389 1.00 93.38 434 VAL A C 1
ATOM 3277 O O . VAL A 1 434 ? -47.701 -3.274 76.608 1.00 93.38 434 VAL A O 1
ATOM 3280 N N . SER A 1 435 ? -48.734 -3.849 74.721 1.00 89.94 435 SER A N 1
ATOM 3281 C CA . SER A 1 435 ? -50.011 -4.116 75.393 1.00 89.94 435 SER A CA 1
ATOM 3282 C C . SER A 1 435 ? -49.913 -5.260 76.413 1.00 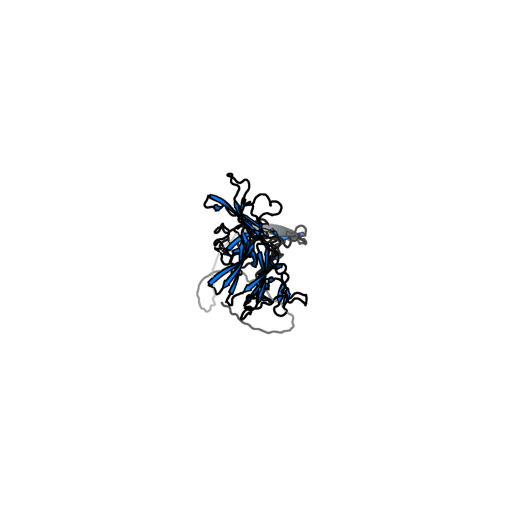89.94 435 SER A C 1
ATOM 3284 O O . SER A 1 435 ? -50.435 -5.145 77.524 1.00 89.94 435 SER A O 1
ATOM 3286 N N . LEU A 1 436 ? -49.189 -6.336 76.081 1.00 89.94 436 LEU A N 1
ATOM 3287 C CA . LEU A 1 436 ? -48.975 -7.488 76.954 1.00 89.94 436 LEU A CA 1
ATOM 3288 C C . LEU A 1 436 ? -48.110 -7.120 78.157 1.00 89.94 436 LEU A C 1
ATOM 3290 O O . LEU A 1 436 ? -48.453 -7.472 79.283 1.00 89.94 436 LEU A O 1
ATOM 3294 N N . THR A 1 437 ? -47.030 -6.371 77.946 1.00 89.69 437 THR A N 1
ATOM 3295 C CA . THR A 1 437 ? -46.183 -5.871 79.040 1.00 89.69 437 THR A CA 1
ATOM 3296 C C . THR A 1 437 ? -46.962 -4.940 79.972 1.00 89.69 437 THR A C 1
ATOM 3298 O O . THR A 1 437 ? -46.923 -5.142 81.186 1.00 89.69 437 THR A O 1
ATOM 3301 N N . CYS A 1 438 ? -47.775 -4.013 79.450 1.00 86.62 438 CYS A N 1
ATOM 3302 C CA . CYS A 1 438 ? -48.686 -3.199 80.265 1.00 86.62 438 CYS A CA 1
ATOM 3303 C C . CYS A 1 438 ? -49.732 -4.043 81.015 1.00 86.62 438 CYS A C 1
ATOM 3305 O O . CYS A 1 438 ? -50.020 -3.782 82.188 1.00 86.62 438 CYS A O 1
ATOM 3307 N N . TYR A 1 439 ? -50.298 -5.066 80.369 1.00 87.69 439 TYR A N 1
ATOM 3308 C CA . TYR A 1 439 ? -51.262 -5.976 80.987 1.00 87.69 439 TYR A CA 1
ATOM 3309 C C . TYR A 1 439 ? -50.640 -6.765 82.145 1.00 87.69 439 TYR A C 1
ATOM 3311 O O . TYR A 1 439 ? -51.207 -6.793 83.243 1.00 87.69 439 TYR A O 1
ATOM 3319 N N . PHE A 1 440 ? -49.460 -7.356 81.938 1.00 83.50 440 PHE A N 1
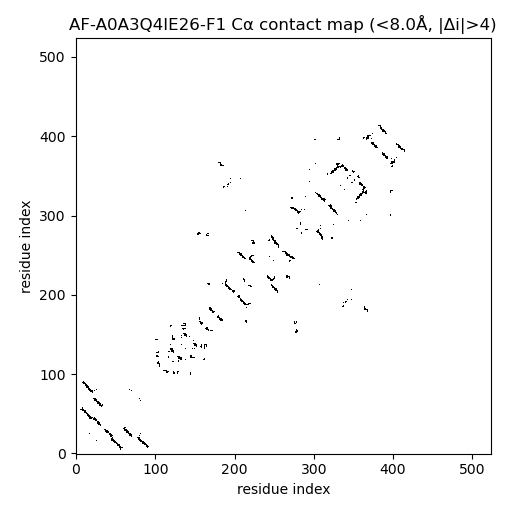ATOM 3320 C CA . PHE A 1 440 ? -48.731 -8.065 82.986 1.00 83.50 440 PHE A CA 1
ATOM 3321 C C . PHE A 1 440 ? -48.339 -7.127 84.125 1.00 83.50 440 PHE A C 1
ATOM 3323 O O . PHE A 1 440 ? -48.545 -7.486 85.280 1.00 83.50 440 PHE A O 1
ATOM 3330 N N . TRP A 1 441 ? -47.895 -5.903 83.833 1.00 80.88 441 TRP A N 1
ATOM 3331 C CA . TRP A 1 441 ? -47.561 -4.910 84.856 1.00 80.88 441 TRP A CA 1
ATOM 3332 C C . TRP A 1 441 ? -48.773 -4.538 85.728 1.00 80.88 441 TRP A C 1
ATOM 3334 O O . TRP A 1 441 ? -48.699 -4.552 86.960 1.00 80.88 441 TRP A O 1
ATOM 3344 N N . LYS A 1 442 ? -49.942 -4.314 85.109 1.00 80.38 442 LYS A N 1
ATOM 3345 C CA . LYS A 1 442 ? -51.201 -4.039 85.823 1.00 80.38 442 LYS A CA 1
ATOM 3346 C C . LYS A 1 442 ? -51.681 -5.243 86.642 1.00 80.38 442 LYS A C 1
ATOM 3348 O O . LYS A 1 442 ? -52.183 -5.074 87.755 1.00 80.38 442 LYS A O 1
ATOM 3353 N N . LYS A 1 443 ? -51.528 -6.462 86.115 1.00 77.00 443 LYS A N 1
ATOM 3354 C CA . LYS A 1 443 ? -51.889 -7.702 86.818 1.00 77.00 443 LYS A CA 1
ATOM 3355 C C . LYS A 1 443 ? -50.953 -7.976 88.001 1.00 77.00 443 LYS A C 1
ATOM 3357 O O . LYS A 1 443 ? -51.446 -8.379 89.052 1.00 77.00 443 LYS A O 1
ATOM 3362 N N . ASN A 1 444 ? -49.657 -7.686 87.872 1.00 69.56 444 ASN A N 1
ATOM 3363 C CA . ASN A 1 444 ? -48.678 -7.855 88.949 1.00 69.56 444 ASN A CA 1
ATOM 3364 C C . ASN A 1 444 ? -48.925 -6.877 90.105 1.00 69.56 444 ASN A C 1
ATOM 3366 O O . ASN A 1 444 ? -48.992 -7.303 91.254 1.00 69.56 444 ASN A O 1
ATOM 3370 N N . LYS A 1 445 ? -49.228 -5.602 89.811 1.00 69.06 445 LYS A N 1
ATOM 3371 C CA . LYS A 1 445 ? -49.672 -4.645 90.844 1.00 69.06 445 LYS A CA 1
ATOM 3372 C C . LYS A 1 445 ? -50.935 -5.100 91.583 1.00 69.06 445 LYS A C 1
ATOM 3374 O O . LYS A 1 445 ? -51.086 -4.865 92.779 1.00 69.06 445 LYS A O 1
ATOM 3379 N N . ARG A 1 446 ? -51.865 -5.764 90.886 1.00 62.88 446 ARG A N 1
ATOM 3380 C CA . ARG A 1 446 ? -53.086 -6.311 91.504 1.00 62.88 446 ARG A CA 1
ATOM 3381 C C . ARG A 1 446 ? -52.795 -7.510 92.416 1.00 62.88 446 ARG A C 1
ATOM 3383 O O . ARG A 1 446 ? -53.563 -7.743 93.348 1.00 62.88 446 ARG A O 1
ATOM 3390 N N . LEU A 1 447 ? -51.729 -8.266 92.149 1.00 58.81 447 LEU A N 1
ATOM 3391 C CA . LEU A 1 447 ? -51.273 -9.360 93.007 1.00 58.81 447 LEU A CA 1
ATOM 3392 C C . LEU A 1 447 ? -50.561 -8.814 94.254 1.00 58.81 447 LEU A C 1
ATOM 3394 O O . LEU A 1 447 ? -50.939 -9.212 95.351 1.00 58.81 447 LEU A O 1
ATOM 3398 N N . GLU A 1 448 ? -49.660 -7.832 94.131 1.00 59.56 448 GLU A N 1
ATOM 3399 C CA . GLU A 1 448 ? -49.035 -7.162 95.292 1.00 59.56 448 GLU A CA 1
ATOM 3400 C C . GLU A 1 448 ? -50.072 -6.576 96.266 1.00 59.56 448 GLU A C 1
ATOM 3402 O O . GLU A 1 448 ? -49.954 -6.749 97.478 1.00 59.56 448 GLU A O 1
ATOM 3407 N N . TYR A 1 449 ? -51.152 -5.979 95.748 1.00 57.31 449 TYR A N 1
ATOM 3408 C CA . TYR A 1 449 ? -52.245 -5.444 96.573 1.00 57.31 449 TYR A CA 1
ATOM 3409 C C . TYR A 1 449 ? -53.034 -6.527 97.339 1.00 57.31 449 TYR A C 1
ATOM 3411 O O . TYR A 1 449 ? -53.692 -6.236 98.337 1.00 57.31 449 TYR A O 1
ATOM 3419 N N . LYS A 1 450 ? -53.000 -7.788 96.883 1.00 54.25 450 LYS A N 1
ATOM 3420 C CA . LYS A 1 450 ? -53.633 -8.924 97.575 1.00 54.25 450 LYS A CA 1
ATOM 3421 C C . LYS A 1 450 ? -52.692 -9.607 98.573 1.00 54.25 450 LYS A C 1
ATOM 3423 O O . LYS A 1 450 ? -53.177 -10.057 99.606 1.00 54.25 450 LYS A O 1
ATOM 3428 N N . TYR A 1 451 ? -51.383 -9.637 98.314 1.00 51.03 451 TYR A N 1
ATOM 3429 C CA . TYR A 1 451 ?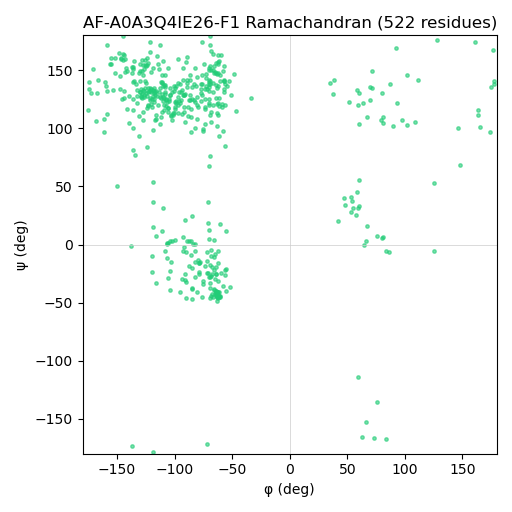 -50.393 -10.172 99.257 1.00 51.03 451 TYR A CA 1
ATOM 3430 C C . TYR A 1 451 ? -50.124 -9.218 100.436 1.00 51.03 451 TYR A C 1
ATOM 3432 O O . TYR A 1 451 ? -49.984 -9.686 101.564 1.00 51.03 451 TYR A O 1
ATOM 3440 N N . SER A 1 452 ? -50.170 -7.892 100.241 1.00 55.88 452 SER A N 1
ATOM 3441 C CA . SER A 1 452 ? -49.997 -6.926 101.344 1.00 55.88 452 SER A CA 1
ATOM 3442 C C . SER A 1 452 ? -51.144 -6.945 102.365 1.00 55.88 452 SER A C 1
ATOM 3444 O O . SER A 1 452 ? -50.939 -6.648 103.539 1.00 55.88 452 SER A O 1
ATOM 3446 N N . ARG A 1 453 ? -52.347 -7.367 101.954 1.00 50.84 453 ARG A N 1
ATOM 3447 C CA . ARG A 1 453 ? -53.521 -7.458 102.835 1.00 50.84 453 ARG A CA 1
ATOM 3448 C C . ARG A 1 453 ? -53.589 -8.730 103.686 1.00 50.84 453 ARG A C 1
ATOM 3450 O O . ARG A 1 453 ? -54.364 -8.745 104.634 1.00 50.84 453 ARG A O 1
ATOM 3457 N N . LEU A 1 454 ? -52.800 -9.764 103.377 1.00 52.75 454 LEU A N 1
ATOM 3458 C CA . LEU A 1 454 ? -52.673 -10.970 104.213 1.00 52.75 454 LEU A CA 1
ATOM 3459 C C . LEU A 1 454 ? -51.538 -10.859 105.242 1.00 52.75 454 LEU A C 1
ATOM 3461 O O . LEU A 1 454 ? -51.609 -11.472 106.300 1.00 52.75 454 LEU A O 1
ATOM 3465 N N . VAL A 1 455 ? -50.520 -10.039 104.968 1.00 53.25 455 VAL A N 1
ATOM 3466 C CA . VAL A 1 455 ? -49.383 -9.828 105.884 1.00 53.25 455 VAL A CA 1
ATOM 3467 C C . VAL A 1 455 ? -49.731 -8.860 107.030 1.00 53.25 455 VAL A C 1
ATOM 3469 O O . VAL A 1 455 ? -49.067 -8.856 108.061 1.00 53.25 455 VAL A O 1
ATOM 3472 N N . MET A 1 456 ? -50.822 -8.093 106.919 1.00 49.66 456 MET A N 1
ATOM 3473 C CA . MET A 1 456 ? -51.232 -7.117 107.941 1.00 49.66 456 MET A CA 1
ATOM 3474 C C . MET A 1 456 ? -52.171 -7.675 109.034 1.00 49.66 456 MET A C 1
ATOM 3476 O O . MET A 1 456 ? -52.435 -6.970 110.003 1.00 49.66 456 MET A O 1
ATOM 3480 N N . SER A 1 457 ? -52.655 -8.922 108.923 1.00 49.56 457 SER A N 1
ATOM 3481 C CA . SER A 1 457 ? -53.530 -9.558 109.934 1.00 49.56 457 SER A CA 1
ATOM 3482 C C . SER A 1 457 ? -52.864 -10.666 110.756 1.00 49.56 457 SER A C 1
ATOM 3484 O O . SER A 1 457 ? -53.493 -11.186 111.668 1.00 49.56 457 SER A O 1
ATOM 3486 N N . ALA A 1 458 ? -51.621 -11.044 110.445 1.00 49.84 458 ALA A N 1
ATOM 3487 C CA . ALA A 1 458 ? -50.937 -12.178 111.079 1.00 49.84 458 ALA A CA 1
ATOM 3488 C C . ALA A 1 458 ? -49.878 -11.778 112.127 1.00 49.84 458 ALA A C 1
ATOM 3490 O O . ALA A 1 458 ? -49.207 -12.652 112.657 1.00 49.84 458 ALA A O 1
ATOM 3491 N N . ASN A 1 459 ? -49.706 -10.483 112.428 1.00 48.16 459 ASN A N 1
ATOM 3492 C CA . ASN A 1 459 ? -48.568 -9.999 113.225 1.00 48.16 459 ASN A CA 1
ATOM 3493 C C . ASN A 1 459 ? -48.960 -9.317 114.549 1.00 48.16 459 ASN A C 1
ATOM 3495 O O . ASN A 1 459 ? -48.351 -8.327 114.952 1.00 48.16 459 ASN A O 1
ATOM 3499 N N . LYS A 1 460 ? -50.000 -9.824 115.220 1.00 43.91 460 LYS A N 1
ATOM 3500 C CA . LYS A 1 460 ? -50.358 -9.412 116.582 1.00 43.91 460 LYS A CA 1
ATOM 3501 C C . LYS A 1 460 ? -50.689 -10.633 117.431 1.00 43.91 460 LYS A C 1
ATOM 3503 O O . LYS A 1 460 ? -51.855 -10.953 117.584 1.00 43.91 460 LYS A O 1
ATOM 3508 N N . GLU A 1 461 ? -49.644 -11.288 117.928 1.00 37.00 461 GLU A N 1
ATOM 3509 C CA . GLU A 1 461 ? -49.549 -11.863 119.277 1.00 37.00 461 GLU A CA 1
ATOM 3510 C C . GLU A 1 461 ? -48.128 -12.419 119.483 1.00 37.00 461 GLU A C 1
ATOM 3512 O O . GLU A 1 461 ? -47.656 -13.285 118.750 1.00 37.00 461 GLU A O 1
ATOM 3517 N N . CYS A 1 462 ? -47.417 -11.816 120.438 1.00 37.56 462 CYS A N 1
ATOM 3518 C CA . CYS A 1 462 ? -46.165 -12.308 121.002 1.00 37.56 462 CYS A CA 1
ATOM 3519 C C . CYS A 1 462 ? -46.471 -13.448 121.976 1.00 37.56 462 CYS A C 1
ATOM 3521 O O . CYS A 1 462 ? -47.328 -13.249 122.825 1.00 37.56 462 CYS A O 1
ATOM 3523 N N . GLU A 1 463 ? -45.686 -14.528 121.954 1.00 30.36 463 GLU A N 1
ATOM 3524 C CA . GLU A 1 463 ? -45.004 -15.068 123.145 1.00 30.36 463 GLU A CA 1
ATOM 3525 C C . GLU A 1 463 ? -44.030 -16.198 122.752 1.00 30.36 463 GLU A C 1
ATOM 3527 O O . GLU A 1 463 ? -44.362 -17.118 122.012 1.00 30.36 463 GLU A O 1
ATOM 3532 N N . MET A 1 464 ? -42.793 -16.093 123.241 1.00 38.47 464 MET A N 1
ATOM 3533 C CA . MET A 1 464 ? -41.803 -17.177 123.362 1.00 38.47 464 MET A CA 1
ATOM 3534 C C . MET A 1 464 ? -41.954 -17.774 124.774 1.00 38.47 464 MET A C 1
ATOM 3536 O O . MET A 1 464 ? -42.300 -16.989 125.664 1.00 38.47 464 MET A O 1
ATOM 3540 N N . PRO A 1 465 ? -41.637 -19.069 125.050 1.00 47.88 465 PRO A N 1
ATOM 3541 C CA . PRO A 1 465 ? -40.223 -19.497 125.114 1.00 47.88 465 PRO A CA 1
ATOM 3542 C C . PRO A 1 465 ? -39.869 -21.010 124.922 1.00 47.88 465 PRO A C 1
ATOM 3544 O O . PRO A 1 465 ? -40.722 -21.884 124.960 1.00 47.88 465 PRO A O 1
ATOM 3547 N N . VAL A 1 466 ? -38.545 -21.259 124.819 1.00 29.52 466 VAL A N 1
ATOM 3548 C CA . VAL A 1 466 ? -37.727 -22.379 125.384 1.00 29.52 466 VAL A CA 1
ATOM 3549 C C . VAL A 1 466 ? -37.665 -23.783 124.712 1.00 29.52 466 VAL A C 1
ATOM 3551 O O . VAL A 1 466 ? -38.587 -24.581 124.782 1.00 29.52 466 VAL A O 1
ATOM 3554 N N . ALA A 1 467 ? -36.464 -24.038 124.153 1.00 32.66 467 ALA A N 1
ATOM 3555 C CA . ALA A 1 467 ? -35.463 -25.115 124.376 1.00 32.66 467 ALA A CA 1
ATOM 3556 C C . ALA A 1 467 ? -35.602 -26.609 123.954 1.00 32.66 467 ALA A C 1
ATOM 3558 O O . ALA A 1 467 ? -36.659 -27.223 124.001 1.00 32.66 467 ALA A O 1
ATOM 3559 N N . ASP A 1 468 ? -34.388 -27.134 123.679 1.00 31.14 468 ASP A N 1
ATOM 3560 C CA . ASP A 1 468 ? -33.795 -28.487 123.813 1.00 31.14 468 ASP A CA 1
ATOM 3561 C C . ASP A 1 468 ? -33.850 -29.574 122.703 1.00 31.14 468 ASP A C 1
ATOM 3563 O O . ASP A 1 468 ? -34.832 -30.272 122.498 1.00 31.14 468 ASP A O 1
ATOM 3567 N N . SER A 1 469 ? -32.701 -29.713 122.011 1.00 37.19 469 SER A N 1
ATOM 3568 C CA . SER A 1 469 ? -31.703 -30.820 122.048 1.00 37.19 469 SER A CA 1
ATOM 3569 C C . SER A 1 469 ? -32.082 -32.322 121.885 1.00 37.19 469 SER A C 1
ATOM 3571 O O . SER A 1 469 ? -32.751 -32.901 122.729 1.00 37.19 469 SER A O 1
ATOM 3573 N N . CYS A 1 470 ? -31.445 -32.940 120.864 1.00 39.16 470 CYS A N 1
ATOM 3574 C CA . CYS A 1 470 ? -30.797 -34.279 120.730 1.00 39.16 470 CYS A CA 1
ATOM 3575 C C . CYS A 1 470 ? -31.521 -35.645 120.915 1.00 39.16 470 CYS A C 1
ATOM 3577 O O . CYS A 1 470 ? -32.063 -35.922 121.975 1.00 39.16 470 CYS A O 1
ATOM 3579 N N . ALA A 1 471 ? -31.327 -36.557 119.929 1.00 32.41 471 ALA A N 1
ATOM 3580 C CA . ALA A 1 471 ? -30.887 -37.989 120.012 1.00 32.41 471 ALA A CA 1
ATOM 3581 C C . ALA A 1 471 ? -31.215 -38.734 118.677 1.00 32.41 471 ALA A C 1
ATOM 3583 O O . ALA A 1 471 ? -32.365 -38.716 118.256 1.00 32.41 471 ALA A O 1
ATOM 3584 N N . VAL A 1 472 ? -30.256 -39.153 117.827 1.00 37.00 472 VAL A N 1
ATOM 3585 C CA . VAL A 1 472 ? -29.414 -40.390 117.796 1.00 37.00 472 VAL A CA 1
ATOM 3586 C C . VAL A 1 472 ? -30.162 -41.701 117.461 1.00 37.00 472 VAL A C 1
ATOM 3588 O O . VAL A 1 472 ? -31.109 -42.043 118.160 1.00 37.00 472 VAL A O 1
ATOM 3591 N N . MET A 1 473 ? -29.681 -42.406 116.413 1.00 40.72 473 MET A N 1
ATOM 3592 C CA . MET A 1 473 ? -29.444 -43.870 116.214 1.00 40.72 473 MET A CA 1
ATOM 3593 C C . MET A 1 473 ? -29.231 -44.101 114.691 1.00 40.72 473 MET A C 1
ATOM 3595 O O . MET A 1 473 ? -30.130 -43.811 113.908 1.00 40.72 473 MET A O 1
ATOM 3599 N N . GLU A 1 474 ? -28.001 -44.265 114.188 1.00 41.19 474 GLU A N 1
ATOM 3600 C CA . GLU A 1 474 ? -27.193 -45.507 114.064 1.00 41.19 474 GLU A CA 1
ATOM 3601 C C . GLU A 1 474 ? -27.692 -46.539 113.031 1.00 41.19 474 GLU A C 1
ATOM 3603 O O . GLU A 1 474 ? -28.878 -46.854 112.971 1.00 41.19 474 GLU A O 1
ATOM 3608 N N . GLY A 1 475 ? -26.740 -47.081 112.253 1.00 37.28 475 GLY A N 1
ATOM 3609 C CA . GLY A 1 475 ? -26.913 -48.185 111.296 1.00 37.28 475 GLY A CA 1
ATOM 3610 C C . GLY A 1 475 ? -26.448 -47.840 109.873 1.00 37.28 475 GLY A C 1
ATOM 3611 O O . GLY A 1 475 ? -27.281 -47.746 108.980 1.00 37.28 475 GLY A O 1
ATOM 3612 N N . GLU A 1 476 ? -25.224 -47.356 109.650 1.00 38.09 476 GLU A N 1
ATOM 3613 C CA . GLU A 1 476 ? -23.979 -48.136 109.486 1.00 38.09 476 GLU A CA 1
ATOM 3614 C C . GLU A 1 476 ? -23.936 -49.085 108.263 1.00 38.09 476 GLU A C 1
ATOM 3616 O O . GLU A 1 476 ? -24.705 -50.039 108.151 1.00 38.09 476 GLU A O 1
ATOM 3621 N N . ASN A 1 477 ? -22.916 -48.815 107.438 1.00 40.16 477 ASN A N 1
ATOM 3622 C CA . ASN A 1 477 ? -21.992 -49.747 106.781 1.00 40.16 477 ASN A CA 1
ATOM 3623 C C . ASN A 1 477 ? -22.130 -49.938 105.265 1.00 40.16 477 ASN A C 1
ATOM 3625 O O . ASN A 1 477 ? -23.131 -50.453 104.777 1.00 40.16 477 ASN A O 1
ATOM 3629 N N . GLU A 1 478 ? -21.221 -49.374 104.454 1.00 42.19 478 GLU A N 1
ATOM 3630 C CA . GLU A 1 478 ? -19.785 -49.713 104.199 1.00 42.19 478 GLU A CA 1
ATOM 3631 C C . GLU A 1 478 ? -19.780 -50.239 102.744 1.00 42.19 478 GLU A C 1
ATOM 3633 O O . GLU A 1 478 ? -20.736 -50.886 102.328 1.00 42.19 478 GLU A O 1
ATOM 3638 N N . ALA A 1 479 ? -18.844 -50.010 101.837 1.00 37.16 479 ALA A N 1
ATOM 3639 C CA . ALA A 1 479 ? -17.482 -49.501 101.821 1.00 37.16 479 ALA A CA 1
ATOM 3640 C C . ALA A 1 479 ? -17.277 -49.032 100.353 1.00 37.16 479 ALA A C 1
ATOM 3642 O O . ALA A 1 479 ? -17.836 -49.630 99.431 1.00 37.16 479 ALA A O 1
ATOM 3643 N N . ASP A 1 480 ? -16.758 -47.842 100.083 1.00 35.41 480 ASP A N 1
ATOM 3644 C CA . ASP A 1 480 ? -15.346 -47.444 100.151 1.00 35.41 480 ASP A CA 1
ATOM 3645 C C . ASP A 1 480 ? -14.637 -47.604 98.794 1.00 35.41 480 ASP A C 1
ATOM 3647 O O . ASP A 1 480 ? -14.636 -48.682 98.196 1.00 35.41 480 ASP A O 1
ATOM 3651 N N . MET A 1 481 ? -14.109 -46.472 98.322 1.00 39.69 481 MET A N 1
ATOM 3652 C CA . MET A 1 481 ? -12.805 -46.264 97.678 1.00 39.69 481 MET A CA 1
ATOM 3653 C C . MET A 1 481 ? -12.818 -45.185 96.586 1.00 39.69 481 MET A C 1
ATOM 3655 O O . MET A 1 481 ? -13.230 -45.412 95.446 1.00 39.69 481 MET A O 1
ATOM 3659 N N . ASP A 1 482 ? -12.332 -44.023 97.035 1.00 34.38 482 ASP A N 1
ATOM 3660 C CA . ASP A 1 482 ? -11.197 -43.235 96.528 1.00 34.38 482 ASP A CA 1
ATOM 3661 C C . ASP A 1 482 ? -11.306 -42.586 95.135 1.00 34.38 482 ASP A C 1
ATOM 3663 O O . ASP A 1 482 ? -11.474 -43.249 94.114 1.00 34.38 482 ASP A O 1
ATOM 3667 N N . ASP A 1 483 ? -11.419 -41.248 95.068 1.00 34.31 483 ASP A N 1
ATOM 3668 C CA . ASP A 1 483 ? -10.342 -40.216 95.076 1.00 34.31 483 ASP A CA 1
ATOM 3669 C C . ASP A 1 483 ? -9.541 -40.217 93.747 1.00 34.31 483 ASP A C 1
ATOM 3671 O O . ASP A 1 483 ? -9.223 -41.259 93.198 1.00 34.31 483 ASP A O 1
ATOM 3675 N N . GLU A 1 484 ? -9.199 -39.120 93.063 1.00 33.44 484 GLU A N 1
ATOM 3676 C CA . GLU A 1 484 ? -8.937 -37.743 93.475 1.00 33.44 484 GLU A CA 1
ATOM 3677 C C . GLU A 1 484 ? -8.905 -36.824 92.209 1.00 33.44 484 GLU A C 1
ATOM 3679 O O . GLU A 1 484 ? -8.425 -37.218 91.148 1.00 33.44 484 GLU A O 1
ATOM 3684 N N . VAL A 1 485 ? -9.459 -35.609 92.336 1.00 35.91 485 VAL A N 1
ATOM 3685 C CA . VAL A 1 485 ? -9.078 -34.273 91.789 1.00 35.91 485 VAL A CA 1
ATOM 3686 C C . VAL A 1 485 ? -8.502 -34.106 90.351 1.00 35.91 485 VAL A C 1
ATOM 3688 O O . VAL A 1 485 ? -7.484 -34.669 89.983 1.00 35.91 485 VAL A O 1
ATOM 3691 N N . VAL A 1 486 ? -9.080 -33.171 89.567 1.00 29.77 486 VAL A N 1
ATOM 3692 C CA . VAL A 1 486 ? -8.468 -31.893 89.085 1.00 29.77 486 VAL A CA 1
ATOM 3693 C C . VAL A 1 486 ? -9.451 -31.131 88.159 1.00 29.77 486 VAL A C 1
ATOM 3695 O O . VAL A 1 486 ? -10.141 -31.692 87.314 1.00 29.77 486 VAL A O 1
ATOM 3698 N N . TYR A 1 487 ? -9.500 -29.810 88.363 1.00 36.81 487 TYR A N 1
ATOM 3699 C CA . TYR A 1 487 ? -10.311 -28.748 87.741 1.00 36.81 487 TYR A CA 1
ATOM 3700 C C . TYR A 1 487 ? -10.388 -28.702 86.196 1.00 36.81 487 TYR A C 1
ATOM 3702 O O . TYR A 1 487 ? -9.371 -28.843 85.528 1.00 36.81 487 TYR A O 1
ATOM 3710 N N . THR A 1 488 ? -11.544 -28.280 85.642 1.00 30.34 488 THR A N 1
ATOM 3711 C CA . THR A 1 488 ? -11.733 -27.062 84.790 1.00 30.34 488 THR A CA 1
ATOM 3712 C C . THR A 1 488 ? -13.194 -26.906 84.272 1.00 30.34 488 THR A C 1
ATOM 3714 O O . THR A 1 488 ? -13.866 -27.876 83.950 1.00 30.34 488 THR A O 1
ATOM 3717 N N . LYS A 1 489 ? -13.709 -25.660 84.243 1.00 35.62 489 LYS A N 1
ATOM 3718 C CA . LYS A 1 489 ? -15.032 -25.172 83.728 1.00 35.62 489 LYS A CA 1
ATOM 3719 C C . LYS A 1 489 ? -15.147 -25.263 82.173 1.00 35.62 489 LYS A C 1
ATOM 3721 O O . LYS A 1 489 ? -14.094 -25.481 81.583 1.00 35.62 489 LYS A O 1
ATOM 3726 N N . PRO A 1 490 ? -16.258 -24.896 81.452 1.00 44.41 490 PRO A N 1
ATOM 3727 C CA . PRO A 1 490 ? -17.688 -24.615 81.769 1.00 44.41 490 PRO A CA 1
ATOM 3728 C C . PRO A 1 490 ? -18.738 -25.218 80.760 1.00 44.41 490 PRO A C 1
ATOM 3730 O O . PRO A 1 490 ? -18.388 -25.847 79.771 1.00 44.41 490 PRO A O 1
ATOM 3733 N N . SER A 1 491 ? -20.023 -24.848 80.955 1.00 30.86 491 SER A N 1
ATOM 3734 C CA . SER A 1 491 ? -21.088 -24.594 79.942 1.00 30.86 491 SER A CA 1
ATOM 3735 C C . SER A 1 491 ? -22.102 -25.709 79.610 1.00 30.86 491 SER A C 1
ATOM 3737 O O . SER A 1 491 ? -21.824 -26.667 78.896 1.00 30.86 491 SER A O 1
ATOM 3739 N N . LEU A 1 492 ? -23.336 -25.499 80.091 1.00 43.19 492 LEU A N 1
ATOM 3740 C CA . LEU A 1 492 ? -24.545 -26.309 79.917 1.00 43.19 492 LEU A CA 1
ATOM 3741 C C . LEU A 1 492 ? -25.601 -25.502 79.146 1.00 43.19 492 LEU A C 1
ATOM 3743 O O . LEU A 1 492 ? -26.144 -24.550 79.691 1.00 43.19 492 LEU A O 1
ATOM 3747 N N . LEU A 1 493 ? -25.900 -25.905 77.911 1.00 43.41 493 LEU A N 1
ATOM 3748 C CA . LEU A 1 493 ? -27.106 -25.631 77.105 1.00 43.41 493 LEU A CA 1
ATOM 3749 C C . LEU A 1 493 ? -26.928 -26.482 75.831 1.00 43.41 493 LEU A C 1
ATOM 3751 O O . LEU A 1 493 ? -25.848 -26.510 75.264 1.00 43.41 493 LEU A O 1
ATOM 3755 N N . GLY A 1 494 ? -27.874 -27.243 75.303 1.00 40.47 494 GLY A N 1
ATOM 3756 C CA . GLY A 1 494 ? -29.281 -27.383 75.608 1.00 40.47 494 GLY A CA 1
ATOM 3757 C C . GLY A 1 494 ? -29.748 -28.711 75.017 1.00 40.47 494 GLY A C 1
ATOM 3758 O O . GLY A 1 494 ? -29.857 -28.870 73.803 1.00 40.47 494 GLY A O 1
ATOM 3759 N N . LYS A 1 495 ? -30.014 -29.683 75.890 1.00 34.88 495 LYS A N 1
ATOM 3760 C CA . LYS A 1 495 ? -30.776 -30.886 75.558 1.00 34.88 495 LYS A CA 1
ATOM 3761 C C . LYS A 1 495 ? -32.260 -30.563 75.721 1.00 34.88 495 LYS A C 1
ATOM 3763 O O . LYS A 1 495 ? -32.795 -30.646 76.818 1.00 34.88 495 LYS A O 1
ATOM 3768 N N . LEU A 1 496 ? -32.928 -30.234 74.620 1.00 39.47 496 LEU A N 1
ATOM 3769 C CA . LEU A 1 496 ? -34.378 -30.387 74.486 1.00 39.47 496 LEU A CA 1
ATOM 3770 C C . LEU A 1 496 ? -34.655 -31.247 73.256 1.00 39.47 496 LEU A C 1
ATOM 3772 O O . LEU A 1 496 ? -34.899 -30.744 72.164 1.00 39.47 496 LEU A O 1
ATOM 3776 N N . LYS A 1 497 ? -34.592 -32.568 73.444 1.00 34.62 497 LYS A N 1
ATOM 3777 C CA . LYS A 1 497 ? -35.237 -33.543 72.559 1.00 34.62 497 LYS A CA 1
ATOM 3778 C C . LYS A 1 497 ? -35.358 -34.883 73.284 1.00 34.62 497 LYS A C 1
ATOM 3780 O O . LYS A 1 497 ? -34.389 -35.627 73.327 1.00 34.62 497 LYS A O 1
ATOM 3785 N N . ALA A 1 498 ? -36.520 -35.150 73.879 1.00 31.91 498 ALA A N 1
ATOM 3786 C CA . ALA A 1 498 ? -37.071 -36.493 74.109 1.00 31.91 498 ALA A CA 1
ATOM 3787 C C . ALA A 1 498 ? -38.347 -36.397 74.958 1.00 31.91 498 ALA A C 1
ATOM 3789 O O . ALA A 1 498 ? -38.273 -36.373 76.180 1.00 31.91 498 ALA A O 1
ATOM 3790 N N . ILE A 1 499 ? -39.516 -36.399 74.315 1.00 37.03 499 ILE A N 1
ATOM 3791 C CA . ILE A 1 499 ? -40.706 -37.041 74.884 1.00 37.03 499 ILE A CA 1
ATOM 3792 C C . ILE A 1 499 ? -41.354 -37.816 73.741 1.00 37.03 499 ILE A C 1
ATOM 3794 O O . ILE A 1 499 ? -42.019 -37.251 72.877 1.00 37.03 499 ILE A O 1
ATOM 3798 N N . ALA A 1 500 ? -41.101 -39.119 73.731 1.00 30.91 500 ALA A N 1
ATOM 3799 C CA . ALA A 1 500 ? -41.853 -40.107 72.982 1.00 30.91 500 ALA A CA 1
ATOM 3800 C C . ALA A 1 500 ? -42.436 -41.090 74.000 1.00 30.91 500 ALA A C 1
ATOM 3802 O O . ALA A 1 500 ? -41.686 -41.635 74.806 1.00 30.91 500 ALA A O 1
ATOM 3803 N N . SER A 1 501 ? -43.757 -41.285 73.968 1.00 31.27 501 SER A N 1
ATOM 3804 C CA . SER A 1 501 ? -44.445 -42.577 74.144 1.00 31.27 501 SER A CA 1
ATOM 3805 C C . SER A 1 501 ? -45.927 -42.350 74.453 1.00 31.27 501 SER A C 1
ATOM 3807 O O . SER A 1 501 ? -46.242 -41.825 75.519 1.00 31.27 501 SER A O 1
ATOM 3809 N N . LYS A 1 502 ? -46.827 -42.795 73.555 1.00 28.36 502 LYS A N 1
ATOM 3810 C CA . LYS A 1 502 ? -47.926 -43.724 73.900 1.00 28.36 502 LYS A CA 1
ATOM 3811 C C . LYS A 1 502 ? -48.633 -44.301 72.648 1.00 28.36 502 LYS A C 1
ATOM 3813 O O . LYS A 1 502 ? -49.472 -43.643 72.054 1.00 28.36 502 LYS A O 1
ATOM 3818 N N . ARG A 1 503 ? -48.340 -45.586 72.383 1.00 28.56 503 ARG A N 1
ATOM 3819 C CA . ARG A 1 503 ? -49.284 -46.708 72.133 1.00 28.56 503 ARG A CA 1
ATOM 3820 C C . ARG A 1 503 ? -49.946 -46.926 70.741 1.00 28.56 503 ARG A C 1
ATOM 3822 O O . ARG A 1 503 ? -50.995 -46.370 70.464 1.00 28.56 503 ARG A O 1
ATOM 3829 N N . ASN A 1 504 ? -49.394 -47.944 70.054 1.00 30.75 504 ASN A N 1
ATOM 3830 C CA . ASN A 1 504 ? -50.010 -49.187 69.516 1.00 30.75 504 ASN A CA 1
ATOM 3831 C C . ASN A 1 504 ? -50.814 -49.191 68.194 1.00 30.75 504 ASN A C 1
ATOM 3833 O O . ASN A 1 504 ? -51.784 -48.452 68.068 1.00 30.75 504 ASN A O 1
ATOM 3837 N N . GLY A 1 505 ? -50.484 -50.145 67.301 1.00 28.50 505 GLY A N 1
ATOM 3838 C CA . GLY A 1 505 ? -51.369 -50.619 66.220 1.00 28.50 505 GLY A CA 1
ATOM 3839 C C . GLY A 1 505 ? -50.708 -51.082 64.905 1.00 28.50 505 GLY A C 1
ATOM 3840 O O . GLY A 1 505 ? -50.864 -50.398 63.906 1.00 28.50 505 GLY A O 1
ATOM 3841 N N . ASP A 1 506 ? -49.981 -52.203 64.950 1.00 31.66 506 ASP A N 1
ATOM 3842 C CA . ASP A 1 506 ? -49.766 -53.301 63.974 1.00 31.66 506 ASP A CA 1
ATOM 3843 C C . ASP A 1 506 ? -49.697 -53.139 62.427 1.00 31.66 506 ASP A C 1
ATOM 3845 O O . ASP A 1 506 ? -50.569 -52.575 61.773 1.00 31.66 506 ASP A O 1
ATOM 3849 N N . ASN A 1 507 ? -48.718 -53.905 61.899 1.00 29.30 507 ASN A N 1
ATOM 3850 C CA . ASN A 1 507 ? -48.601 -54.651 60.625 1.00 29.30 507 ASN A CA 1
ATOM 3851 C C . ASN A 1 507 ? -47.770 -54.108 59.430 1.00 29.30 507 ASN A C 1
ATOM 3853 O O . ASN A 1 507 ? -48.239 -53.275 58.667 1.00 29.30 507 ASN A O 1
ATOM 3857 N N . TYR A 1 508 ? -46.565 -54.716 59.304 1.00 30.88 508 TYR A N 1
ATOM 3858 C CA . TYR A 1 508 ? -45.794 -55.267 58.151 1.00 30.88 508 TYR A CA 1
ATOM 3859 C C . TYR A 1 508 ? -45.810 -54.534 56.779 1.00 30.88 508 TYR A C 1
ATOM 3861 O O . TYR A 1 508 ? -46.832 -54.035 56.346 1.00 30.88 508 TYR A O 1
ATOM 3869 N N . GLU A 1 509 ? -44.728 -54.433 55.991 1.00 31.69 509 GLU A N 1
ATOM 3870 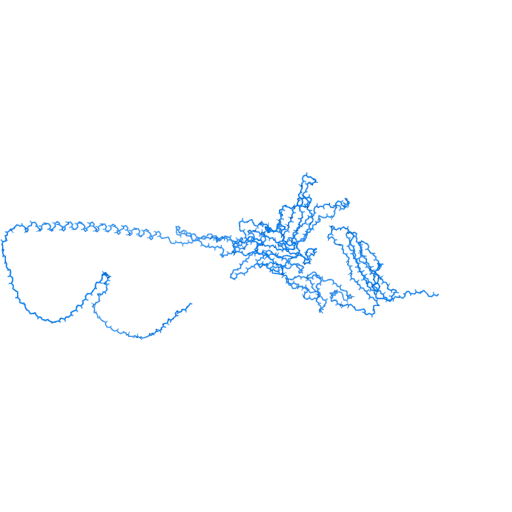C CA . GLU A 1 509 ? -43.661 -55.399 55.681 1.00 31.69 509 GLU A CA 1
ATOM 3871 C C . GLU A 1 509 ? -42.273 -54.758 55.447 1.00 31.69 509 GLU A C 1
ATOM 3873 O O . GLU A 1 509 ? -42.117 -53.576 55.146 1.00 31.69 509 GLU A O 1
ATOM 3878 N N . ASN A 1 510 ? -41.263 -55.617 55.586 1.00 31.47 510 ASN A N 1
ATOM 3879 C CA . ASN A 1 510 ? -39.830 -55.406 55.396 1.00 31.47 510 ASN A CA 1
ATOM 3880 C C . ASN A 1 510 ? -39.447 -55.306 53.908 1.00 31.47 510 ASN A C 1
ATOM 3882 O O . ASN A 1 510 ? -40.078 -55.969 53.103 1.00 31.47 510 ASN A O 1
ATOM 3886 N N . VAL A 1 511 ? -38.329 -54.647 53.576 1.00 31.31 511 VAL A N 1
ATOM 3887 C CA . VAL A 1 511 ? -37.140 -55.269 52.944 1.00 31.31 511 VAL A CA 1
ATOM 3888 C C . VAL A 1 511 ? -35.941 -54.349 53.198 1.00 31.31 511 VAL A C 1
ATOM 3890 O O . VAL A 1 511 ? -36.019 -53.126 53.131 1.00 31.31 511 VAL A O 1
ATOM 3893 N N . GLN A 1 512 ? -34.838 -54.989 53.558 1.00 30.92 512 GLN A N 1
ATOM 3894 C CA . GLN A 1 512 ? -33.584 -54.452 54.055 1.00 30.92 512 GLN A CA 1
ATOM 3895 C C . GLN A 1 512 ? -32.475 -54.706 53.014 1.00 30.92 512 GLN A C 1
ATOM 3897 O O . GLN A 1 512 ? -32.652 -55.541 52.128 1.00 30.92 512 GLN A O 1
ATOM 3902 N N . LEU A 1 513 ? -31.303 -54.104 53.269 1.00 32.06 513 LEU A N 1
ATOM 3903 C CA . LEU A 1 513 ? -29.958 -54.455 52.767 1.00 32.06 513 LEU A CA 1
ATOM 3904 C C . LEU A 1 513 ? -29.605 -53.810 51.415 1.00 32.06 513 LEU A C 1
ATOM 3906 O O . LEU A 1 513 ? -30.410 -53.784 50.500 1.00 32.06 513 LEU A O 1
ATOM 3910 N N . ASN A 1 514 ? -28.403 -53.297 51.161 1.00 28.38 514 ASN A N 1
ATOM 3911 C CA . ASN A 1 5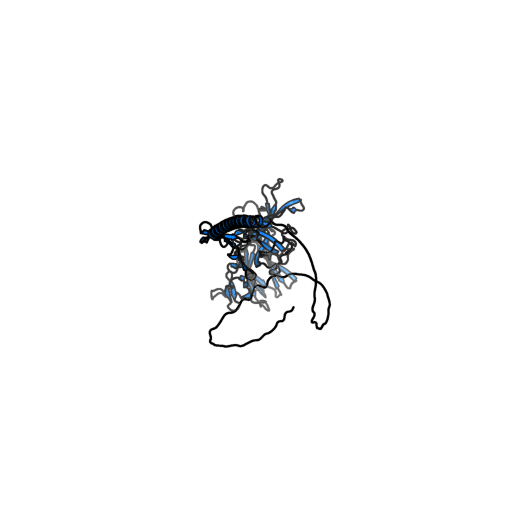14 ? -27.114 -53.248 51.863 1.00 28.38 514 ASN A CA 1
ATOM 3912 C C . ASN A 1 514 ? -26.224 -52.331 50.979 1.00 28.38 514 ASN A C 1
ATOM 3914 O O . ASN A 1 514 ? -26.405 -52.322 49.769 1.00 28.38 514 ASN A O 1
ATOM 3918 N N . SER A 1 515 ? -25.388 -51.427 51.495 1.00 29.20 515 SER A N 1
ATOM 3919 C CA . SER A 1 515 ? -24.063 -51.629 52.117 1.00 29.20 515 SER A CA 1
ATOM 3920 C C . SER A 1 515 ? -22.897 -51.287 51.173 1.00 29.20 515 SER A C 1
ATOM 3922 O O . SER A 1 515 ? -22.939 -51.574 49.983 1.00 29.20 515 SER A O 1
ATOM 3924 N N . ALA A 1 516 ? -21.848 -50.770 51.823 1.00 29.45 516 ALA A N 1
ATOM 3925 C CA . ALA A 1 516 ? -20.439 -50.637 51.449 1.00 29.45 516 ALA A CA 1
ATOM 3926 C C . ALA A 1 516 ? -20.069 -49.472 50.508 1.00 29.45 516 ALA A C 1
ATOM 3928 O O . ALA A 1 516 ? -20.482 -49.421 49.360 1.00 29.45 516 ALA A O 1
ATOM 3929 N N . HIS A 1 517 ? -19.407 -48.414 51.010 1.00 29.59 517 HIS A N 1
ATOM 3930 C CA . HIS A 1 517 ? -17.951 -48.306 51.284 1.00 29.59 517 HIS A CA 1
ATOM 3931 C C . HIS A 1 517 ? -17.108 -48.543 50.009 1.00 29.59 517 HIS A C 1
ATOM 3933 O O . HIS A 1 517 ? -17.337 -49.504 49.300 1.00 29.59 517 HIS A O 1
ATOM 3939 N N . SER A 1 518 ? -16.099 -47.743 49.650 1.00 30.83 518 SER A N 1
ATOM 3940 C CA . SER A 1 518 ? -15.111 -47.063 50.491 1.00 30.83 518 SER A CA 1
ATOM 3941 C C . SER A 1 518 ? -14.245 -46.061 49.703 1.00 30.83 518 SER A C 1
ATOM 3943 O O . SER A 1 518 ? -13.903 -46.336 48.560 1.00 30.83 518 SER A O 1
ATOM 3945 N N . LYS A 1 519 ? -13.782 -45.022 50.420 1.00 32.16 519 LYS A N 1
ATOM 3946 C CA . LYS A 1 519 ? -12.390 -44.507 50.494 1.00 32.16 519 LYS A CA 1
ATOM 3947 C C . LYS A 1 519 ? -11.729 -44.022 49.191 1.00 32.16 519 LYS A C 1
ATOM 3949 O O . LYS A 1 519 ? -11.366 -44.805 48.331 1.00 32.16 519 LYS A O 1
ATOM 3954 N N . THR A 1 520 ? -11.631 -42.703 49.004 1.00 32.72 520 THR A N 1
ATOM 3955 C CA . THR A 1 520 ? -10.475 -41.842 49.373 1.00 32.72 520 THR A CA 1
ATOM 3956 C C . THR A 1 520 ? -9.157 -42.235 48.711 1.00 32.72 520 THR A C 1
ATOM 3958 O O . THR A 1 520 ? -8.606 -43.275 49.057 1.00 32.72 520 THR A O 1
ATOM 3961 N N . LEU A 1 521 ? -8.574 -41.316 47.935 1.00 31.83 521 LEU A N 1
ATOM 3962 C CA . LEU A 1 521 ? -7.272 -40.720 48.260 1.00 31.83 521 LEU A CA 1
ATOM 3963 C C . LEU A 1 521 ? -6.985 -39.491 47.381 1.00 31.83 521 LEU A C 1
ATOM 3965 O O . LEU A 1 521 ? -7.135 -39.511 46.165 1.00 31.83 521 LEU A O 1
ATOM 3969 N N . VAL A 1 522 ? -6.594 -38.431 48.081 1.00 34.03 522 VAL A N 1
ATOM 3970 C CA . VAL A 1 522 ? -5.902 -37.216 47.630 1.00 34.03 522 VAL A CA 1
ATOM 3971 C C . VAL A 1 522 ? -4.409 -37.609 47.521 1.00 34.03 522 VAL A C 1
ATOM 3973 O O . VAL A 1 522 ? -3.975 -38.481 48.273 1.00 34.03 522 VAL A O 1
ATOM 3976 N N . TRP A 1 523 ? -3.609 -37.125 46.572 1.00 31.61 523 TRP A N 1
ATOM 3977 C CA . TRP A 1 523 ? -2.733 -35.948 46.700 1.00 31.61 523 TRP A CA 1
ATOM 3978 C C . TRP A 1 523 ? -1.898 -35.822 45.423 1.00 31.61 523 TRP A C 1
ATOM 3980 O O . TRP A 1 523 ? -1.317 -36.819 45.000 1.00 31.61 523 TRP A O 1
ATOM 3990 N N . SER A 1 524 ? -1.789 -34.601 44.896 1.00 34.22 524 SER A N 1
ATOM 3991 C CA . SER A 1 524 ? -0.539 -33.824 44.772 1.00 34.22 524 SER A CA 1
ATOM 3992 C C . SER A 1 524 ? -0.797 -32.581 43.935 1.00 34.22 524 SER A C 1
ATOM 3994 O O . SER A 1 524 ? -1.256 -32.772 42.784 1.00 34.22 524 SER A O 1
#

Radius of gyration: 51.26 Å; Cα contacts (8 Å, |Δi|>4): 905; chains: 1; bounding box: 93×90×192 Å

InterPro domains:
  IPR009011 Mannose-6-phosphate receptor binding domain superfamily [G3DSA:2.70.130.10] (162-377)
  IPR009011 Mannose-6-phosphate receptor binding domain superfamily [SSF50911] (166-367)
  IPR009030 Growth factor receptor cysteine-rich domain superfamily [SSF57184] (96-175)
  IPR039181 Endosome/lysosome-associated apoptosis and autophagy regulator family member 1/2 [PTHR22727] (5-518)
  IPR044865 MRH domain [PS51914] (167-368)
  IPR056606 Elapor1/2, C-terminal domain [PF23089] (373-409)
  IPR056607 Elapor1/2, mannose 6-phosphate receptor homology domain [PF23087] (171-370)
  IPR056608 Elapor1/2, galactose binding domain [PF23031] (6-96)

pLDDT: mean 74.92, std 19.95, range [28.36, 94.94]

Foldseek 3Di:
DDDDDLDFQKKKKWKKWWADPAWKKKWKWKDWPVPDIDTPDMDIHTGDIDMDMDTDSDPTDMDIDIDIDDDDDPPDPDDGDMDIQDMDMPNDPDDDDPDDAQAAADPDPPDSGGDDADAQWFQAPVPSHTHHADFQWAADPPDGGDNVRTHHAAAQWGDDSRHAIWHQQWDWDDDPPDIFIARLVLLDQKDKDWFDWDADPVRQIKIKIKIAGRGPPAFGKAFFPDDPPPDPPPPPPDDDTPMDTARMKIWMWGQPDVPDDPGIGTDDIDDQFRHWRYKDLDQDDPHAGNPPPQDDDDDPPDGKMKTKTFDCDADPQRRRGAIEIEIEAQDLVAASSADKAAGPVCSVQDDRVRYGYMYGYHNSSFTADDPVQKDWDWADQDPQKIKIAIDGDPPRRHDHHDDGDDIDIDGDDDCVVVVVVVVVVVVVVVVVVVVVVVVVVVVVVVVVVVVVVVVVPPPPDDDDDDDDDDDDDDDDDDDDDDDDDDDDDDDDDDDDDDDDDDDDDDDDDDDDDDDDDDDDDDDD

Secondary structure (DSSP, 8-state):
----PPP--EEEEEEEEEE-SS-EEEEEEEEETTS-EEEEEEEES-EEEEEEEEEE-S-S-EEEEEEEEE-S-TT-----EEEEEEEEEES-TT---S-PPP-EEPSSTT---EEPPPTTEEEPTTT-SEEEPPTTEEEPTTPPSSGGGEEEP-TT-EEETTTEEE--SEEEEEETTEEEEEEGGGG-S-EEEEPPPEE-TT--EEEEEEEE--STTS-EEEE-----TTS-GGGTTS----EEEESEEEEEEE---TTT-SS-EEEEEEEEE-EEEEEESSSEETTEE--TTSSPPP--SS--EEEEEEE----SS-TT-EEEEEEEEE-TTS-SS-EEE--TT-TTSBSSSSEEEEEEEEGGGSBPB-GGGEEEEE---BTTEEEEEEEEPSS----SBSPPPPPEEEE---THHHHHHHHHHHHHHHHHHHHHHHHHHHHHHHHHHHHHHHHTSS------------------------------------------------------------------

Organism: Neolamprologus brichardi (NCBI:txid32507)